Protein AF-A0AA36D4U0-F1 (afdb_monomer_lite)

InterPro domains:
  IPR002466 Adenosine deaminase/editase [PF02137] (201-332)
  IPR002466 Adenosine deaminase/editase [PF02137] (340-480)
  IPR002466 Adenosine deaminase/editase [PS50141] (201-486)
  IPR002466 Adenosine deaminase/editase [SM00552] (150-487)

Structure (mmCIF, N/CA/C/O backbone):
data_AF-A0AA36D4U0-F1
#
_entry.id   AF-A0AA36D4U0-F1
#
loop_
_atom_site.group_PDB
_atom_site.id
_atom_site.type_symbol
_atom_site.label_atom_id
_atom_site.label_alt_id
_atom_site.label_comp_id
_atom_site.label_asym_id
_atom_site.label_entity_id
_atom_site.label_seq_id
_atom_site.pdbx_PDB_ins_code
_atom_site.Cartn_x
_atom_site.Cartn_y
_atom_site.Cartn_z
_atom_site.occupancy
_atom_site.B_iso_or_equiv
_atom_site.auth_seq_id
_atom_site.auth_comp_id
_atom_site.auth_asym_id
_atom_site.auth_atom_id
_atom_site.pdbx_PDB_model_num
ATOM 1 N N . MET A 1 1 ? -40.830 -6.344 -16.802 1.00 31.70 1 MET A N 1
ATOM 2 C CA . MET A 1 1 ? -40.327 -7.633 -16.284 1.00 31.70 1 MET A CA 1
ATOM 3 C C . MET A 1 1 ? -39.253 -8.134 -17.231 1.00 31.70 1 MET A C 1
ATOM 5 O O . MET A 1 1 ? -39.573 -8.394 -18.380 1.00 31.70 1 MET A O 1
ATOM 9 N N . ALA A 1 2 ? -38.011 -8.232 -16.769 1.00 23.22 2 ALA A N 1
ATOM 10 C CA . ALA A 1 2 ? -36.947 -9.018 -17.391 1.00 23.22 2 ALA A CA 1
ATOM 11 C C . ALA A 1 2 ? -35.940 -9.288 -16.268 1.00 23.22 2 ALA A C 1
ATOM 13 O O . ALA A 1 2 ? -35.373 -8.348 -15.715 1.00 23.22 2 ALA A O 1
ATOM 14 N N . VAL A 1 3 ? -35.826 -10.542 -15.836 1.00 22.52 3 VAL A N 1
ATOM 15 C CA . VAL A 1 3 ? -34.983 -10.913 -14.694 1.00 22.52 3 VAL A CA 1
ATOM 16 C C . VAL A 1 3 ? -33.563 -11.108 -15.206 1.00 22.52 3 VAL A C 1
ATOM 18 O O . VAL A 1 3 ? -33.288 -12.088 -15.893 1.00 22.52 3 VAL A O 1
ATOM 21 N N . ALA A 1 4 ? -32.664 -10.178 -14.884 1.00 24.09 4 ALA A N 1
ATOM 22 C CA . ALA A 1 4 ? -31.238 -10.380 -15.101 1.00 24.09 4 ALA A CA 1
ATOM 23 C C . ALA A 1 4 ? -30.739 -11.441 -14.108 1.00 24.09 4 ALA A C 1
ATOM 25 O O . ALA A 1 4 ? -30.766 -11.233 -12.894 1.00 24.09 4 ALA A O 1
ATOM 26 N N . SER A 1 5 ? -30.327 -12.599 -14.619 1.00 23.75 5 SER A N 1
ATOM 27 C CA . SER A 1 5 ? -29.776 -13.684 -13.810 1.00 23.75 5 SER A CA 1
ATOM 28 C C . SER A 1 5 ? -28.404 -13.295 -13.254 1.00 23.75 5 SER A C 1
ATOM 30 O O . SER A 1 5 ? -27.471 -13.066 -14.024 1.00 23.75 5 SER A O 1
ATOM 32 N N . ASN A 1 6 ? -28.265 -13.279 -11.926 1.00 24.72 6 ASN A N 1
ATOM 33 C CA . ASN A 1 6 ? -26.973 -13.137 -11.256 1.00 24.72 6 ASN A CA 1
ATOM 34 C C . ASN A 1 6 ? -26.057 -14.323 -11.601 1.00 24.72 6 ASN A C 1
ATOM 36 O O . ASN A 1 6 ? -26.133 -15.377 -10.969 1.00 24.72 6 ASN A O 1
ATOM 40 N N . ALA A 1 7 ? -25.150 -14.131 -12.556 1.00 22.45 7 ALA A N 1
ATOM 41 C CA . ALA A 1 7 ? -23.973 -14.976 -12.697 1.00 22.45 7 ALA A CA 1
ATOM 42 C C . ALA A 1 7 ? -22.962 -14.575 -11.613 1.00 22.45 7 ALA A C 1
ATOM 44 O O . ALA A 1 7 ? -22.123 -13.696 -11.812 1.00 22.45 7 ALA A O 1
ATOM 45 N N . ALA A 1 8 ? -23.070 -15.190 -10.435 1.00 22.14 8 ALA A N 1
ATOM 46 C CA . ALA A 1 8 ? -22.035 -15.071 -9.419 1.00 22.14 8 ALA A CA 1
ATOM 47 C C . ALA A 1 8 ? -20.742 -15.700 -9.962 1.00 22.14 8 ALA A C 1
ATOM 49 O O . ALA A 1 8 ? -20.699 -16.908 -10.199 1.00 22.14 8 ALA A O 1
ATOM 50 N N . LEU A 1 9 ? -19.685 -14.900 -10.148 1.00 23.73 9 LEU A N 1
ATOM 51 C CA . LEU A 1 9 ? -18.349 -15.450 -10.367 1.00 23.73 9 LEU A CA 1
ATOM 52 C C . LEU A 1 9 ? -17.918 -16.182 -9.091 1.00 23.73 9 LEU A C 1
ATOM 54 O O . LEU A 1 9 ? -17.414 -15.567 -8.150 1.00 23.73 9 LEU A O 1
ATOM 58 N N . GLN A 1 10 ? -18.082 -17.504 -9.077 1.00 21.03 10 GLN A N 1
ATOM 59 C CA . GLN A 1 10 ? -17.305 -18.357 -8.191 1.00 21.03 10 GLN A CA 1
ATOM 60 C C . GLN A 1 10 ? -15.841 -18.256 -8.620 1.00 21.03 10 GLN A C 1
ATOM 62 O O . GLN A 1 10 ? -15.392 -18.916 -9.557 1.00 21.03 10 GLN A O 1
ATOM 67 N N . ILE A 1 11 ? -15.091 -17.401 -7.926 1.00 27.33 11 ILE A N 1
ATOM 68 C CA . ILE A 1 11 ? -13.635 -17.500 -7.896 1.00 27.33 11 ILE A CA 1
ATOM 69 C C . ILE A 1 11 ? -13.337 -18.886 -7.326 1.00 27.33 11 ILE A C 1
ATOM 71 O O . ILE A 1 11 ? -13.737 -19.174 -6.201 1.00 27.33 11 ILE A O 1
ATOM 75 N N . ALA A 1 12 ? -12.678 -19.745 -8.106 1.00 24.36 12 ALA A N 1
ATOM 76 C CA . ALA A 1 12 ? -12.312 -21.078 -7.650 1.00 24.36 12 ALA A CA 1
ATOM 77 C C . ALA A 1 12 ? -11.437 -20.963 -6.394 1.00 24.36 12 ALA A C 1
ATOM 79 O O . ALA A 1 12 ? -10.297 -20.492 -6.452 1.00 24.36 12 ALA A O 1
ATOM 80 N N . GLU A 1 13 ? -11.987 -21.365 -5.250 1.00 29.62 13 GLU A N 1
ATOM 81 C CA . GLU A 1 13 ? -11.242 -21.442 -4.005 1.00 29.62 13 GLU A CA 1
ATOM 82 C C . GLU A 1 13 ? -10.199 -22.553 -4.141 1.00 29.62 13 GLU A C 1
ATOM 84 O O . GLU A 1 13 ? -10.538 -23.732 -4.242 1.00 29.62 13 GLU A O 1
ATOM 89 N N . CYS A 1 14 ? -8.914 -22.196 -4.113 1.00 31.81 14 CYS A N 1
ATOM 90 C CA . CYS A 1 14 ? -7.861 -23.174 -3.861 1.00 31.81 14 CYS A CA 1
ATOM 91 C C . CYS A 1 14 ? -7.996 -23.654 -2.411 1.00 31.81 14 CYS A C 1
ATOM 93 O O . CYS A 1 14 ? -7.366 -23.103 -1.506 1.00 31.81 14 CYS A O 1
ATOM 95 N N . SER A 1 15 ? -8.843 -24.659 -2.186 1.00 30.14 15 SER A N 1
ATOM 96 C CA . SER A 1 15 ? -9.052 -25.267 -0.875 1.00 30.14 15 SER A CA 1
ATOM 97 C C . SER A 1 15 ? -7.759 -25.938 -0.410 1.00 30.14 15 SER A C 1
ATOM 99 O O . SER A 1 15 ? -7.344 -26.977 -0.934 1.00 30.14 15 SER A O 1
ATOM 101 N N . VAL A 1 16 ? -7.110 -25.324 0.574 1.00 34.19 16 VAL A N 1
ATOM 102 C CA . VAL A 1 16 ? -5.905 -25.847 1.214 1.00 34.19 16 VAL A CA 1
ATOM 103 C C . VAL A 1 16 ? -6.323 -26.852 2.284 1.00 34.19 16 VAL A C 1
ATOM 105 O O . VAL A 1 16 ? -7.099 -26.518 3.175 1.00 34.19 16 VAL A O 1
ATOM 108 N N . SER A 1 17 ? -5.802 -28.078 2.220 1.00 31.81 17 SER A N 1
ATOM 109 C CA . SER A 1 17 ? -6.078 -29.116 3.219 1.00 31.81 17 SER A CA 1
ATOM 110 C C . SER A 1 17 ? -4.784 -29.681 3.809 1.00 31.81 17 SER A C 1
ATOM 112 O O . SER A 1 17 ? -3.708 -29.576 3.217 1.00 31.81 17 SER A O 1
ATOM 114 N N . TYR A 1 18 ? -4.876 -30.242 5.015 1.00 35.00 18 TYR A N 1
ATOM 115 C CA . TYR A 1 18 ? -3.740 -30.808 5.740 1.00 35.00 18 TYR A CA 1
ATOM 116 C C . TYR A 1 18 ? -4.003 -32.274 6.055 1.00 35.00 18 TYR A C 1
ATOM 118 O O . TYR A 1 18 ? -5.048 -32.623 6.602 1.00 35.00 18 TYR A O 1
ATOM 126 N N . THR A 1 19 ? -3.012 -33.115 5.780 1.00 34.41 19 THR A N 1
ATOM 127 C CA . THR A 1 19 ? -3.002 -34.509 6.245 1.00 34.41 19 THR A CA 1
ATOM 128 C C . THR A 1 19 ? -2.823 -34.581 7.768 1.00 34.41 19 THR A C 1
ATOM 130 O O . THR A 1 19 ? -2.343 -33.631 8.397 1.00 34.41 19 THR A O 1
ATOM 133 N N . SER A 1 20 ? -3.136 -35.733 8.374 1.00 29.86 20 SER A N 1
ATOM 134 C CA . SER A 1 20 ? -2.953 -35.997 9.816 1.00 29.86 20 SER A CA 1
ATOM 135 C C . SER A 1 20 ? -1.528 -35.742 10.326 1.00 29.86 20 SER A C 1
ATOM 137 O O . SER A 1 20 ? -1.334 -35.474 11.507 1.00 29.86 20 SER A O 1
ATOM 139 N N . ASN A 1 21 ? -0.539 -35.792 9.430 1.00 29.05 21 ASN A N 1
ATOM 140 C CA . ASN A 1 21 ? 0.880 -35.613 9.737 1.00 29.05 21 ASN A CA 1
ATOM 141 C C . ASN A 1 21 ? 1.360 -34.165 9.496 1.00 29.05 21 ASN A C 1
ATOM 143 O O . ASN A 1 21 ? 2.553 -33.883 9.574 1.00 29.05 21 ASN A O 1
ATOM 147 N N . GLY A 1 22 ? 0.445 -33.237 9.190 1.00 29.12 22 GLY A N 1
ATOM 148 C CA . GLY A 1 22 ? 0.743 -31.814 9.018 1.00 29.12 22 GLY A CA 1
ATOM 149 C C . GLY A 1 22 ? 1.325 -31.418 7.657 1.00 29.12 22 GLY A C 1
ATOM 150 O O . GLY A 1 22 ? 1.672 -30.251 7.484 1.00 29.12 22 GLY A O 1
ATOM 151 N N . ALA A 1 23 ? 1.410 -32.339 6.690 1.00 27.28 23 ALA A N 1
ATOM 152 C CA . ALA A 1 23 ? 1.801 -32.010 5.321 1.00 27.28 23 ALA A CA 1
ATOM 153 C C . ALA A 1 23 ? 0.637 -31.347 4.563 1.00 27.28 23 ALA A C 1
ATOM 155 O O . ALA A 1 23 ? -0.505 -31.816 4.647 1.00 27.28 23 ALA A O 1
ATOM 156 N N . LEU A 1 24 ? 0.954 -30.271 3.836 1.00 33.53 24 LEU A N 1
ATOM 157 C CA . LEU A 1 24 ? 0.029 -29.507 3.001 1.00 33.53 24 LEU A CA 1
ATOM 158 C C . LEU A 1 24 ? -0.334 -30.298 1.743 1.00 33.53 24 LEU A C 1
ATOM 160 O O . LEU A 1 24 ? 0.563 -30.765 1.041 1.00 33.53 24 LEU A O 1
ATOM 164 N N . GLN A 1 25 ? -1.619 -30.377 1.414 1.00 28.50 25 GLN A N 1
ATOM 165 C CA . GLN A 1 25 ? -2.080 -30.926 0.145 1.00 28.50 25 GLN A CA 1
ATOM 166 C C . GLN A 1 25 ? -3.064 -29.943 -0.500 1.00 28.50 25 GLN A C 1
ATOM 168 O O . GLN A 1 25 ? -4.138 -29.655 0.039 1.00 28.50 25 GLN A O 1
ATOM 173 N N . ILE A 1 26 ? -2.657 -29.391 -1.645 1.00 35.00 26 ILE A N 1
ATOM 174 C CA . ILE A 1 26 ? -3.499 -28.551 -2.501 1.00 35.00 26 ILE A CA 1
ATOM 175 C C . ILE A 1 26 ? -4.164 -29.486 -3.511 1.00 35.00 26 ILE A C 1
ATOM 177 O O . ILE A 1 26 ? -3.475 -30.247 -4.191 1.00 35.00 26 ILE A O 1
ATOM 181 N N . ALA A 1 27 ? -5.493 -29.452 -3.594 1.00 30.14 27 ALA A N 1
ATOM 182 C CA . ALA A 1 27 ? -6.207 -30.187 -4.631 1.00 30.14 27 ALA A CA 1
ATOM 183 C C . ALA A 1 27 ? -5.876 -29.577 -6.008 1.00 30.14 27 ALA A C 1
ATOM 185 O O . ALA A 1 27 ? -5.900 -28.348 -6.136 1.00 30.14 27 ALA A O 1
ATOM 186 N N . PRO A 1 28 ? -5.565 -30.383 -7.041 1.00 28.59 28 PRO A N 1
ATOM 187 C CA . PRO A 1 28 ? -5.353 -29.852 -8.379 1.00 28.59 28 PRO A CA 1
ATOM 188 C C . PRO A 1 28 ? -6.635 -29.163 -8.850 1.00 28.59 28 PRO A C 1
ATOM 190 O O . PRO A 1 28 ? -7.713 -29.757 -8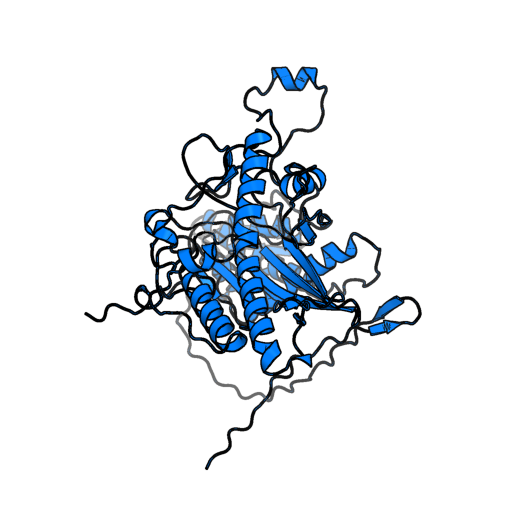.829 1.00 28.59 28 PRO A O 1
ATOM 193 N N . CYS A 1 29 ? -6.519 -27.905 -9.275 1.00 29.91 29 CYS A N 1
ATOM 194 C CA . CYS A 1 29 ? -7.638 -27.191 -9.872 1.00 29.91 29 CYS A CA 1
ATOM 195 C C . CYS A 1 29 ? -8.060 -27.948 -11.137 1.00 29.91 29 CYS A C 1
ATOM 197 O O . CYS A 1 29 ? -7.257 -28.093 -12.063 1.00 29.91 29 CYS A O 1
ATOM 199 N N . HIS A 1 30 ? -9.290 -28.470 -11.165 1.00 29.23 30 HIS A N 1
ATOM 200 C CA . HIS A 1 30 ? -9.805 -29.156 -12.344 1.00 29.23 30 HIS A CA 1
ATOM 201 C C . HIS A 1 30 ? -9.760 -28.196 -13.533 1.00 29.23 30 HIS A C 1
ATOM 203 O O . HIS A 1 30 ? -10.431 -27.165 -13.530 1.00 29.23 30 HIS A O 1
ATOM 209 N N . GLN A 1 31 ? -8.973 -28.547 -14.553 1.00 28.75 31 GLN A N 1
ATOM 210 C CA . GLN A 1 31 ? -8.965 -27.827 -15.819 1.00 28.75 31 GLN A CA 1
ATOM 211 C C . GLN A 1 31 ? -10.375 -27.876 -16.410 1.00 28.75 31 GLN A C 1
ATOM 213 O O . GLN A 1 31 ? -10.812 -28.915 -16.906 1.00 28.75 31 GLN A O 1
ATOM 218 N N . SER A 1 32 ? -11.086 -26.750 -16.375 1.00 25.02 32 SER A N 1
ATOM 219 C CA . SER A 1 32 ? -12.295 -26.568 -17.163 1.00 25.02 32 SER A CA 1
ATOM 220 C C . SER A 1 32 ? -11.898 -26.599 -18.636 1.00 25.02 32 SER A C 1
ATOM 222 O O . SER A 1 32 ? -11.341 -25.644 -19.178 1.00 25.02 32 SER A O 1
ATOM 224 N N . THR A 1 33 ? -12.140 -27.737 -19.284 1.00 25.14 33 THR A N 1
ATOM 225 C CA . THR A 1 33 ? -11.852 -27.925 -20.705 1.00 25.14 33 THR A CA 1
ATOM 226 C C . THR A 1 33 ? -12.836 -27.091 -21.522 1.00 25.14 33 THR A C 1
ATOM 228 O O . THR A 1 33 ? -13.908 -27.559 -21.904 1.00 25.14 33 THR A O 1
ATOM 231 N N . LEU A 1 34 ? -12.489 -25.828 -21.773 1.00 23.81 34 LEU A N 1
ATOM 232 C CA . LEU A 1 34 ? -13.184 -25.003 -22.753 1.00 23.81 34 LEU A CA 1
ATOM 233 C C . LEU A 1 34 ? -12.900 -25.575 -24.143 1.00 23.81 34 LEU A C 1
ATOM 235 O O . LEU A 1 34 ? -11.852 -25.326 -24.736 1.00 23.81 34 LEU A O 1
ATOM 239 N N . VAL A 1 35 ? -13.850 -26.360 -24.650 1.00 24.34 35 VAL A N 1
ATOM 240 C CA . VAL A 1 35 ? -13.893 -26.746 -26.059 1.00 24.34 35 VAL A CA 1
ATOM 241 C C . VAL A 1 35 ? -14.189 -25.481 -26.858 1.00 24.34 35 VAL A C 1
ATOM 243 O O . VAL A 1 35 ? -15.325 -25.010 -26.891 1.00 24.34 35 VAL A O 1
ATOM 246 N N . ALA A 1 36 ? -13.155 -24.909 -27.469 1.00 24.94 36 ALA A N 1
ATOM 247 C CA . ALA A 1 36 ? -13.315 -23.804 -28.398 1.00 24.94 36 ALA A CA 1
ATOM 248 C C . ALA A 1 36 ? -14.029 -24.311 -29.659 1.00 24.94 36 ALA A C 1
ATOM 250 O O . ALA A 1 36 ? -13.497 -25.139 -30.396 1.00 24.94 36 ALA A O 1
ATOM 251 N N . THR A 1 37 ? -15.241 -23.820 -29.906 1.00 25.27 37 THR A N 1
ATOM 252 C CA . THR A 1 37 ? -15.876 -23.926 -31.220 1.00 25.27 37 THR A CA 1
ATOM 253 C C . THR A 1 37 ? -15.319 -22.821 -32.106 1.00 25.27 37 THR A C 1
ATOM 255 O O . THR A 1 37 ? -15.592 -21.646 -31.853 1.00 25.27 37 THR A O 1
ATOM 258 N N . ASP A 1 38 ? -14.550 -23.186 -33.131 1.00 25.12 38 ASP A N 1
ATOM 259 C CA . ASP A 1 38 ? -14.036 -22.230 -34.112 1.00 25.12 38 ASP A CA 1
ATOM 260 C C . ASP A 1 38 ? -15.181 -21.514 -34.841 1.00 25.12 38 ASP A C 1
ATOM 262 O O . ASP A 1 38 ? -15.942 -22.115 -35.602 1.00 25.12 38 ASP A O 1
ATOM 266 N N . SER A 1 39 ? -15.250 -20.196 -34.671 1.00 25.23 39 SER A N 1
ATOM 267 C CA . SER A 1 39 ? -15.908 -19.295 -35.614 1.00 25.23 39 SER A CA 1
ATOM 268 C C . SER A 1 39 ? -14.989 -18.102 -35.850 1.00 25.23 39 SER A C 1
ATOM 270 O O . SER A 1 39 ? -14.915 -17.193 -35.022 1.00 25.23 39 SER A O 1
ATOM 272 N N . MET A 1 40 ? -14.254 -18.126 -36.963 1.00 27.66 40 MET A N 1
ATOM 273 C CA . MET A 1 40 ? -13.378 -17.023 -37.348 1.00 27.66 40 MET A CA 1
ATOM 274 C C . MET A 1 40 ? -14.190 -15.752 -37.617 1.00 27.66 40 MET A C 1
ATOM 276 O O . MET A 1 40 ? -15.061 -15.737 -38.485 1.00 27.66 40 MET A O 1
ATOM 280 N N . ALA A 1 41 ? -13.842 -14.678 -36.915 1.00 27.19 41 ALA A N 1
ATOM 281 C CA . ALA A 1 41 ? -14.145 -13.309 -37.304 1.00 27.19 41 ALA A CA 1
ATOM 282 C C . ALA A 1 41 ? -12.805 -12.582 -37.485 1.00 27.19 41 ALA A C 1
ATOM 284 O O . ALA A 1 41 ? -11.970 -12.597 -36.582 1.00 27.19 41 ALA A O 1
ATOM 285 N N . GLU A 1 42 ? -12.569 -12.010 -38.666 1.00 27.97 42 GLU A N 1
ATOM 286 C CA . GLU A 1 42 ? -11.320 -11.304 -38.972 1.00 27.97 42 GLU A CA 1
ATOM 287 C C . GLU A 1 42 ? -11.253 -9.953 -38.240 1.00 27.97 42 GLU A C 1
ATOM 289 O O . GLU A 1 42 ? -12.162 -9.129 -38.353 1.00 27.97 42 GLU A O 1
ATOM 294 N N . GLU A 1 43 ? -10.148 -9.693 -37.536 1.00 28.22 43 GLU A N 1
ATOM 295 C CA . GLU A 1 43 ? -9.801 -8.345 -37.071 1.00 28.22 43 GLU A CA 1
ATOM 296 C C . GLU A 1 43 ? -9.193 -7.502 -38.214 1.00 28.22 43 GLU A C 1
ATOM 298 O O . GLU A 1 43 ? -8.544 -8.040 -39.119 1.00 28.22 43 GLU A O 1
ATOM 303 N N . PRO A 1 44 ? -9.386 -6.168 -38.208 1.00 28.72 44 PRO A N 1
ATOM 304 C CA . PRO A 1 44 ? -8.989 -5.311 -39.319 1.00 28.72 44 PRO A CA 1
ATOM 305 C C . PRO A 1 44 ? -7.467 -5.134 -39.412 1.00 28.72 44 PRO A C 1
ATOM 307 O O . PRO A 1 44 ? -6.784 -4.840 -38.431 1.00 28.72 44 PRO A O 1
ATOM 310 N N . LYS A 1 45 ? -6.934 -5.237 -40.634 1.00 30.97 45 LYS A N 1
ATOM 311 C CA . LYS A 1 45 ? -5.511 -5.015 -40.924 1.00 30.97 45 LYS A CA 1
ATOM 312 C C . LYS A 1 45 ? -5.141 -3.541 -40.745 1.00 30.97 45 LYS A C 1
ATOM 314 O O . LYS A 1 45 ? -5.620 -2.690 -41.489 1.00 30.97 45 LYS A O 1
ATOM 319 N N . ALA A 1 46 ? -4.233 -3.264 -39.813 1.00 35.19 46 ALA A N 1
ATOM 320 C CA . ALA A 1 46 ? -3.462 -2.026 -39.790 1.00 35.19 46 ALA A CA 1
ATOM 321 C C . ALA A 1 46 ? -2.191 -2.193 -40.641 1.00 35.19 46 ALA A C 1
ATOM 323 O O . ALA A 1 46 ? -1.491 -3.204 -40.513 1.00 35.19 46 ALA A O 1
ATOM 324 N N . ASP A 1 47 ? -1.886 -1.203 -41.486 1.00 36.19 47 ASP A N 1
ATOM 325 C CA . ASP A 1 47 ? -0.710 -1.209 -42.365 1.00 36.19 47 ASP A CA 1
ATOM 326 C C . ASP A 1 47 ? 0.589 -1.288 -41.551 1.00 36.19 47 ASP A C 1
ATOM 328 O O . ASP A 1 47 ? 1.065 -0.311 -40.970 1.00 36.19 47 ASP A O 1
ATOM 332 N N . THR A 1 48 ? 1.167 -2.485 -41.499 1.00 39.69 48 THR A N 1
ATOM 333 C CA . THR A 1 48 ? 2.389 -2.787 -40.750 1.00 39.69 48 THR A CA 1
ATOM 334 C C . THR A 1 48 ? 3.584 -2.784 -41.695 1.00 39.69 48 THR A C 1
ATOM 336 O O . THR A 1 48 ? 3.586 -3.460 -42.724 1.00 39.69 48 THR A O 1
ATOM 339 N N . LEU A 1 49 ? 4.632 -2.031 -41.345 1.00 43.41 49 LEU A N 1
ATOM 340 C CA . LEU A 1 49 ? 5.871 -2.010 -42.125 1.00 43.41 49 LEU A CA 1
ATOM 341 C C . LEU A 1 49 ? 6.495 -3.423 -42.173 1.00 43.41 49 LEU A C 1
ATOM 343 O O . LEU A 1 49 ? 6.470 -4.116 -41.152 1.00 43.41 49 LEU A O 1
ATOM 347 N N . PRO A 1 50 ? 7.127 -3.849 -43.290 1.00 43.00 50 PRO A N 1
ATOM 348 C CA . PRO A 1 50 ? 7.569 -5.240 -43.486 1.00 43.00 50 PRO A CA 1
ATOM 349 C C . PRO A 1 50 ? 8.502 -5.817 -42.408 1.00 43.00 50 PRO A C 1
ATOM 351 O O . PRO A 1 50 ? 8.601 -7.033 -42.264 1.00 43.00 50 PRO A O 1
ATOM 354 N N . GLY A 1 51 ? 9.194 -4.964 -41.646 1.00 50.75 51 GLY A N 1
ATOM 355 C CA . GLY A 1 51 ? 10.042 -5.386 -40.531 1.00 50.75 51 GLY A CA 1
ATOM 356 C C . GLY A 1 51 ? 9.285 -5.727 -39.242 1.00 50.75 51 GLY A C 1
ATOM 357 O O . GLY A 1 51 ? 9.801 -6.497 -38.436 1.00 50.75 51 GLY A O 1
ATOM 358 N N . GLU A 1 52 ? 8.078 -5.194 -39.016 1.00 48.28 52 GLU A N 1
ATOM 359 C CA . GLU A 1 52 ? 7.441 -5.273 -37.692 1.00 48.28 52 GLU A CA 1
ATOM 360 C C . GLU A 1 52 ? 6.880 -6.659 -37.360 1.00 48.28 52 GLU A C 1
ATOM 362 O O . GLU 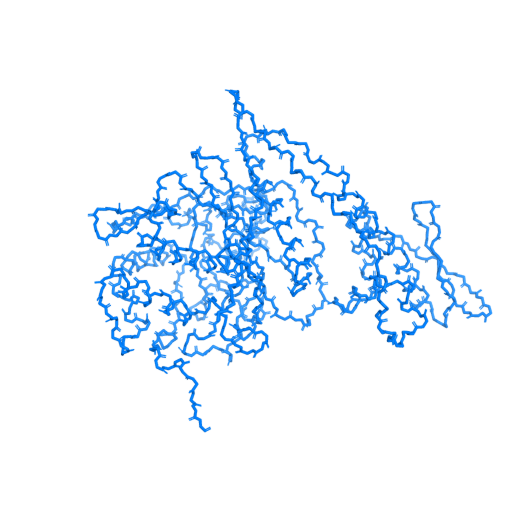A 1 52 ? 6.966 -7.111 -36.217 1.00 48.28 52 GLU A O 1
ATOM 367 N N . ALA A 1 53 ? 6.407 -7.385 -38.373 1.00 57.62 53 ALA A N 1
ATOM 368 C CA . ALA A 1 53 ? 5.899 -8.748 -38.224 1.00 57.62 53 ALA A CA 1
ATOM 369 C C . ALA A 1 53 ? 6.983 -9.778 -37.835 1.00 57.62 53 ALA A C 1
ATOM 371 O O . ALA A 1 53 ? 6.655 -10.867 -37.365 1.00 57.62 53 ALA A O 1
ATOM 372 N N . ARG A 1 54 ? 8.276 -9.461 -38.018 1.00 62.94 54 ARG A N 1
ATOM 373 C CA . ARG A 1 54 ? 9.393 -10.403 -37.809 1.00 62.94 54 ARG A CA 1
ATOM 374 C C . ARG A 1 54 ? 9.777 -10.584 -36.336 1.00 62.94 54 ARG A C 1
ATOM 376 O O . ARG A 1 54 ? 10.327 -11.621 -35.974 1.00 62.94 54 ARG A O 1
ATOM 383 N N . PHE A 1 55 ? 9.518 -9.581 -35.500 1.00 70.94 55 PHE A N 1
ATOM 384 C CA . PHE A 1 55 ? 9.906 -9.557 -34.083 1.00 70.94 55 PHE A CA 1
ATOM 385 C C . PHE A 1 55 ? 8.934 -8.693 -33.249 1.00 70.94 55 PHE A C 1
ATOM 387 O O . PHE A 1 55 ? 9.337 -7.702 -32.628 1.00 70.94 55 PHE A O 1
ATOM 394 N N . PRO A 1 56 ? 7.627 -9.031 -33.248 1.00 58.81 56 PRO A N 1
ATOM 395 C CA . PRO A 1 56 ? 6.587 -8.182 -32.673 1.00 58.81 56 PRO A CA 1
ATOM 396 C C . PRO A 1 56 ? 6.760 -7.970 -31.164 1.00 58.81 56 PRO A C 1
ATOM 398 O O . PRO A 1 56 ? 6.455 -6.887 -30.671 1.00 58.81 56 PRO A O 1
ATOM 401 N N . ARG A 1 57 ? 7.301 -8.951 -30.422 1.00 62.88 57 ARG A N 1
ATOM 402 C CA . ARG A 1 57 ? 7.510 -8.814 -28.971 1.00 62.88 57 ARG A CA 1
ATOM 403 C C . ARG A 1 57 ? 8.751 -7.996 -28.666 1.00 62.88 57 ARG A C 1
ATOM 405 O O . ARG A 1 57 ? 8.708 -7.176 -27.756 1.00 62.88 57 ARG A O 1
ATOM 412 N N . CYS A 1 58 ? 9.836 -8.165 -29.420 1.00 68.62 58 CYS A N 1
ATOM 413 C CA . CYS A 1 58 ? 11.002 -7.298 -29.254 1.00 68.62 58 CYS A CA 1
ATOM 414 C C . CYS A 1 58 ? 10.706 -5.845 -29.641 1.00 68.62 58 CYS A C 1
ATOM 416 O O . CYS A 1 58 ? 11.153 -4.955 -28.929 1.00 68.62 58 CYS A O 1
ATOM 418 N N . LEU A 1 59 ? 9.909 -5.580 -30.681 1.00 66.69 59 LEU A N 1
ATOM 419 C CA . LEU A 1 59 ? 9.467 -4.211 -30.984 1.00 66.69 59 LEU A CA 1
ATOM 420 C C . LEU A 1 59 ? 8.512 -3.646 -29.939 1.00 66.69 59 LEU A C 1
ATOM 422 O O . LEU A 1 59 ? 8.637 -2.474 -29.595 1.00 66.69 59 LEU A O 1
ATOM 426 N N . GLN A 1 60 ? 7.586 -4.456 -29.420 1.00 59.88 60 GLN A N 1
ATOM 427 C CA . GLN A 1 60 ? 6.751 -4.047 -28.297 1.00 59.88 60 GLN A CA 1
ATOM 428 C C . GLN A 1 60 ? 7.623 -3.680 -27.088 1.00 59.88 60 GLN A C 1
ATOM 430 O O . GLN A 1 60 ? 7.483 -2.586 -26.565 1.00 59.88 60 GLN A O 1
ATOM 435 N N . LEU A 1 61 ? 8.617 -4.499 -26.732 1.00 53.47 61 LEU A N 1
ATOM 436 C CA . LEU A 1 61 ? 9.589 -4.163 -25.685 1.00 53.47 61 LEU A 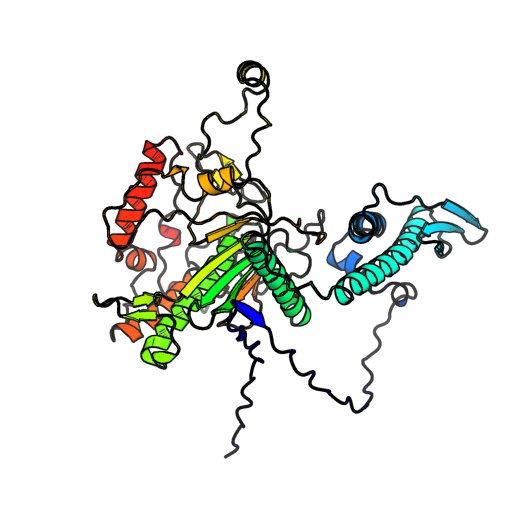CA 1
ATOM 437 C C . LEU A 1 61 ? 10.389 -2.885 -26.007 1.00 53.47 61 LEU A C 1
ATOM 439 O O . LEU A 1 61 ? 10.540 -2.032 -25.142 1.00 53.47 61 LEU A O 1
ATOM 443 N N . GLU A 1 62 ? 10.873 -2.685 -27.235 1.00 65.56 62 GLU A N 1
ATOM 444 C CA . GLU A 1 62 ? 11.579 -1.443 -27.598 1.00 65.56 62 GLU A CA 1
ATOM 445 C C . GLU A 1 62 ? 10.683 -0.197 -27.477 1.00 65.56 62 GLU A C 1
ATOM 447 O O . GLU A 1 62 ? 11.155 0.846 -27.018 1.00 65.56 62 GLU A O 1
ATOM 452 N N . ARG A 1 63 ? 9.393 -0.309 -27.826 1.00 57.59 63 ARG A N 1
ATOM 453 C CA . ARG A 1 63 ? 8.382 0.752 -27.669 1.00 57.59 63 ARG A CA 1
ATOM 454 C C . ARG A 1 63 ? 8.057 1.008 -26.193 1.00 57.59 63 ARG A C 1
ATOM 456 O O . ARG A 1 63 ? 8.180 2.142 -25.736 1.00 57.59 63 ARG A O 1
ATOM 463 N N . ASP A 1 64 ? 7.707 -0.039 -25.451 1.00 46.50 64 ASP A N 1
ATOM 464 C CA . ASP A 1 64 ? 7.264 0.018 -24.053 1.00 46.50 64 ASP A CA 1
ATOM 465 C C . ASP A 1 64 ? 8.387 0.497 -23.119 1.00 46.50 64 ASP A C 1
ATOM 467 O O . ASP A 1 64 ? 8.150 1.238 -22.162 1.00 46.50 64 ASP A O 1
ATOM 471 N N . THR A 1 65 ? 9.634 0.100 -23.395 1.00 46.28 65 THR A N 1
ATOM 472 C CA . THR A 1 65 ? 10.780 0.373 -22.515 1.00 46.28 65 THR A CA 1
ATOM 473 C C . THR A 1 65 ? 11.688 1.488 -23.027 1.00 46.28 65 THR A C 1
ATOM 475 O O . THR A 1 65 ? 12.647 1.834 -22.336 1.00 46.28 65 THR A O 1
ATOM 478 N N . GLY A 1 66 ? 11.476 1.985 -24.251 1.00 57.06 66 GLY A N 1
ATOM 479 C CA . GLY A 1 66 ? 12.324 2.974 -24.932 1.00 57.06 66 GLY A CA 1
ATOM 480 C C . GLY A 1 66 ? 13.791 2.554 -25.131 1.00 57.06 66 GLY A C 1
ATOM 481 O O . GLY A 1 66 ? 14.651 3.403 -25.382 1.00 57.06 66 GLY A O 1
ATOM 482 N N . LYS A 1 67 ? 14.115 1.265 -24.969 1.00 53.22 67 LYS A N 1
ATOM 483 C CA . LYS A 1 67 ? 15.483 0.740 -25.108 1.00 53.22 67 LYS A CA 1
ATOM 484 C C . LYS A 1 67 ? 15.731 0.339 -26.555 1.00 53.22 67 LYS A C 1
ATOM 486 O O . LYS A 1 67 ? 14.808 -0.022 -27.266 1.00 53.22 67 LYS A O 1
ATOM 491 N N . ASN A 1 68 ? 16.993 0.344 -26.980 1.00 80.50 68 ASN A N 1
ATOM 492 C CA . ASN A 1 68 ? 17.372 -0.296 -28.241 1.00 80.50 68 ASN A CA 1
ATOM 493 C C . ASN A 1 68 ? 17.634 -1.799 -28.038 1.00 80.50 68 ASN A C 1
ATOM 495 O O . ASN A 1 68 ? 18.019 -2.223 -26.942 1.00 80.50 68 ASN A O 1
ATOM 499 N N . ALA A 1 69 ? 17.523 -2.570 -29.125 1.00 80.44 69 ALA A N 1
ATOM 500 C CA . ALA A 1 69 ? 17.809 -4.007 -29.187 1.00 80.44 69 ALA A CA 1
ATOM 501 C C . ALA A 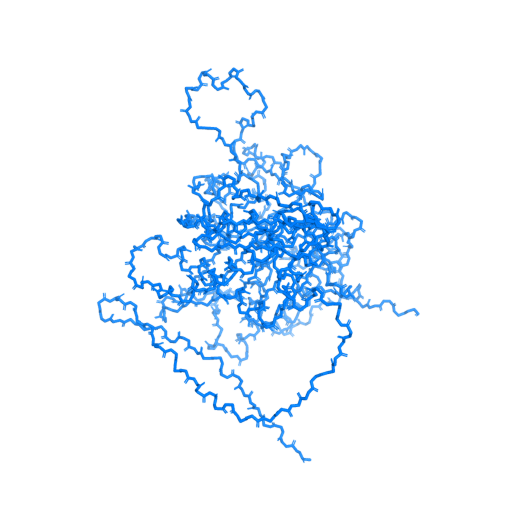1 69 ? 19.114 -4.436 -28.486 1.00 80.44 69 ALA A C 1
ATOM 503 O O . ALA A 1 69 ? 19.184 -5.522 -27.917 1.00 80.44 69 ALA A O 1
ATOM 504 N N . GLY A 1 70 ? 20.150 -3.588 -28.502 1.00 81.81 70 GLY A N 1
ATOM 505 C CA . GLY A 1 70 ? 21.436 -3.868 -27.865 1.00 81.81 70 GLY A CA 1
ATOM 506 C C . GLY A 1 70 ? 21.367 -3.988 -26.343 1.00 81.81 70 GLY A C 1
ATOM 507 O O . GLY A 1 70 ? 21.991 -4.882 -25.774 1.00 81.81 70 GLY A O 1
ATOM 508 N N . VAL A 1 71 ? 20.594 -3.116 -25.690 1.00 74.69 71 VAL A N 1
ATOM 509 C CA . VAL A 1 71 ? 20.404 -3.148 -24.230 1.00 74.69 71 VAL A CA 1
ATOM 510 C C . VAL A 1 71 ? 19.482 -4.306 -23.843 1.00 74.69 71 VAL A C 1
ATOM 512 O O . VAL A 1 71 ? 19.785 -5.039 -22.906 1.00 74.69 71 VAL A O 1
ATOM 515 N N . ILE A 1 72 ? 18.404 -4.516 -24.607 1.00 73.75 72 ILE A N 1
ATOM 516 C CA . ILE A 1 72 ? 17.439 -5.601 -24.372 1.00 73.75 72 ILE A CA 1
ATOM 517 C C . ILE A 1 72 ? 18.121 -6.971 -24.473 1.00 73.75 72 ILE A C 1
ATOM 519 O O . ILE A 1 72 ? 17.982 -7.789 -23.566 1.00 73.75 72 ILE A O 1
ATOM 523 N N . ALA A 1 73 ? 18.913 -7.211 -25.522 1.00 83.94 73 ALA A N 1
ATOM 524 C CA . ALA A 1 73 ? 19.619 -8.479 -25.685 1.00 83.94 73 ALA A CA 1
ATOM 525 C C . ALA A 1 73 ? 20.634 -8.732 -24.559 1.00 83.94 73 ALA A C 1
ATOM 527 O O . ALA A 1 73 ? 20.709 -9.849 -24.054 1.00 83.94 73 ALA A O 1
ATOM 528 N N . ALA A 1 74 ? 21.381 -7.709 -24.124 1.00 76.06 74 ALA A N 1
ATOM 529 C CA . ALA A 1 74 ? 22.320 -7.834 -23.007 1.00 76.06 74 ALA A CA 1
ATOM 530 C C . ALA A 1 74 ? 21.613 -8.220 -21.693 1.00 76.06 74 ALA A C 1
ATOM 532 O O . ALA A 1 74 ? 22.074 -9.108 -20.975 1.00 76.06 74 ALA A O 1
ATOM 533 N N . GLU A 1 75 ? 20.464 -7.602 -21.406 1.00 67.44 75 GLU A N 1
ATOM 534 C CA . GLU A 1 75 ? 19.650 -7.917 -20.226 1.00 67.44 75 GLU A CA 1
ATOM 535 C C . GLU A 1 75 ? 19.030 -9.320 -20.302 1.00 67.44 75 GLU A C 1
ATOM 537 O O . GLU A 1 75 ? 18.997 -10.032 -19.297 1.00 67.44 75 GLU A O 1
ATOM 542 N N . LEU A 1 76 ? 18.590 -9.757 -21.487 1.00 72.94 76 LEU A N 1
ATOM 543 C CA . LEU A 1 76 ? 18.071 -11.110 -21.696 1.00 72.94 76 LEU A CA 1
ATOM 544 C C . LEU A 1 76 ? 19.163 -12.182 -21.579 1.00 72.94 76 LEU A C 1
ATOM 546 O O . LEU A 1 76 ? 18.907 -13.219 -20.971 1.00 72.94 76 LEU A O 1
ATOM 550 N N . PHE A 1 77 ? 20.379 -11.939 -22.079 1.00 81.50 77 PHE A N 1
ATOM 551 C CA . PHE A 1 77 ? 21.512 -12.859 -21.905 1.00 81.50 77 PHE A CA 1
ATOM 552 C C . PHE A 1 77 ? 21.887 -13.044 -20.431 1.00 81.50 77 PHE A C 1
ATOM 554 O O . PHE A 1 77 ? 22.059 -14.178 -19.973 1.00 81.50 77 PHE A O 1
ATOM 561 N N . GLN A 1 78 ? 21.930 -11.953 -19.663 1.00 70.94 78 GLN A N 1
ATOM 562 C CA . GLN A 1 78 ? 22.172 -12.030 -18.225 1.00 70.94 78 GLN A CA 1
ATOM 563 C C . GLN A 1 78 ? 21.009 -12.720 -17.486 1.00 70.94 78 GLN A C 1
ATOM 565 O O . GLN A 1 78 ? 21.254 -13.542 -16.607 1.00 70.94 78 GLN A O 1
ATOM 570 N N . ARG A 1 79 ? 19.746 -12.443 -17.847 1.00 56.38 79 ARG A N 1
ATOM 571 C CA . ARG A 1 79 ? 18.557 -13.031 -17.194 1.00 56.38 79 ARG A CA 1
ATOM 572 C C . ARG A 1 79 ? 18.380 -14.524 -17.477 1.00 56.38 79 ARG A C 1
ATOM 574 O O . ARG A 1 79 ? 18.082 -15.284 -16.562 1.00 56.38 79 ARG A O 1
ATOM 581 N N . VAL A 1 80 ? 18.456 -14.922 -18.745 1.00 70.19 80 VAL A N 1
ATOM 582 C CA . VAL A 1 80 ? 18.053 -16.262 -19.209 1.00 70.19 80 VAL A CA 1
ATOM 583 C C . VAL A 1 80 ? 19.219 -17.248 -19.148 1.00 70.19 80 VAL A C 1
ATOM 585 O O . VAL A 1 80 ? 18.995 -18.442 -18.961 1.00 70.19 80 VAL A O 1
ATOM 588 N N . CYS A 1 81 ? 20.455 -16.758 -19.282 1.00 75.69 81 CYS A N 1
ATOM 589 C CA . CYS A 1 81 ? 21.644 -17.599 -19.442 1.00 75.69 81 CYS A CA 1
ATOM 590 C C . CYS A 1 81 ? 22.756 -17.307 -18.426 1.00 75.69 81 CYS A C 1
ATOM 592 O O . CYS A 1 81 ? 23.738 -18.041 -18.402 1.00 75.69 81 CYS A O 1
ATOM 594 N N . ASN A 1 82 ? 22.623 -16.257 -17.604 1.00 71.31 82 ASN A N 1
ATOM 595 C CA . ASN A 1 82 ? 23.679 -15.759 -16.715 1.00 71.31 82 ASN A CA 1
ATOM 596 C C . ASN A 1 82 ? 24.991 -15.416 -17.460 1.00 71.31 82 ASN A C 1
ATOM 598 O O . ASN A 1 82 ? 26.085 -15.653 -16.953 1.00 71.31 82 ASN A O 1
ATOM 602 N N . ILE A 1 83 ? 24.876 -14.879 -18.684 1.00 74.75 83 ILE A N 1
ATOM 603 C CA . ILE A 1 83 ? 26.019 -14.493 -19.525 1.00 74.75 83 ILE A CA 1
ATOM 604 C C . ILE A 1 83 ? 26.161 -12.966 -19.541 1.00 74.75 83 ILE A C 1
ATOM 606 O O . ILE A 1 83 ? 25.308 -12.262 -20.085 1.00 74.75 83 ILE A O 1
ATOM 610 N N . SER A 1 84 ? 27.282 -12.468 -19.016 1.00 79.50 84 SER A N 1
ATOM 611 C CA . SER A 1 84 ? 27.725 -11.079 -19.162 1.00 79.50 84 SER A CA 1
ATOM 612 C C . SER A 1 84 ? 29.260 -11.014 -19.247 1.00 79.50 84 SER A C 1
ATOM 614 O O . SER A 1 84 ? 29.926 -11.612 -18.401 1.00 79.50 84 SER A O 1
ATOM 616 N N . PRO A 1 85 ? 29.846 -10.301 -20.232 1.00 73.88 85 PRO A N 1
ATOM 617 C CA . PRO A 1 85 ? 29.171 -9.591 -21.322 1.00 73.88 85 PRO A CA 1
ATOM 618 C C . PRO A 1 85 ? 28.502 -10.555 -22.326 1.00 73.88 85 PRO A C 1
ATOM 620 O O . PRO A 1 85 ? 28.931 -11.701 -22.456 1.00 73.88 85 PRO A O 1
ATOM 623 N N . PRO A 1 86 ? 27.456 -10.114 -23.053 1.00 81.75 86 PRO A N 1
ATOM 624 C CA . PRO A 1 86 ? 26.792 -10.942 -24.058 1.00 81.75 86 PRO A CA 1
ATOM 625 C C . PRO A 1 86 ? 27.729 -11.280 -25.237 1.00 81.75 86 PRO A C 1
ATOM 627 O O . PRO A 1 86 ? 28.641 -10.496 -25.530 1.00 81.75 86 PRO A O 1
ATOM 630 N N . PRO A 1 87 ? 27.486 -12.391 -25.964 1.00 88.88 87 PRO A N 1
ATOM 631 C CA . PRO A 1 87 ? 28.246 -12.750 -27.160 1.00 88.88 87 PRO A CA 1
ATOM 632 C C . PRO A 1 87 ? 28.291 -11.611 -28.187 1.00 88.88 87 PRO A C 1
ATOM 634 O O . PRO A 1 87 ? 27.302 -10.907 -28.410 1.00 88.88 87 PRO A O 1
ATOM 637 N N . GLN A 1 88 ? 29.446 -11.417 -28.826 1.00 89.69 88 GLN A N 1
ATOM 638 C CA . GLN A 1 88 ? 29.622 -10.353 -29.814 1.00 89.69 88 GLN A CA 1
ATOM 639 C C . GLN A 1 88 ? 29.133 -10.785 -31.200 1.00 89.69 88 GLN A C 1
ATOM 641 O O . GLN A 1 88 ? 29.348 -11.918 -31.623 1.00 89.69 88 GLN A O 1
ATOM 646 N N . CYS A 1 89 ? 28.516 -9.855 -31.932 1.00 91.31 89 CYS A N 1
ATOM 647 C CA . CYS A 1 89 ? 28.180 -10.068 -33.336 1.00 91.31 89 CYS A CA 1
ATOM 648 C C . CYS A 1 89 ? 29.442 -10.006 -34.210 1.00 91.31 89 CYS A C 1
ATOM 650 O O . CYS A 1 89 ? 30.212 -9.045 -34.116 1.00 91.31 89 CYS A O 1
ATOM 652 N N . THR A 1 90 ? 29.605 -10.969 -35.113 1.00 93.50 90 THR A N 1
ATOM 653 C CA . THR A 1 90 ? 30.498 -10.866 -36.274 1.00 93.50 90 THR A CA 1
ATOM 654 C C . THR A 1 90 ? 29.790 -10.114 -37.407 1.00 93.50 90 THR A C 1
ATOM 656 O O . THR A 1 90 ? 28.564 -9.982 -37.400 1.00 93.50 90 THR A O 1
ATOM 659 N N . TYR A 1 91 ? 30.548 -9.579 -38.371 1.00 92.56 91 TYR A N 1
ATOM 660 C CA . TYR A 1 91 ? 30.000 -8.787 -39.478 1.00 92.56 91 TYR A CA 1
ATOM 661 C C . TYR A 1 91 ? 30.603 -9.209 -40.811 1.00 92.56 91 TYR A C 1
ATOM 663 O O . TYR A 1 91 ? 31.821 -9.154 -40.976 1.00 92.56 91 TYR A O 1
ATOM 671 N N . ASN A 1 92 ? 29.737 -9.504 -41.775 1.00 89.81 92 ASN A N 1
ATOM 672 C CA . ASN A 1 92 ? 30.098 -9.698 -43.173 1.00 89.81 92 ASN A CA 1
ATOM 673 C C . ASN A 1 92 ? 29.634 -8.481 -43.983 1.00 89.81 92 ASN A C 1
ATOM 675 O O . ASN A 1 92 ? 28.581 -7.902 -43.706 1.00 89.81 92 ASN A O 1
ATOM 679 N N . ASN A 1 93 ? 30.427 -8.077 -44.974 1.00 89.56 93 ASN A N 1
ATOM 680 C CA . ASN A 1 93 ? 30.056 -7.029 -45.920 1.00 89.56 93 ASN A CA 1
ATOM 681 C C . ASN A 1 93 ? 29.635 -7.677 -47.242 1.00 89.56 93 ASN A C 1
ATOM 683 O O . ASN A 1 93 ? 30.365 -8.521 -47.760 1.00 89.56 93 ASN A O 1
ATOM 687 N N . THR A 1 94 ? 28.481 -7.290 -47.772 1.00 81.50 94 THR A N 1
ATOM 688 C CA . THR A 1 94 ? 27.925 -7.801 -49.035 1.00 81.50 94 THR A CA 1
ATOM 689 C C . THR A 1 94 ? 27.604 -6.641 -49.974 1.00 81.50 94 THR A C 1
ATOM 691 O O . THR A 1 94 ? 27.629 -5.485 -49.551 1.00 81.50 94 THR A O 1
ATOM 694 N N . THR A 1 95 ? 27.285 -6.927 -51.238 1.00 81.56 95 THR A N 1
ATOM 695 C CA . THR A 1 95 ? 26.816 -5.908 -52.198 1.00 81.56 95 THR A CA 1
ATOM 696 C C . THR A 1 95 ? 25.575 -5.165 -51.710 1.00 81.56 95 THR A C 1
ATOM 698 O O . THR A 1 95 ? 25.409 -3.989 -52.022 1.00 81.56 95 THR A O 1
ATOM 701 N N . ASP A 1 96 ? 24.753 -5.829 -50.897 1.00 78.06 96 ASP A N 1
ATOM 702 C CA . ASP A 1 96 ? 23.443 -5.337 -50.467 1.00 78.06 96 ASP A CA 1
ATOM 703 C C . ASP A 1 96 ? 23.497 -4.678 -49.073 1.00 78.06 96 ASP A C 1
ATOM 705 O O . ASP A 1 96 ? 22.506 -4.127 -48.594 1.00 78.06 96 ASP A O 1
ATOM 709 N N . GLY A 1 97 ? 24.665 -4.709 -48.412 1.00 85.88 97 GLY A N 1
ATOM 710 C CA . GLY A 1 97 ? 24.921 -4.062 -47.124 1.00 85.88 97 GLY A CA 1
ATOM 711 C C . GLY A 1 97 ? 25.695 -4.920 -46.119 1.00 85.88 97 GLY A C 1
ATOM 712 O O . GLY A 1 97 ? 26.224 -5.994 -46.423 1.00 85.88 97 GLY A O 1
ATOM 713 N N . PHE A 1 98 ? 25.750 -4.437 -44.878 1.00 85.00 98 PHE A N 1
ATOM 714 C CA . PHE A 1 98 ? 26.316 -5.161 -43.745 1.00 85.00 98 PHE A CA 1
ATOM 715 C C . PHE A 1 98 ? 25.328 -6.195 -43.212 1.00 85.00 98 PHE A C 1
ATOM 717 O O . PHE A 1 98 ? 24.173 -5.874 -42.935 1.00 85.00 98 PHE A O 1
ATOM 724 N N . ILE A 1 99 ? 25.821 -7.408 -42.982 1.00 90.38 99 ILE A N 1
ATOM 725 C CA . ILE A 1 99 ? 25.099 -8.491 -42.317 1.00 90.38 99 ILE A CA 1
ATOM 726 C C . ILE A 1 99 ? 25.809 -8.779 -40.995 1.00 90.38 99 ILE A C 1
ATOM 728 O O . ILE A 1 99 ? 27.013 -9.042 -40.981 1.00 90.38 99 ILE A O 1
ATOM 732 N N . ALA A 1 100 ? 25.080 -8.731 -39.883 1.00 94.00 100 ALA A N 1
ATOM 733 C CA . ALA A 1 100 ? 25.575 -9.132 -38.572 1.00 94.00 100 ALA A CA 1
ATOM 734 C C . ALA A 1 100 ? 25.160 -10.578 -38.278 1.00 94.00 100 ALA A C 1
ATOM 736 O O . ALA A 1 100 ? 24.060 -10.998 -38.639 1.00 94.00 100 ALA A O 1
ATOM 737 N N . SER A 1 101 ? 26.028 -11.347 -37.625 1.00 94.12 101 SER A N 1
ATOM 738 C CA . SER A 1 101 ? 25.720 -12.706 -37.166 1.00 94.12 101 SER A CA 1
ATOM 739 C C . SER A 1 101 ? 26.168 -12.926 -35.726 1.00 94.12 101 SER A C 1
ATOM 741 O O . SER A 1 101 ? 27.195 -12.401 -35.307 1.00 94.12 101 SER A O 1
ATOM 743 N N . LEU A 1 102 ? 25.406 -13.701 -34.960 1.00 95.62 102 LEU A N 1
ATOM 744 C CA . LEU A 1 102 ? 25.726 -14.079 -33.581 1.00 95.62 102 LEU A CA 1
ATOM 745 C C . LEU A 1 102 ? 25.440 -15.570 -33.397 1.00 95.62 102 LEU A C 1
ATOM 747 O O . LEU A 1 102 ? 24.372 -16.043 -33.779 1.00 95.62 102 LEU A O 1
ATOM 751 N N . VAL A 1 103 ? 26.388 -16.306 -32.815 1.00 92.62 103 VAL A N 1
ATOM 752 C CA . VAL A 1 103 ? 26.234 -17.736 -32.508 1.00 92.62 103 VAL A CA 1
ATOM 753 C C . VAL A 1 103 ? 25.881 -17.909 -31.033 1.00 92.62 103 VAL A C 1
ATOM 755 O O . VAL A 1 103 ? 26.578 -17.385 -30.164 1.00 92.62 103 VAL A O 1
ATOM 758 N N . PHE A 1 104 ? 24.792 -18.621 -30.751 1.00 89.69 104 PHE A N 1
ATOM 759 C CA . PHE A 1 104 ? 24.327 -18.916 -29.396 1.00 89.69 104 PHE A CA 1
ATOM 760 C C . PHE A 1 104 ? 23.491 -20.208 -29.379 1.00 89.69 104 PHE A C 1
ATOM 762 O O . PHE A 1 104 ? 22.639 -20.392 -30.246 1.00 89.69 104 PHE A O 1
ATOM 769 N N . ASN A 1 105 ? 23.728 -21.093 -28.400 1.00 84.31 105 ASN A N 1
ATOM 770 C CA . ASN A 1 105 ? 23.109 -22.427 -28.290 1.00 84.31 105 ASN A CA 1
ATOM 771 C C . ASN A 1 105 ? 23.114 -23.207 -29.622 1.00 84.31 105 ASN A C 1
ATOM 773 O O . ASN A 1 105 ? 22.061 -23.609 -30.118 1.00 84.31 105 ASN A O 1
ATOM 777 N N . ASP A 1 106 ? 24.298 -23.333 -30.232 1.00 86.62 106 ASP A N 1
ATOM 778 C CA . ASP A 1 106 ? 24.553 -24.007 -31.519 1.00 86.62 106 ASP A CA 1
ATOM 779 C C . ASP A 1 106 ? 23.709 -23.508 -32.709 1.00 86.62 106 ASP A C 1
ATOM 781 O O . ASP A 1 106 ? 23.651 -24.133 -33.770 1.00 86.62 106 ASP A O 1
ATOM 785 N N . ARG A 1 107 ? 23.082 -22.334 -32.569 1.00 90.06 107 ARG A N 1
ATOM 786 C CA . ARG A 1 107 ? 22.335 -21.650 -33.625 1.00 90.06 107 ARG A CA 1
ATOM 787 C C . ARG A 1 107 ? 23.027 -20.357 -34.014 1.00 90.06 107 ARG A C 1
ATOM 789 O O . ARG A 1 107 ? 23.507 -19.608 -33.166 1.00 90.06 107 ARG A O 1
ATOM 796 N N . THR A 1 108 ? 23.027 -20.076 -35.313 1.00 91.94 108 THR A N 1
ATOM 797 C CA . THR A 1 108 ? 23.486 -18.795 -35.856 1.00 91.94 108 THR A CA 1
ATOM 798 C C . THR A 1 108 ? 22.277 -17.913 -36.138 1.00 91.94 108 THR A C 1
ATOM 800 O O . THR A 1 108 ? 21.377 -18.298 -36.882 1.00 91.94 108 THR A O 1
ATOM 803 N N . PHE A 1 109 ? 22.260 -16.729 -35.539 1.00 92.19 109 PHE A N 1
ATOM 804 C CA . PHE A 1 109 ? 21.261 -15.693 -35.766 1.00 92.19 109 PHE A CA 1
ATOM 805 C C . PHE A 1 109 ? 21.867 -14.657 -36.706 1.00 92.19 109 PHE A C 1
ATOM 807 O O . PHE A 1 109 ? 22.867 -14.036 -36.355 1.00 92.19 109 PHE A O 1
ATOM 814 N N . THR A 1 110 ? 21.279 -14.478 -37.887 1.00 91.75 110 THR A N 1
ATOM 815 C CA . THR A 1 110 ? 21.821 -13.619 -38.949 1.00 91.75 110 THR A CA 1
ATOM 816 C C . THR A 1 110 ? 20.817 -12.534 -39.320 1.00 91.75 110 THR A C 1
ATOM 818 O O . THR A 1 110 ? 19.631 -12.813 -39.528 1.00 91.75 110 THR A O 1
ATOM 821 N N . SER A 1 111 ? 21.284 -11.286 -39.380 1.00 86.88 111 SER A N 1
ATOM 822 C CA . SER A 1 111 ? 20.449 -10.148 -39.755 1.00 86.88 111 SER A CA 1
ATOM 823 C C . SER A 1 111 ? 20.075 -10.160 -41.237 1.00 86.88 111 SER A C 1
ATOM 825 O O . SER A 1 111 ? 20.719 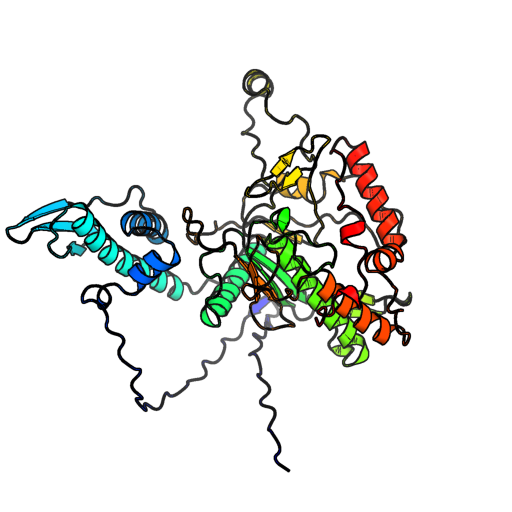-10.815 -42.057 1.00 86.88 111 SER A O 1
ATOM 827 N N . LEU A 1 112 ? 19.081 -9.354 -41.604 1.00 84.50 112 LEU A N 1
ATOM 828 C CA . LEU A 1 112 ? 18.979 -8.854 -42.980 1.00 84.50 112 LEU A CA 1
ATOM 829 C C . LEU A 1 112 ? 20.201 -7.965 -43.318 1.00 84.50 112 LEU A C 1
ATOM 831 O O . LEU A 1 112 ? 20.904 -7.525 -42.399 1.00 84.50 112 LEU A O 1
ATOM 835 N N . PRO A 1 113 ? 20.499 -7.703 -44.603 1.00 78.00 113 PRO A N 1
ATOM 836 C CA . PRO A 1 113 ? 21.503 -6.712 -44.980 1.00 78.00 113 PRO A CA 1
ATOM 837 C C . PRO A 1 113 ? 21.006 -5.288 -44.676 1.00 78.00 113 PRO A C 1
ATOM 839 O O . PRO A 1 113 ? 19.870 -4.939 -44.995 1.00 78.00 113 PRO A O 1
ATOM 842 N N . PHE A 1 114 ? 21.857 -4.455 -44.064 1.00 80.25 114 PHE A N 1
ATOM 843 C CA . PHE A 1 114 ? 21.563 -3.041 -43.783 1.00 80.25 114 PHE A CA 1
ATOM 844 C C . PHE A 1 114 ? 22.704 -2.109 -44.223 1.00 80.25 114 PHE A C 1
ATOM 846 O O . PHE A 1 114 ? 23.873 -2.488 -44.119 1.00 80.25 114 PHE A O 1
ATOM 853 N N . PRO A 1 115 ? 22.416 -0.845 -44.595 1.00 72.69 115 PRO A N 1
ATOM 854 C CA . PRO A 1 115 ? 23.445 0.137 -44.957 1.00 72.69 115 PRO A CA 1
ATOM 855 C C . PRO A 1 115 ? 24.466 0.445 -43.850 1.00 72.69 115 PRO A C 1
ATOM 857 O O . PRO A 1 115 ? 25.574 0.889 -44.144 1.00 72.69 115 PRO A O 1
ATOM 860 N N . ALA A 1 116 ? 24.130 0.206 -42.576 1.00 81.56 116 ALA A N 1
ATOM 861 C CA . ALA A 1 116 ? 25.018 0.450 -41.444 1.00 81.56 116 ALA A CA 1
ATOM 862 C C . ALA A 1 116 ? 25.136 -0.764 -40.511 1.00 81.56 116 ALA A C 1
ATOM 864 O O . ALA A 1 116 ? 24.149 -1.401 -40.140 1.00 81.56 116 ALA A O 1
ATOM 865 N N . LYS A 1 117 ? 26.363 -1.020 -40.028 1.00 84.00 117 LYS A N 1
ATOM 866 C CA . LYS A 1 117 ? 26.669 -2.088 -39.054 1.00 84.00 117 LYS A CA 1
ATOM 867 C C . LYS A 1 117 ? 25.814 -2.016 -37.782 1.00 84.00 117 LYS A C 1
ATOM 869 O O . LYS A 1 117 ? 25.540 -3.047 -37.178 1.00 84.00 117 LYS A O 1
ATOM 874 N N . ARG A 1 118 ? 25.396 -0.812 -37.367 1.00 86.25 118 ARG A N 1
ATOM 875 C CA . ARG A 1 118 ? 24.525 -0.595 -36.199 1.00 86.25 118 ARG A CA 1
ATOM 876 C C . ARG A 1 118 ? 23.163 -1.266 -36.372 1.00 86.25 118 ARG A C 1
ATOM 878 O O . ARG A 1 118 ? 22.704 -1.931 -35.449 1.00 86.25 118 ARG A O 1
ATOM 885 N N . ASP A 1 119 ? 22.544 -1.101 -37.533 1.00 79.50 119 ASP A N 1
ATOM 886 C CA . ASP A 1 119 ? 21.172 -1.554 -37.766 1.00 79.50 119 ASP A CA 1
ATOM 887 C C . ASP A 1 119 ? 21.143 -3.060 -38.035 1.00 79.50 119 ASP A C 1
ATOM 889 O O . ASP A 1 119 ? 20.333 -3.767 -37.439 1.00 79.50 119 ASP A O 1
ATOM 893 N N . ALA A 1 120 ? 22.145 -3.572 -38.762 1.00 78.94 120 ALA A N 1
ATOM 894 C CA . ALA A 1 120 ? 22.425 -5.006 -38.858 1.00 78.94 120 ALA A CA 1
ATOM 895 C C . ALA A 1 120 ? 22.602 -5.650 -37.471 1.00 78.94 120 ALA A C 1
ATOM 897 O O . ALA A 1 120 ? 21.979 -6.668 -37.164 1.00 78.94 120 ALA A O 1
ATOM 898 N N . ARG A 1 121 ? 23.395 -5.026 -36.584 1.00 92.19 121 ARG A N 1
ATOM 899 C CA . ARG A 1 121 ? 23.560 -5.485 -35.196 1.00 92.19 121 ARG A CA 1
ATOM 900 C C . ARG A 1 121 ? 22.229 -5.499 -34.443 1.00 92.19 121 ARG A C 1
ATOM 902 O O . ARG A 1 121 ? 21.952 -6.467 -33.744 1.00 92.19 121 ARG A O 1
ATOM 909 N N . PHE A 1 122 ? 21.415 -4.450 -34.547 1.00 88.06 122 PHE A N 1
ATOM 910 C CA . PHE A 1 122 ? 20.131 -4.389 -33.842 1.00 88.06 122 PHE A CA 1
ATOM 911 C C . PHE A 1 122 ? 19.132 -5.434 -34.356 1.00 88.06 122 PHE A C 1
ATOM 913 O O . PHE A 1 122 ? 18.502 -6.100 -33.540 1.00 88.06 122 PHE A O 1
ATOM 920 N N . ASP A 1 123 ? 19.041 -5.654 -35.668 1.00 85.00 123 ASP A N 1
ATOM 921 C CA . ASP A 1 123 ? 18.222 -6.721 -36.257 1.00 85.00 123 ASP A CA 1
ATOM 922 C C . ASP A 1 123 ? 18.677 -8.121 -35.797 1.00 85.00 123 ASP A C 1
ATOM 924 O O . ASP A 1 123 ? 17.866 -8.905 -35.302 1.00 85.00 123 ASP A O 1
ATOM 928 N N . CYS A 1 124 ? 19.988 -8.396 -35.823 1.00 89.81 124 CYS A N 1
ATOM 929 C CA . CYS A 1 124 ? 20.566 -9.628 -35.273 1.00 89.81 124 CYS A CA 1
ATOM 930 C C . CYS A 1 124 ? 20.205 -9.829 -33.789 1.00 89.81 124 CYS A C 1
ATOM 932 O O . CYS A 1 124 ? 19.833 -10.929 -33.380 1.00 89.81 124 CYS A O 1
ATOM 934 N N . LEU A 1 125 ? 20.293 -8.776 -32.971 1.00 92.19 125 LEU A N 1
ATOM 935 C CA . LEU A 1 125 ? 20.022 -8.857 -31.534 1.00 92.19 125 LEU A CA 1
ATOM 936 C C . LEU A 1 125 ? 18.526 -8.994 -31.202 1.00 92.19 125 LEU A C 1
ATOM 938 O O . LEU A 1 125 ? 18.204 -9.608 -30.183 1.00 92.19 125 LEU A O 1
ATOM 942 N N . ARG A 1 126 ? 17.609 -8.529 -32.064 1.00 86.31 126 ARG A N 1
ATOM 943 C CA . ARG A 1 126 ? 16.164 -8.822 -31.947 1.00 86.31 126 ARG A CA 1
ATOM 944 C C . ARG A 1 126 ? 15.866 -10.306 -32.152 1.00 86.31 126 ARG A C 1
ATOM 946 O O . ARG A 1 126 ? 15.136 -10.886 -31.356 1.00 86.31 126 ARG A O 1
ATOM 953 N N . LEU A 1 127 ? 16.479 -10.940 -33.156 1.00 86.19 127 LEU A N 1
ATOM 954 C CA . LEU A 1 127 ? 16.302 -12.377 -33.425 1.00 86.19 127 LEU A CA 1
ATOM 955 C C . LEU A 1 127 ? 16.730 -13.244 -32.234 1.00 86.19 127 LEU A C 1
ATOM 957 O O . LEU A 1 127 ? 16.023 -14.172 -31.844 1.00 86.19 127 LEU A O 1
ATOM 961 N N . VAL A 1 128 ? 17.875 -12.908 -31.638 1.00 90.31 128 VAL A N 1
ATOM 962 C CA . VAL A 1 128 ? 18.390 -13.565 -30.429 1.00 90.31 128 VAL A CA 1
ATOM 963 C C . VAL A 1 128 ? 17.461 -13.316 -29.236 1.00 90.31 128 VAL A C 1
ATOM 965 O O . VAL A 1 128 ? 17.145 -14.242 -28.492 1.00 90.31 128 VAL A O 1
ATOM 968 N N . SER A 1 129 ? 16.975 -12.082 -29.079 1.00 85.50 129 SER A N 1
ATOM 969 C CA . SER A 1 129 ? 16.058 -11.697 -27.999 1.00 85.50 129 SER A CA 1
ATOM 970 C C . SER A 1 129 ? 14.727 -12.457 -28.058 1.00 85.50 129 SER A C 1
ATOM 972 O O . SER A 1 129 ? 14.276 -12.945 -27.023 1.00 85.50 129 SER A O 1
ATOM 974 N N . GLU A 1 130 ? 14.129 -12.644 -29.241 1.00 81.50 130 GLU A N 1
ATOM 975 C CA . GLU A 1 130 ? 12.919 -13.471 -29.403 1.00 81.50 130 GLU A CA 1
ATOM 976 C C . GLU A 1 130 ? 13.151 -14.928 -28.961 1.00 81.50 130 GLU A C 1
ATOM 978 O O . GLU A 1 130 ? 12.273 -15.532 -28.342 1.00 81.50 130 GLU A O 1
ATOM 983 N N . GLU A 1 131 ? 14.324 -15.515 -29.226 1.00 84.88 131 GLU A N 1
ATOM 984 C CA . GLU A 1 131 ? 14.621 -16.883 -28.776 1.00 84.88 131 GLU A CA 1
ATOM 985 C C . GLU A 1 131 ? 14.853 -16.955 -27.259 1.00 84.88 131 GLU A C 1
ATOM 987 O O . GLU A 1 131 ? 14.306 -17.840 -26.598 1.00 84.88 131 GLU A O 1
ATOM 992 N N . LEU A 1 132 ? 15.569 -15.987 -26.675 1.00 82.19 132 LEU A N 1
ATOM 993 C CA . LEU A 1 132 ? 15.743 -15.883 -25.220 1.00 82.19 132 LEU A CA 1
ATOM 994 C C . LEU A 1 132 ? 14.393 -15.720 -24.494 1.00 82.19 132 LEU A C 1
ATOM 996 O O . LEU A 1 132 ? 14.170 -16.342 -23.453 1.00 82.19 132 LEU A O 1
ATOM 1000 N N . LEU A 1 133 ? 13.449 -14.965 -25.068 1.00 74.50 133 LEU A N 1
ATOM 1001 C CA . LEU A 1 133 ? 12.083 -14.831 -24.546 1.00 74.50 133 LEU A CA 1
ATOM 1002 C C . LEU A 1 133 ? 11.287 -16.148 -24.612 1.00 74.50 133 LEU A C 1
ATOM 1004 O O . LEU A 1 133 ? 10.506 -16.429 -23.699 1.00 74.50 133 LEU A O 1
ATOM 1008 N N . LYS A 1 134 ? 11.488 -16.984 -25.642 1.00 76.81 134 LYS A N 1
ATOM 1009 C CA . LYS A 1 134 ? 10.893 -18.337 -25.704 1.00 76.81 134 LYS A CA 1
ATOM 1010 C C . LYS A 1 134 ? 11.495 -19.266 -24.649 1.00 76.81 134 LYS A C 1
ATOM 1012 O O . LYS A 1 134 ? 10.747 -20.006 -24.012 1.00 76.81 134 LYS A O 1
ATOM 1017 N N . ILE A 1 135 ? 12.814 -19.213 -24.446 1.00 75.12 135 ILE A N 1
ATOM 1018 C CA . ILE A 1 135 ? 13.511 -20.011 -23.425 1.00 75.12 135 ILE A CA 1
ATOM 1019 C C . ILE A 1 135 ? 13.026 -19.620 -22.019 1.00 75.12 135 ILE A C 1
ATOM 1021 O O . ILE A 1 135 ? 12.681 -20.508 -21.243 1.00 75.12 135 ILE A O 1
ATOM 1025 N N . SER A 1 136 ? 12.888 -18.319 -21.712 1.00 67.00 136 SER A N 1
ATOM 1026 C CA . SER A 1 136 ? 12.337 -17.856 -20.421 1.00 67.00 136 SER A CA 1
ATOM 1027 C C . SER A 1 136 ? 10.968 -18.479 -20.131 1.00 67.00 136 SER A C 1
ATOM 1029 O O . SER A 1 136 ? 10.769 -19.020 -19.050 1.00 67.00 136 SER A O 1
ATOM 1031 N N . ARG A 1 137 ? 10.056 -18.488 -21.116 1.00 61.59 137 ARG A N 1
ATOM 1032 C CA . ARG A 1 137 ? 8.705 -19.057 -20.955 1.00 61.59 137 ARG A CA 1
ATOM 1033 C C . ARG A 1 137 ? 8.699 -20.575 -20.762 1.00 61.59 137 ARG A C 1
ATOM 1035 O O . ARG A 1 137 ? 7.878 -21.084 -20.009 1.00 61.59 137 ARG A O 1
ATOM 1042 N N . LYS A 1 138 ? 9.605 -21.315 -21.414 1.00 62.31 138 LYS A N 1
ATOM 1043 C CA . LYS A 1 138 ? 9.746 -22.763 -21.172 1.00 62.31 138 LYS A CA 1
ATOM 1044 C C . LYS A 1 138 ? 10.231 -23.042 -19.747 1.00 62.31 138 LYS A C 1
ATOM 1046 O O . LYS A 1 138 ? 9.611 -23.830 -19.044 1.00 62.31 138 LYS A O 1
ATOM 1051 N N . ASN A 1 139 ? 11.243 -22.301 -19.294 1.00 55.25 139 ASN A N 1
ATOM 1052 C CA . ASN A 1 139 ? 11.782 -22.392 -17.933 1.00 55.25 139 ASN A CA 1
ATOM 1053 C C . ASN A 1 139 ? 10.783 -21.945 -16.842 1.00 55.25 139 ASN A C 1
ATOM 1055 O O . ASN A 1 139 ? 10.984 -22.252 -15.666 1.00 55.25 139 ASN A O 1
ATOM 1059 N N . GLU A 1 140 ? 9.751 -21.182 -17.210 1.00 50.66 140 GLU A N 1
ATOM 1060 C CA . GLU A 1 140 ? 8.631 -20.792 -16.344 1.00 50.66 140 GLU A CA 1
ATOM 1061 C C . GLU A 1 140 ? 7.558 -21.901 -16.274 1.00 50.66 140 GLU A C 1
ATOM 1063 O O . GLU A 1 140 ? 7.030 -22.147 -15.194 1.00 50.66 140 GLU A O 1
ATOM 1068 N N . ASN A 1 141 ? 7.304 -22.628 -17.373 1.00 44.28 141 ASN A N 1
ATOM 1069 C CA . ASN A 1 141 ? 6.310 -23.712 -17.438 1.00 44.28 141 ASN A CA 1
ATOM 1070 C C . ASN A 1 141 ? 6.810 -25.082 -16.934 1.00 44.28 141 ASN A C 1
ATOM 1072 O O . ASN A 1 141 ? 6.002 -25.866 -16.452 1.00 44.28 141 ASN A O 1
ATOM 1076 N N . GLU A 1 142 ? 8.106 -25.397 -17.037 1.00 44.53 142 GLU A N 1
ATOM 1077 C CA . GLU A 1 142 ? 8.673 -26.676 -16.547 1.00 44.53 142 GLU A CA 1
ATOM 1078 C C . GLU A 1 142 ? 8.973 -26.675 -15.035 1.00 44.53 142 GLU A C 1
ATOM 1080 O O . GLU A 1 142 ? 9.435 -27.673 -14.481 1.00 44.53 142 GLU A O 1
ATOM 1085 N N . LYS A 1 143 ? 8.701 -25.565 -14.336 1.00 41.75 143 LYS A N 1
ATOM 1086 C CA . LYS A 1 143 ? 8.801 -25.490 -12.875 1.00 41.75 143 LYS A CA 1
ATOM 1087 C C . LYS A 1 143 ? 7.480 -25.851 -12.206 1.00 41.75 143 LYS A C 1
ATOM 1089 O O . LYS A 1 143 ? 6.828 -24.997 -11.607 1.00 41.75 143 LYS A O 1
ATOM 1094 N N . ASP A 1 144 ? 7.184 -27.146 -12.175 1.00 41.16 144 ASP A N 1
ATOM 1095 C CA . ASP A 1 144 ? 6.485 -27.708 -11.019 1.00 41.16 144 ASP A CA 1
ATOM 1096 C C . ASP A 1 144 ? 7.373 -27.463 -9.788 1.00 41.16 144 ASP A C 1
ATOM 1098 O O . ASP A 1 144 ? 8.363 -28.163 -9.562 1.00 41.16 144 ASP A O 1
ATOM 1102 N N . LEU A 1 145 ? 7.086 -26.404 -9.017 1.00 38.62 145 LEU A N 1
ATOM 1103 C CA . LEU A 1 145 ? 7.837 -26.121 -7.793 1.00 38.62 145 LEU A CA 1
ATOM 1104 C C . LEU A 1 145 ? 7.644 -27.298 -6.821 1.00 38.62 145 LEU A C 1
ATOM 1106 O O . LEU A 1 145 ? 6.507 -27.553 -6.416 1.00 38.62 145 LEU A O 1
ATOM 1110 N N . PRO A 1 146 ? 8.715 -27.989 -6.383 1.00 31.88 146 PRO A N 1
ATOM 1111 C CA . PRO A 1 146 ? 8.576 -29.093 -5.445 1.00 31.88 146 PRO A CA 1
ATOM 1112 C C . PRO A 1 146 ? 8.052 -28.571 -4.101 1.00 31.88 146 PRO A C 1
ATOM 1114 O O . PRO A 1 146 ? 8.771 -27.918 -3.344 1.00 31.88 146 PRO A O 1
ATOM 1117 N N . MET A 1 147 ? 6.788 -28.876 -3.795 1.00 38.81 147 MET A N 1
ATOM 1118 C CA . MET A 1 147 ? 6.093 -28.486 -2.561 1.00 38.81 147 MET A CA 1
ATOM 1119 C C . MET A 1 147 ? 6.555 -29.303 -1.337 1.00 38.81 147 MET A C 1
ATOM 1121 O O . MET A 1 147 ? 5.757 -29.958 -0.666 1.00 38.81 147 MET A O 1
ATOM 1125 N N . ILE A 1 148 ? 7.854 -29.279 -1.031 1.00 33.91 148 ILE A N 1
ATOM 1126 C CA . ILE A 1 148 ? 8.423 -29.922 0.160 1.00 33.91 148 ILE A CA 1
ATOM 1127 C C . ILE A 1 148 ? 8.879 -28.834 1.136 1.00 33.91 148 ILE A C 1
ATOM 1129 O O . ILE A 1 148 ? 9.805 -28.069 0.878 1.00 33.91 148 ILE A O 1
ATOM 1133 N N . PHE A 1 149 ? 8.185 -28.748 2.270 1.00 40.31 149 PHE A N 1
ATOM 1134 C CA . PHE A 1 149 ? 8.263 -27.617 3.193 1.00 40.31 149 PHE A CA 1
ATOM 1135 C C . PHE A 1 149 ? 9.380 -27.776 4.235 1.00 40.31 149 PHE A C 1
ATOM 1137 O O . PHE A 1 149 ? 9.328 -28.675 5.073 1.00 40.31 149 PHE A O 1
ATOM 1144 N N . GLN A 1 150 ? 10.338 -26.841 4.257 1.00 36.16 150 GLN A N 1
ATOM 1145 C CA . GLN A 1 150 ? 11.262 -26.631 5.381 1.00 36.16 150 GLN A CA 1
ATOM 1146 C C . GLN A 1 150 ? 11.026 -25.261 6.043 1.00 36.16 150 GLN A C 1
ATOM 1148 O O . GLN A 1 150 ? 10.609 -24.295 5.407 1.00 36.16 150 GLN A O 1
ATOM 1153 N N . ARG A 1 151 ? 11.180 -25.206 7.369 1.00 46.09 151 ARG A N 1
ATOM 1154 C CA . ARG A 1 151 ? 10.186 -24.560 8.252 1.00 46.09 151 ARG A CA 1
ATOM 1155 C C . ARG A 1 151 ? 10.258 -23.033 8.439 1.00 46.09 151 ARG A C 1
ATOM 1157 O O . ARG A 1 151 ? 9.426 -22.518 9.179 1.00 46.09 151 ARG A O 1
ATOM 1164 N N . ALA A 1 152 ? 11.209 -22.328 7.822 1.00 46.69 152 ALA A N 1
ATOM 1165 C CA . ALA A 1 152 ? 11.377 -20.876 7.987 1.00 46.69 152 ALA A CA 1
ATOM 1166 C C . ALA A 1 152 ? 11.414 -20.125 6.645 1.00 46.69 152 ALA A C 1
ATOM 1168 O O . ALA A 1 152 ? 10.579 -19.254 6.405 1.00 46.69 152 ALA A O 1
ATOM 1169 N N . ASP A 1 153 ? 12.325 -20.499 5.746 1.00 51.12 153 ASP A N 1
ATOM 1170 C CA . ASP A 1 153 ? 12.541 -19.782 4.481 1.00 51.12 153 ASP A CA 1
ATOM 1171 C C . ASP A 1 153 ? 11.396 -19.962 3.474 1.00 51.12 153 ASP A C 1
ATOM 1173 O O . ASP A 1 153 ? 11.074 -19.048 2.712 1.00 51.12 153 ASP A O 1
ATOM 1177 N N . THR A 1 154 ? 10.724 -21.120 3.500 1.00 66.12 154 THR A N 1
ATOM 1178 C CA . THR A 1 154 ? 9.631 -21.418 2.558 1.00 66.12 154 THR A CA 1
ATOM 1179 C C . THR A 1 154 ? 8.441 -20.476 2.697 1.00 66.12 154 THR A C 1
ATOM 1181 O O . THR A 1 154 ? 7.757 -20.242 1.709 1.00 66.12 154 THR A O 1
ATOM 1184 N N . PHE A 1 155 ? 8.197 -19.889 3.873 1.00 75.69 155 PHE A N 1
ATOM 1185 C CA . PHE A 1 155 ? 7.088 -18.949 4.054 1.00 75.69 155 PHE A CA 1
ATOM 1186 C C . PHE A 1 155 ? 7.354 -17.604 3.357 1.00 75.69 155 PHE A C 1
ATOM 1188 O O . PHE A 1 155 ? 6.468 -17.071 2.688 1.00 75.69 155 PHE A O 1
ATOM 1195 N N . SER A 1 156 ? 8.590 -17.094 3.430 1.00 74.44 156 SER A N 1
ATOM 1196 C CA . SER A 1 156 ? 9.019 -15.914 2.666 1.00 74.44 156 SER A CA 1
ATOM 1197 C C . SER A 1 156 ? 8.959 -16.164 1.163 1.00 74.44 156 SER A C 1
ATOM 1199 O O . SER A 1 156 ? 8.415 -15.350 0.417 1.00 74.44 156 SER A O 1
ATOM 1201 N N . GLU A 1 157 ? 9.475 -17.313 0.720 1.00 74.69 157 GLU A N 1
ATOM 1202 C CA . GLU A 1 157 ? 9.467 -17.707 -0.691 1.00 74.69 157 GLU A CA 1
ATOM 1203 C C . GLU A 1 157 ? 8.047 -17.933 -1.230 1.00 74.69 157 GLU A C 1
ATOM 1205 O O . GLU A 1 157 ? 7.763 -17.553 -2.365 1.00 74.69 157 GLU A O 1
ATOM 1210 N N . LEU A 1 158 ? 7.129 -18.465 -0.414 1.00 77.56 158 LEU A N 1
ATOM 1211 C CA . LEU A 1 158 ? 5.710 -18.611 -0.749 1.00 77.56 158 LEU A CA 1
ATOM 1212 C C . LEU A 1 158 ? 5.055 -17.242 -0.963 1.00 77.56 158 LEU A C 1
ATOM 1214 O O . LEU A 1 158 ? 4.440 -17.007 -2.002 1.00 77.56 158 LEU A O 1
ATOM 1218 N N . LEU A 1 159 ? 5.222 -16.315 -0.015 1.00 83.44 159 LEU A N 1
ATOM 1219 C CA . LEU A 1 159 ? 4.689 -14.955 -0.125 1.00 83.44 159 LEU A CA 1
ATOM 1220 C C . LEU A 1 159 ? 5.268 -14.229 -1.348 1.00 83.44 159 LEU A C 1
ATOM 1222 O O . LEU A 1 159 ? 4.514 -13.623 -2.113 1.00 83.44 159 LEU A O 1
ATOM 1226 N N . ARG A 1 160 ? 6.575 -14.368 -1.604 1.00 81.81 160 ARG A N 1
ATOM 1227 C CA . ARG A 1 160 ? 7.239 -13.864 -2.816 1.00 81.81 160 ARG A CA 1
ATOM 1228 C C . ARG A 1 160 ? 6.613 -14.457 -4.086 1.00 81.81 160 ARG A C 1
ATOM 1230 O O . ARG A 1 160 ? 6.228 -13.708 -4.982 1.00 81.81 160 ARG A O 1
ATOM 1237 N N . ALA A 1 161 ? 6.486 -15.782 -4.170 1.00 78.06 161 ALA A N 1
ATOM 1238 C CA . ALA A 1 161 ? 5.946 -16.479 -5.338 1.00 78.06 161 ALA A CA 1
ATOM 1239 C C . ALA A 1 161 ? 4.484 -16.093 -5.620 1.00 78.06 161 ALA A C 1
ATOM 1241 O O . ALA A 1 161 ? 4.166 -15.707 -6.745 1.00 78.06 161 ALA A O 1
ATOM 1242 N N . HIS A 1 162 ? 3.619 -16.099 -4.600 1.00 82.62 162 HIS A N 1
ATOM 1243 C CA . HIS A 1 162 ? 2.220 -15.680 -4.735 1.00 82.62 162 HIS A CA 1
ATOM 1244 C C . HIS A 1 162 ? 2.080 -14.210 -5.144 1.00 82.62 162 HIS A C 1
ATOM 1246 O O . HIS A 1 162 ? 1.195 -13.890 -5.935 1.00 82.62 162 HIS A O 1
ATOM 1252 N N . THR A 1 163 ? 2.955 -13.323 -4.657 1.00 88.00 163 THR A N 1
ATOM 1253 C CA . THR A 1 163 ? 2.959 -11.907 -5.066 1.00 88.00 163 THR A CA 1
ATOM 1254 C C . THR A 1 163 ? 3.183 -11.772 -6.567 1.00 88.00 163 THR A C 1
ATOM 1256 O O . THR A 1 163 ? 2.466 -11.031 -7.235 1.00 88.00 163 THR A O 1
ATOM 1259 N N . TYR A 1 164 ? 4.151 -12.511 -7.115 1.00 83.88 164 TYR A N 1
ATOM 1260 C CA . TYR A 1 164 ? 4.467 -12.448 -8.540 1.00 83.88 164 TYR A CA 1
ATOM 1261 C C . TYR A 1 164 ? 3.454 -13.172 -9.421 1.00 83.88 164 TYR A C 1
ATOM 1263 O O . TYR A 1 164 ? 3.077 -12.619 -10.448 1.00 83.88 164 TYR A O 1
ATOM 1271 N N . ALA A 1 165 ? 2.944 -14.329 -8.997 1.00 79.81 165 ALA A N 1
ATOM 1272 C CA . ALA A 1 165 ? 1.869 -15.020 -9.706 1.00 79.81 165 ALA A CA 1
ATOM 1273 C C . ALA A 1 165 ? 0.589 -14.164 -9.777 1.00 79.81 165 ALA A C 1
ATOM 1275 O O . ALA A 1 165 ? -0.050 -14.080 -10.826 1.00 79.81 165 ALA A O 1
ATOM 1276 N N . MET A 1 166 ? 0.240 -13.470 -8.685 1.00 84.69 166 MET A N 1
ATOM 1277 C CA . MET A 1 166 ? -0.867 -12.513 -8.685 1.00 84.69 166 MET A CA 1
ATOM 1278 C C . MET A 1 166 ? -0.578 -11.308 -9.585 1.00 84.69 166 MET A C 1
ATOM 1280 O O . MET A 1 166 ? -1.457 -10.907 -10.341 1.00 84.69 166 MET A O 1
ATOM 1284 N N . LEU A 1 167 ? 0.634 -10.746 -9.541 1.00 84.31 167 LEU A N 1
ATOM 1285 C CA . LEU A 1 167 ? 1.011 -9.623 -10.401 1.00 84.31 167 LEU A CA 1
ATOM 1286 C C . LEU A 1 167 ? 0.931 -9.987 -11.893 1.00 84.31 167 LEU A C 1
ATOM 1288 O O . LEU A 1 167 ? 0.391 -9.206 -12.670 1.00 84.31 167 LEU A O 1
ATOM 1292 N N . ASP A 1 168 ? 1.400 -11.175 -12.287 1.00 79.31 168 ASP A N 1
ATOM 1293 C CA . ASP A 1 168 ? 1.312 -11.645 -13.676 1.00 79.31 168 ASP A CA 1
ATOM 1294 C C . ASP A 1 168 ? -0.126 -11.843 -14.128 1.00 79.31 168 ASP A C 1
ATOM 1296 O O . ASP A 1 168 ? -0.481 -11.394 -15.216 1.00 79.31 168 ASP A O 1
ATOM 1300 N N . LYS A 1 169 ? -0.967 -12.461 -13.290 1.00 79.06 169 LYS A N 1
ATOM 1301 C CA . LYS A 1 169 ? -2.399 -12.590 -13.576 1.00 79.06 169 LYS A CA 1
ATOM 1302 C C . LYS A 1 169 ? -3.041 -11.214 -13.784 1.00 79.06 169 LYS A C 1
ATOM 1304 O O . LYS A 1 169 ? -3.709 -10.995 -14.789 1.00 79.06 169 LYS A O 1
ATOM 1309 N N . LEU A 1 170 ? -2.797 -10.277 -12.869 1.00 82.56 170 LEU A N 1
ATOM 1310 C CA . LEU A 1 170 ? -3.361 -8.929 -12.947 1.00 82.56 170 LEU A CA 1
ATOM 1311 C C . LEU A 1 170 ? -2.867 -8.162 -14.186 1.00 82.56 170 LEU A C 1
ATOM 1313 O O . LEU A 1 170 ? -3.651 -7.440 -14.792 1.00 82.56 170 LEU A O 1
ATOM 1317 N N . TYR A 1 171 ? -1.610 -8.346 -14.604 1.00 81.44 171 TYR A N 1
ATOM 1318 C CA . TYR A 1 171 ? -1.080 -7.749 -15.836 1.00 81.44 171 TYR A CA 1
ATOM 1319 C C . TYR A 1 171 ? -1.562 -8.433 -17.127 1.00 81.44 171 TYR A C 1
ATOM 1321 O O . TYR A 1 171 ? -1.605 -7.778 -18.167 1.00 81.44 171 TYR A O 1
ATOM 1329 N N . GLN A 1 172 ? -1.949 -9.712 -17.082 1.00 74.56 172 GLN A N 1
ATOM 1330 C CA . GLN A 1 172 ? -2.642 -10.383 -18.192 1.00 74.56 172 GLN A CA 1
ATOM 1331 C C . GLN A 1 172 ? -4.080 -9.866 -18.348 1.00 74.56 172 GLN A C 1
ATOM 1333 O O . GLN A 1 172 ? -4.542 -9.679 -19.469 1.00 74.56 172 GLN A O 1
ATOM 1338 N N . GLU A 1 173 ? -4.768 -9.598 -17.234 1.00 77.62 173 GLU A N 1
ATOM 1339 C CA . GLU A 1 173 ? -6.111 -8.996 -17.215 1.00 77.62 173 GLU A CA 1
ATOM 1340 C C . GLU A 1 173 ? -6.089 -7.498 -17.576 1.00 77.62 173 GLU A C 1
ATOM 1342 O O . GLU A 1 173 ? -7.033 -6.986 -18.177 1.00 77.62 173 GLU A O 1
ATOM 1347 N N . SER A 1 174 ? -5.024 -6.777 -17.210 1.00 76.44 174 SER A N 1
ATOM 1348 C CA . SER A 1 174 ? -4.850 -5.352 -17.497 1.00 76.44 174 SER A CA 1
ATOM 1349 C C . SER A 1 174 ? -3.362 -4.965 -17.522 1.00 76.44 174 SER A C 1
ATOM 1351 O O . SER A 1 174 ? -2.749 -4.831 -16.461 1.00 76.44 174 SER A O 1
ATOM 1353 N N . PRO A 1 175 ? -2.754 -4.709 -18.699 1.00 73.12 175 PRO A N 1
ATOM 1354 C CA . PRO A 1 175 ? -1.312 -4.452 -18.822 1.00 73.12 175 PRO A CA 1
ATOM 1355 C C . PRO A 1 175 ? -0.870 -3.072 -18.297 1.00 73.12 175 PRO A C 1
ATOM 1357 O O . PRO A 1 175 ? 0.286 -2.680 -18.465 1.00 73.12 175 PRO A O 1
ATOM 1360 N N . ILE A 1 176 ? -1.768 -2.310 -17.665 1.00 73.31 176 ILE A N 1
ATOM 1361 C CA . ILE A 1 176 ? -1.500 -0.964 -17.155 1.00 73.31 176 ILE A CA 1
ATOM 1362 C C . ILE A 1 176 ? -0.358 -1.018 -16.129 1.00 73.31 176 ILE A C 1
ATOM 1364 O O . ILE A 1 176 ? -0.473 -1.663 -15.091 1.00 73.31 176 ILE A O 1
ATOM 1368 N N . GLY A 1 177 ? 0.734 -0.297 -16.400 1.00 66.75 177 GLY A N 1
ATOM 1369 C CA . GLY A 1 177 ? 1.910 -0.225 -15.524 1.00 66.75 177 GLY A CA 1
ATOM 1370 C C . GLY A 1 177 ? 2.839 -1.446 -15.569 1.00 66.75 177 GLY A C 1
ATOM 1371 O O . GLY A 1 177 ? 3.862 -1.428 -14.880 1.00 66.75 177 GLY A O 1
ATOM 1372 N N . SER A 1 178 ? 2.533 -2.455 -16.392 1.00 71.19 178 SER A N 1
ATOM 1373 C CA . SER A 1 178 ? 3.371 -3.643 -16.593 1.00 71.19 178 SER A CA 1
ATOM 1374 C C . SER A 1 178 ? 4.801 -3.270 -16.996 1.00 71.19 178 SER A C 1
ATOM 1376 O O . SER A 1 178 ? 5.017 -2.409 -17.848 1.00 71.19 178 SER A O 1
ATOM 1378 N N . GLY A 1 179 ? 5.796 -3.877 -16.344 1.00 62.91 179 GLY A N 1
ATOM 1379 C CA . GLY A 1 179 ? 7.221 -3.641 -16.596 1.00 62.91 179 GLY A CA 1
ATOM 1380 C C . GLY A 1 179 ? 7.804 -2.385 -15.935 1.00 62.91 179 GLY A C 1
ATOM 1381 O O . GLY A 1 179 ? 9.027 -2.214 -15.915 1.00 62.91 179 GLY A O 1
ATOM 1382 N N . THR A 1 180 ? 6.980 -1.513 -15.344 1.00 64.56 180 THR A N 1
ATOM 1383 C CA . THR A 1 180 ? 7.464 -0.315 -14.631 1.00 64.56 180 THR A CA 1
ATOM 1384 C C . THR A 1 180 ? 7.860 -0.597 -13.173 1.00 64.56 180 THR A C 1
ATOM 1386 O O . THR A 1 180 ? 8.491 0.244 -12.519 1.00 64.56 180 THR A O 1
ATOM 1389 N N . GLU A 1 181 ? 7.524 -1.778 -12.642 1.00 69.38 181 GLU A N 1
ATOM 1390 C CA . GLU A 1 181 ? 7.635 -2.098 -11.219 1.00 69.38 181 GLU A CA 1
ATOM 1391 C C . GLU A 1 181 ? 9.074 -2.287 -10.699 1.00 69.38 181 GLU A C 1
ATOM 1393 O O . GLU A 1 181 ? 9.651 -3.372 -10.697 1.00 69.38 181 GLU A O 1
ATOM 1398 N N . LYS A 1 182 ? 9.655 -1.215 -10.145 1.00 73.31 182 LYS A N 1
ATOM 1399 C CA . LYS A 1 182 ? 10.936 -1.287 -9.408 1.00 73.31 182 LYS A CA 1
ATOM 1400 C C . LYS A 1 182 ? 10.816 -1.942 -8.037 1.00 73.31 182 LYS A C 1
ATOM 1402 O O . LYS A 1 182 ? 11.697 -2.691 -7.624 1.00 73.31 182 LYS A O 1
ATOM 1407 N N . VAL A 1 183 ? 9.740 -1.626 -7.331 1.00 82.81 183 VAL A N 1
ATOM 1408 C CA . VAL A 1 183 ? 9.426 -2.160 -6.006 1.00 82.81 183 VAL A CA 1
ATOM 1409 C C . VAL A 1 183 ? 8.010 -2.706 -6.070 1.00 82.81 183 VAL A C 1
ATOM 1411 O O . VAL A 1 183 ? 7.138 -2.065 -6.661 1.00 82.81 183 VAL A O 1
ATOM 1414 N N . VAL A 1 184 ? 7.806 -3.878 -5.480 1.00 89.19 184 VAL A N 1
ATOM 1415 C CA . VAL A 1 184 ? 6.523 -4.574 -5.367 1.00 89.19 184 VAL A CA 1
ATOM 1416 C C . VAL A 1 184 ? 6.324 -4.921 -3.901 1.00 89.19 184 VAL A C 1
ATOM 1418 O O . VAL A 1 184 ? 7.251 -5.407 -3.249 1.00 89.19 184 VAL A O 1
ATOM 1421 N N . ALA A 1 185 ? 5.125 -4.664 -3.389 1.00 93.06 185 ALA A N 1
ATOM 1422 C CA . ALA A 1 185 ? 4.754 -4.984 -2.025 1.00 93.06 185 ALA A CA 1
ATOM 1423 C C . ALA A 1 185 ? 3.322 -5.508 -1.954 1.00 93.06 185 ALA A C 1
ATOM 1425 O O . ALA A 1 185 ? 2.456 -5.113 -2.736 1.00 93.06 185 ALA A O 1
ATOM 1426 N N . SER A 1 186 ? 3.064 -6.369 -0.983 1.00 95.75 186 SER A N 1
ATOM 1427 C CA . SER A 1 186 ? 1.781 -7.053 -0.847 1.00 95.75 186 SER A CA 1
ATOM 1428 C C . SER A 1 186 ? 1.515 -7.456 0.592 1.00 95.75 186 SER A C 1
ATOM 1430 O O . SER A 1 186 ? 2.431 -7.832 1.320 1.00 95.75 186 SER A O 1
ATOM 1432 N N . ILE A 1 187 ? 0.251 -7.408 0.991 1.00 96.81 187 ILE A N 1
ATOM 1433 C CA . ILE A 1 187 ? -0.207 -7.763 2.331 1.00 96.81 187 ILE A CA 1
ATOM 1434 C C . ILE A 1 187 ? -1.104 -8.980 2.204 1.00 96.81 187 ILE A C 1
ATOM 1436 O O . ILE A 1 187 ? -2.139 -8.931 1.535 1.00 96.81 187 ILE A O 1
ATOM 1440 N N . PHE A 1 188 ? -0.704 -10.053 2.869 1.00 93.75 188 PHE A N 1
ATOM 1441 C CA . PHE A 1 188 ? -1.456 -11.291 2.953 1.00 93.75 188 PHE A CA 1
ATOM 1442 C C . PHE A 1 188 ? -2.124 -11.416 4.315 1.00 93.75 188 PHE A C 1
ATOM 1444 O O . PHE A 1 188 ? -1.575 -10.981 5.328 1.00 93.75 188 PHE A O 1
ATOM 1451 N N . MET A 1 189 ? -3.293 -12.042 4.325 1.00 92.75 189 MET A N 1
ATOM 1452 C CA . MET A 1 189 ? -3.967 -12.538 5.516 1.00 92.75 189 MET A CA 1
ATOM 1453 C C . MET A 1 189 ? -3.771 -14.049 5.583 1.00 92.75 189 MET A C 1
ATOM 1455 O O . MET A 1 189 ? -3.935 -14.729 4.572 1.00 92.75 189 MET A O 1
ATOM 1459 N N . LEU A 1 190 ? -3.430 -14.554 6.763 1.00 87.56 190 LEU A N 1
ATOM 1460 C CA . LEU A 1 190 ? -3.367 -15.979 7.078 1.00 87.56 190 LEU A CA 1
ATOM 1461 C C . LEU A 1 190 ? -4.442 -16.284 8.119 1.00 87.56 190 LEU A C 1
ATOM 1463 O O . LEU A 1 190 ? -4.399 -15.708 9.211 1.00 87.56 190 LEU A O 1
ATOM 1467 N N . ASP A 1 191 ? -5.363 -17.181 7.780 1.00 87.88 191 ASP A N 1
ATOM 1468 C CA . ASP A 1 191 ? -6.273 -17.816 8.732 1.00 87.88 191 ASP A CA 1
ATOM 1469 C C . ASP A 1 191 ? -5.554 -19.010 9.371 1.00 87.88 191 ASP A C 1
ATOM 1471 O O . ASP A 1 191 ? -5.134 -19.930 8.673 1.00 87.88 191 ASP A O 1
ATOM 1475 N N . HIS A 1 192 ? -5.393 -19.019 10.691 1.00 83.94 192 HIS A N 1
ATOM 1476 C CA . HIS A 1 192 ? -4.736 -20.107 11.424 1.00 83.94 192 HIS A CA 1
ATOM 1477 C C . HIS A 1 192 ? -5.647 -21.320 11.679 1.00 83.94 192 HIS A C 1
ATOM 1479 O O . HIS A 1 192 ? -5.135 -22.403 11.968 1.00 83.94 192 HIS A O 1
ATOM 1485 N N . GLN A 1 193 ? -6.972 -21.168 11.576 1.00 86.94 193 GLN A N 1
ATOM 1486 C CA . GLN A 1 193 ? -7.944 -22.261 11.708 1.00 86.94 193 GLN A CA 1
ATOM 1487 C C . GLN A 1 193 ? -8.118 -22.994 10.378 1.00 86.94 193 GLN A C 1
ATOM 1489 O O . GLN A 1 193 ? -7.902 -24.206 10.313 1.00 86.94 193 GLN A O 1
ATOM 1494 N N . LEU A 1 194 ? -8.445 -22.255 9.314 1.00 83.56 194 LEU A N 1
ATOM 1495 C CA . LEU A 1 194 ? -8.571 -22.803 7.958 1.00 83.56 194 LEU A CA 1
ATOM 1496 C C . LEU A 1 194 ? -7.209 -23.074 7.308 1.00 83.56 194 LEU A C 1
ATOM 1498 O O . LEU A 1 194 ? -7.134 -23.799 6.318 1.00 83.56 194 LEU A O 1
ATOM 1502 N N . LYS A 1 195 ? -6.131 -22.502 7.864 1.00 79.31 195 LYS A N 1
ATOM 1503 C CA . LYS A 1 195 ? -4.752 -22.605 7.359 1.00 79.31 195 LYS A CA 1
ATOM 1504 C C . LYS A 1 195 ? -4.637 -22.187 5.887 1.00 79.31 195 LYS A C 1
ATOM 1506 O O . LYS A 1 195 ? -3.827 -22.726 5.133 1.00 79.31 195 LYS A O 1
ATOM 1511 N N . ASN A 1 196 ? -5.465 -21.223 5.488 1.00 82.62 196 ASN A N 1
ATOM 1512 C CA . ASN A 1 196 ? -5.489 -20.643 4.154 1.00 82.62 196 ASN A CA 1
ATOM 1513 C C . ASN A 1 196 ? -4.809 -19.265 4.162 1.00 82.62 196 ASN A C 1
ATOM 1515 O O . ASN A 1 196 ? -4.687 -18.609 5.198 1.00 82.62 196 ASN A O 1
ATOM 1519 N N . MET A 1 197 ? -4.326 -18.835 2.998 1.00 85.12 197 MET A N 1
ATOM 1520 C CA . MET A 1 197 ? -3.632 -17.560 2.853 1.00 85.12 197 MET A CA 1
ATOM 1521 C C . MET A 1 197 ? -4.180 -16.802 1.649 1.00 85.12 197 MET A C 1
ATOM 1523 O O . MET A 1 197 ? -4.214 -17.330 0.538 1.00 85.12 197 MET A O 1
ATOM 1527 N N . GLN A 1 198 ? -4.579 -15.551 1.862 1.00 89.94 198 GLN A N 1
ATOM 1528 C CA . GLN A 1 198 ? -5.186 -14.700 0.842 1.00 89.94 198 GLN A CA 1
ATOM 1529 C C . GLN A 1 198 ? -4.377 -13.413 0.681 1.00 89.94 198 GLN A C 1
ATOM 1531 O O . GLN A 1 198 ? -4.059 -12.748 1.667 1.00 89.94 198 GLN A O 1
ATOM 1536 N N . CYS A 1 199 ? -4.059 -13.024 -0.556 1.00 94.19 199 CYS A N 1
ATOM 1537 C CA . CYS A 1 199 ? -3.533 -11.685 -0.810 1.00 94.19 199 CYS A CA 1
ATOM 1538 C C . CYS A 1 199 ? -4.676 -10.670 -0.690 1.00 94.19 199 CYS A C 1
ATOM 1540 O O . CYS A 1 199 ? -5.675 -10.765 -1.400 1.00 94.19 199 CYS A O 1
ATOM 1542 N N . ILE A 1 200 ? -4.531 -9.708 0.217 1.00 97.00 200 ILE A N 1
ATOM 1543 C CA . ILE A 1 200 ? -5.549 -8.692 0.510 1.00 97.00 200 ILE A CA 1
ATOM 1544 C C . ILE A 1 200 ? -5.297 -7.409 -0.279 1.00 97.00 200 ILE A C 1
ATOM 1546 O O . ILE A 1 200 ? -6.231 -6.705 -0.659 1.00 97.00 200 ILE A O 1
ATOM 1550 N N . SER A 1 201 ? -4.026 -7.078 -0.490 1.00 98.19 201 SER A N 1
ATOM 1551 C CA . SER A 1 201 ? -3.590 -5.831 -1.109 1.00 98.19 201 SER A CA 1
ATOM 1552 C C . SER A 1 201 ? -2.243 -6.043 -1.779 1.00 98.19 201 SER A C 1
ATOM 1554 O O . SER A 1 201 ? -1.355 -6.641 -1.174 1.00 98.19 201 SER A O 1
ATOM 1556 N N . LEU A 1 202 ? -2.076 -5.528 -2.991 1.00 97.06 202 LEU A N 1
ATOM 1557 C CA . LEU A 1 202 ? -0.837 -5.576 -3.762 1.00 97.06 202 LEU A CA 1
ATOM 1558 C C . LEU A 1 202 ? -0.598 -4.201 -4.382 1.00 97.06 202 LEU A C 1
ATOM 1560 O O . LEU A 1 202 ? -1.535 -3.544 -4.829 1.00 97.06 202 LEU A O 1
ATOM 1564 N N . ALA A 1 203 ? 0.646 -3.739 -4.420 1.00 96.56 203 ALA A N 1
ATOM 1565 C CA . ALA A 1 203 ? 0.995 -2.509 -5.113 1.00 96.56 203 ALA A CA 1
ATOM 1566 C C . ALA A 1 203 ? 2.436 -2.514 -5.623 1.00 96.56 203 ALA A C 1
ATOM 1568 O O . ALA A 1 203 ? 3.283 -3.286 -5.169 1.00 96.56 203 ALA A O 1
ATOM 1569 N N . THR A 1 204 ? 2.714 -1.598 -6.543 1.00 92.44 204 THR A N 1
ATOM 1570 C CA . THR A 1 204 ? 4.051 -1.332 -7.073 1.00 92.44 204 THR A CA 1
ATOM 1571 C C . THR A 1 204 ? 4.420 0.137 -6.880 1.00 92.44 204 THR A C 1
ATOM 1573 O O . THR A 1 204 ? 3.564 0.974 -6.592 1.00 92.44 204 THR A O 1
ATOM 1576 N N . GLY A 1 205 ? 5.704 0.462 -7.031 1.00 88.00 205 GLY A N 1
ATOM 1577 C CA . GLY A 1 205 ? 6.169 1.844 -7.161 1.00 88.00 205 GLY A CA 1
ATOM 1578 C C . GLY A 1 205 ? 7.213 2.291 -6.146 1.00 88.00 205 GLY A C 1
ATOM 1579 O O . GLY A 1 205 ? 7.405 1.690 -5.093 1.00 88.00 205 GLY A O 1
ATOM 1580 N N . ASN A 1 206 ? 7.926 3.364 -6.490 1.00 81.81 206 ASN A N 1
ATOM 1581 C CA . ASN A 1 206 ? 9.110 3.831 -5.760 1.00 81.81 206 ASN A CA 1
ATOM 1582 C C . ASN A 1 206 ? 9.318 5.359 -5.843 1.00 81.81 206 ASN A C 1
ATOM 1584 O O . ASN A 1 206 ? 10.455 5.835 -5.858 1.00 81.81 206 ASN A O 1
ATOM 1588 N N . LYS A 1 207 ? 8.225 6.120 -5.987 1.00 83.69 207 LYS A N 1
ATOM 1589 C CA . LYS A 1 207 ? 8.234 7.577 -6.188 1.00 83.69 207 LYS A CA 1
ATOM 1590 C C . LYS A 1 207 ? 7.188 8.268 -5.309 1.00 83.69 207 LYS A C 1
ATOM 1592 O O . LYS A 1 207 ? 6.192 7.665 -4.908 1.00 83.69 207 LYS A O 1
ATOM 1597 N N . CYS A 1 208 ? 7.394 9.560 -5.079 1.00 84.19 208 CYS A N 1
ATOM 1598 C CA . CYS A 1 208 ? 6.444 10.458 -4.426 1.00 84.19 208 CYS A CA 1
ATOM 1599 C C . CYS A 1 208 ? 5.925 11.529 -5.396 1.00 84.19 208 CYS A C 1
ATOM 1601 O O . CYS A 1 208 ? 6.490 11.739 -6.474 1.00 84.19 208 CYS A O 1
ATOM 1603 N N . ILE A 1 209 ? 4.870 12.216 -4.961 1.00 85.06 209 ILE A N 1
ATOM 1604 C CA . ILE A 1 209 ? 4.299 13.399 -5.605 1.00 85.06 209 ILE A CA 1
ATOM 1605 C C . ILE A 1 209 ? 5.335 14.519 -5.738 1.00 85.06 209 ILE A C 1
ATOM 1607 O O . ILE A 1 209 ? 6.183 14.697 -4.861 1.00 85.06 209 ILE A O 1
ATOM 1611 N N . THR A 1 210 ? 5.248 15.294 -6.818 1.00 80.25 210 THR A N 1
ATOM 1612 C CA . THR A 1 210 ? 6.040 16.522 -6.965 1.00 80.25 210 THR A CA 1
ATOM 1613 C C . THR A 1 210 ? 5.378 17.670 -6.209 1.00 80.25 210 THR A C 1
ATOM 1615 O O . THR A 1 210 ? 4.146 17.750 -6.171 1.00 80.25 210 THR A O 1
ATOM 1618 N N . ARG A 1 211 ? 6.169 18.585 -5.637 1.00 75.69 211 ARG A N 1
ATOM 1619 C CA . ARG A 1 211 ? 5.715 19.653 -4.727 1.00 75.69 211 ARG A CA 1
ATOM 1620 C C . ARG A 1 211 ? 4.543 20.459 -5.289 1.00 75.69 211 ARG A C 1
ATOM 1622 O O . ARG A 1 211 ? 3.573 20.693 -4.575 1.00 75.69 211 ARG A O 1
ATOM 1629 N N . ASN A 1 212 ? 4.602 20.804 -6.574 1.00 78.00 212 ASN A N 1
ATOM 1630 C CA . ASN A 1 212 ? 3.595 21.624 -7.258 1.00 78.00 212 ASN A CA 1
ATOM 1631 C C . ASN A 1 212 ? 2.215 20.949 -7.393 1.00 78.00 212 ASN A C 1
ATOM 1633 O O . ASN A 1 212 ? 1.242 21.632 -7.687 1.00 78.00 212 ASN A O 1
ATOM 1637 N N . ASN A 1 213 ? 2.111 19.635 -7.161 1.00 81.00 213 ASN A N 1
ATOM 1638 C CA . ASN A 1 213 ? 0.851 18.884 -7.222 1.00 81.00 213 ASN A CA 1
ATOM 1639 C C . ASN A 1 213 ? 0.266 18.566 -5.830 1.00 81.00 213 ASN A C 1
ATOM 1641 O O . ASN A 1 213 ? -0.759 17.887 -5.725 1.00 81.00 213 ASN A O 1
ATOM 1645 N N . ILE A 1 214 ? 0.892 19.037 -4.744 1.00 79.88 214 ILE A N 1
ATOM 1646 C CA . ILE A 1 214 ? 0.387 18.843 -3.378 1.00 79.88 214 ILE A CA 1
ATOM 1647 C C . ILE A 1 214 ? -0.783 19.805 -3.126 1.00 79.88 214 ILE A C 1
ATOM 1649 O O . ILE A 1 214 ? -0.590 20.946 -2.720 1.00 79.88 214 ILE A O 1
ATOM 1653 N N . GLY A 1 215 ? -2.007 19.326 -3.352 1.00 79.56 215 GLY A N 1
ATOM 1654 C CA . GLY A 1 215 ? -3.238 20.056 -3.031 1.00 79.56 215 GLY A CA 1
ATOM 1655 C C . GLY A 1 215 ? -3.712 19.869 -1.583 1.00 79.56 215 GLY A C 1
ATOM 1656 O O . GLY A 1 215 ? -3.480 18.830 -0.961 1.00 79.56 215 GLY A O 1
ATOM 1657 N N . PHE A 1 216 ? -4.450 20.857 -1.068 1.00 83.06 216 PHE A N 1
ATOM 1658 C CA . PHE A 1 216 ? -4.974 20.864 0.306 1.00 83.06 216 PHE A CA 1
ATOM 1659 C C . PHE A 1 216 ? -6.259 20.037 0.494 1.00 83.06 216 PHE A C 1
ATOM 1661 O O . PHE A 1 216 ? -6.484 19.498 1.572 1.00 83.06 216 PHE A O 1
ATOM 1668 N N . ALA A 1 217 ? -7.039 19.811 -0.571 1.00 85.88 217 ALA A N 1
ATOM 1669 C CA . ALA A 1 217 ? -8.296 19.046 -0.550 1.00 85.88 217 ALA A CA 1
ATOM 1670 C C . ALA A 1 217 ? -8.139 17.517 -0.352 1.00 85.88 217 ALA A C 1
ATOM 1672 O O . ALA A 1 217 ? -9.080 16.755 -0.552 1.00 85.88 217 ALA A O 1
ATOM 1673 N N . GLY A 1 218 ? -6.938 17.008 -0.050 1.00 88.31 218 GLY A N 1
ATOM 1674 C CA . GLY A 1 218 ? -6.724 15.570 0.171 1.00 88.31 218 GLY A CA 1
ATOM 1675 C C . GLY A 1 218 ? -7.027 14.666 -1.037 1.00 88.31 218 GLY A C 1
ATOM 1676 O O . GLY A 1 218 ? -7.233 13.466 -0.869 1.00 88.31 218 GLY A O 1
ATOM 1677 N N . GLN A 1 219 ? -7.071 15.216 -2.250 1.00 91.88 219 GLN A N 1
ATOM 1678 C CA . GLN A 1 219 ? -7.411 14.511 -3.496 1.00 91.88 219 GLN A CA 1
ATOM 1679 C C . GLN A 1 219 ? -6.224 13.792 -4.170 1.00 91.88 219 GLN A C 1
ATOM 1681 O O . GLN A 1 219 ? -6.408 13.129 -5.186 1.00 91.88 219 GLN A O 1
ATOM 1686 N N . ALA A 1 220 ? -5.013 13.904 -3.614 1.00 91.62 220 ALA A N 1
ATOM 1687 C CA . ALA A 1 220 ? -3.796 13.321 -4.178 1.00 91.62 220 ALA A CA 1
ATOM 1688 C C . ALA A 1 220 ? -3.083 12.367 -3.202 1.00 91.62 220 ALA A C 1
ATOM 1690 O O . ALA A 1 220 ? -2.997 12.603 -1.988 1.00 91.62 220 ALA A O 1
ATOM 1691 N N . VAL A 1 221 ? -2.529 11.284 -3.744 1.00 93.38 221 VAL A N 1
ATOM 1692 C CA . VAL A 1 221 ? -1.677 10.326 -3.039 1.00 93.38 221 VAL A CA 1
ATOM 1693 C C . VAL A 1 221 ? -0.230 10.816 -3.068 1.00 93.38 221 VAL A C 1
ATOM 1695 O O . VAL A 1 221 ? 0.464 10.737 -4.071 1.00 93.38 221 VAL A O 1
ATOM 1698 N N . VAL A 1 222 ? 0.225 11.336 -1.929 1.00 90.81 222 VAL A N 1
ATOM 1699 C CA . VAL A 1 222 ? 1.555 11.958 -1.784 1.00 90.81 222 VAL A CA 1
ATOM 1700 C C . VAL A 1 222 ? 2.709 10.971 -1.959 1.00 90.81 222 VAL A C 1
ATOM 1702 O O . VAL A 1 222 ? 3.769 11.335 -2.454 1.00 90.81 222 VAL A O 1
ATOM 1705 N N . ASP A 1 223 ? 2.522 9.737 -1.504 1.00 91.25 223 ASP A N 1
ATOM 1706 C CA . ASP A 1 223 ? 3.566 8.722 -1.430 1.00 91.25 223 ASP A CA 1
ATOM 1707 C C . ASP A 1 223 ? 3.057 7.468 -2.132 1.00 91.25 223 ASP A C 1
ATOM 1709 O O . ASP A 1 223 ? 2.095 6.844 -1.670 1.00 91.25 223 ASP A O 1
ATOM 1713 N N . CYS A 1 224 ? 3.670 7.176 -3.279 1.00 91.75 224 CYS A N 1
ATOM 1714 C CA . CYS A 1 224 ? 3.303 6.097 -4.188 1.00 91.75 224 CYS A CA 1
ATOM 1715 C C . CYS A 1 224 ? 4.344 4.964 -4.166 1.00 91.75 224 CYS A C 1
ATOM 1717 O O . CYS A 1 224 ? 4.495 4.233 -5.146 1.00 91.75 224 CYS A O 1
ATOM 1719 N N . HIS A 1 225 ? 5.079 4.823 -3.059 1.00 90.75 225 HIS A N 1
ATOM 1720 C CA . HIS A 1 225 ? 5.870 3.626 -2.794 1.00 90.75 225 HIS A CA 1
ATOM 1721 C C . HIS A 1 225 ? 4.968 2.406 -2.583 1.00 90.75 225 HIS A C 1
ATOM 1723 O O . HIS A 1 225 ? 3.927 2.512 -1.926 1.00 90.75 225 HIS A O 1
ATOM 1729 N N . ALA A 1 226 ? 5.395 1.253 -3.095 1.00 92.50 226 ALA A N 1
ATOM 1730 C CA . ALA A 1 226 ? 4.637 0.009 -3.080 1.00 92.50 226 ALA A CA 1
ATOM 1731 C C . ALA A 1 226 ? 4.118 -0.344 -1.679 1.00 92.50 226 ALA A C 1
ATOM 1733 O O . ALA A 1 226 ? 2.922 -0.555 -1.497 1.00 92.50 226 ALA A O 1
ATOM 1734 N N . GLU A 1 227 ? 4.977 -0.323 -0.659 1.00 92.75 227 GLU A N 1
ATOM 1735 C CA . GLU A 1 227 ? 4.619 -0.663 0.721 1.00 92.75 227 GLU A CA 1
ATOM 1736 C C . GLU A 1 227 ? 3.588 0.306 1.325 1.00 92.75 227 GLU A C 1
ATOM 1738 O O . GLU A 1 227 ? 2.713 -0.087 2.101 1.00 92.75 227 GLU A O 1
ATOM 1743 N N . ILE A 1 228 ? 3.622 1.574 0.907 1.00 94.75 228 ILE A N 1
ATOM 1744 C CA . ILE A 1 228 ? 2.703 2.620 1.366 1.00 94.75 228 ILE A CA 1
ATOM 1745 C C . ILE A 1 228 ? 1.346 2.513 0.659 1.00 94.75 228 ILE A C 1
ATOM 1747 O O . ILE A 1 228 ? 0.304 2.701 1.299 1.00 94.75 228 ILE A O 1
ATOM 1751 N N . LEU A 1 229 ? 1.339 2.180 -0.634 1.00 97.06 229 LEU A N 1
ATOM 1752 C CA . LEU A 1 229 ? 0.124 1.916 -1.406 1.00 97.06 229 LEU A CA 1
ATOM 1753 C C . LEU A 1 229 ? -0.544 0.606 -0.974 1.00 97.06 229 LEU A C 1
ATOM 1755 O O . LEU A 1 229 ? -1.751 0.607 -0.731 1.00 97.06 229 LEU A O 1
ATOM 1759 N N . ALA A 1 230 ? 0.227 -0.463 -0.758 1.00 97.44 230 ALA A N 1
ATOM 1760 C CA . ALA A 1 230 ? -0.270 -1.726 -0.222 1.00 97.44 230 ALA A CA 1
ATOM 1761 C C . ALA A 1 230 ? -0.964 -1.497 1.132 1.00 97.44 230 ALA A C 1
ATOM 1763 O O . ALA A 1 230 ? -2.110 -1.917 1.315 1.00 97.44 230 ALA A O 1
ATOM 1764 N N . ARG A 1 231 ? -0.352 -0.720 2.045 1.00 97.31 231 ARG A N 1
ATOM 1765 C CA . ARG A 1 231 ? -0.979 -0.327 3.325 1.00 97.31 231 ARG A CA 1
ATOM 1766 C C . ARG A 1 231 ? -2.299 0.419 3.145 1.00 97.31 231 ARG A C 1
ATOM 1768 O O . ARG A 1 231 ? -3.220 0.252 3.944 1.00 97.31 231 ARG A O 1
ATOM 1775 N N . ARG A 1 232 ? -2.401 1.278 2.126 1.00 97.81 232 ARG A N 1
ATOM 1776 C CA . ARG A 1 232 ? -3.647 1.986 1.798 1.00 97.81 232 ARG A CA 1
ATOM 1777 C C . ARG A 1 232 ? -4.702 1.002 1.281 1.00 97.81 232 ARG A C 1
ATOM 1779 O O . ARG A 1 232 ? -5.810 1.025 1.807 1.00 97.81 232 ARG A O 1
ATOM 1786 N N . GLY A 1 233 ? -4.368 0.100 0.358 1.00 98.00 233 GLY A N 1
ATOM 1787 C CA . GLY A 1 233 ? -5.289 -0.953 -0.097 1.00 98.00 233 GLY A CA 1
ATOM 1788 C C . GLY A 1 233 ? -5.789 -1.834 1.056 1.00 98.00 233 GLY A C 1
ATOM 1789 O O . GLY A 1 233 ? -6.990 -2.042 1.198 1.00 98.00 233 GLY A O 1
ATOM 1790 N N . PHE A 1 234 ? -4.909 -2.213 1.989 1.00 97.94 234 PHE A N 1
ATOM 1791 C CA . PHE A 1 234 ? -5.299 -2.942 3.202 1.00 97.94 234 PHE A CA 1
ATOM 1792 C C . PHE A 1 234 ? -6.255 -2.144 4.103 1.00 97.94 234 PHE A C 1
ATOM 1794 O O . PHE A 1 234 ? -7.207 -2.698 4.645 1.00 97.94 234 PHE A O 1
ATOM 1801 N N . ARG A 1 235 ? -6.090 -0.818 4.211 1.00 96.75 235 ARG A N 1
ATOM 1802 C CA . ARG A 1 235 ? -7.077 0.026 4.908 1.00 96.75 235 ARG A CA 1
ATOM 1803 C C . ARG A 1 235 ? -8.449 0.024 4.224 1.00 96.75 235 ARG A C 1
ATOM 1805 O O . ARG A 1 235 ? -9.435 0.109 4.944 1.00 96.75 235 ARG A O 1
ATOM 1812 N N . ARG A 1 236 ? -8.540 -0.083 2.888 1.00 96.38 236 ARG A N 1
ATOM 1813 C CA . ARG A 1 236 ? -9.837 -0.245 2.189 1.00 96.38 236 ARG A CA 1
ATOM 1814 C C . ARG A 1 236 ? -10.499 -1.565 2.577 1.00 96.38 236 ARG A C 1
ATOM 1816 O O . ARG A 1 236 ? -11.671 -1.556 2.937 1.00 96.38 236 ARG A O 1
ATOM 1823 N N . PHE A 1 237 ? -9.726 -2.651 2.613 1.00 96.31 237 PHE A N 1
ATOM 1824 C CA . PHE A 1 237 ? -10.189 -3.938 3.132 1.00 96.31 237 PHE A CA 1
ATOM 1825 C C . PHE A 1 237 ? -10.725 -3.830 4.563 1.00 96.31 237 PHE A C 1
ATOM 1827 O O . PHE A 1 237 ? -11.845 -4.258 4.810 1.00 96.31 237 PHE A O 1
ATOM 1834 N N . LEU A 1 238 ? -10.016 -3.168 5.483 1.00 94.75 238 LEU A N 1
ATOM 1835 C CA . LEU A 1 238 ? -10.518 -2.974 6.851 1.00 94.75 238 LEU A CA 1
ATOM 1836 C C . LEU A 1 238 ? -11.836 -2.172 6.921 1.00 94.75 238 LEU A C 1
ATOM 1838 O O . LEU A 1 238 ? -12.679 -2.498 7.751 1.00 94.75 238 LEU A O 1
ATOM 1842 N N . TYR A 1 239 ? -12.057 -1.173 6.054 1.00 93.62 239 TYR A N 1
ATOM 1843 C CA . TYR A 1 239 ? -13.358 -0.484 5.974 1.00 93.62 239 TYR A CA 1
ATOM 1844 C C . TYR A 1 239 ? -14.470 -1.394 5.437 1.00 93.62 239 TYR A C 1
ATOM 1846 O O . TYR A 1 239 ? -15.566 -1.397 5.988 1.00 93.62 239 TYR A O 1
ATOM 1854 N N . ALA A 1 240 ? -14.194 -2.208 4.415 1.00 92.94 240 ALA A N 1
ATOM 1855 C CA . ALA A 1 240 ? -15.166 -3.183 3.918 1.00 92.94 240 ALA A CA 1
ATOM 1856 C C . ALA A 1 240 ? -15.515 -4.234 4.984 1.00 92.94 240 ALA A C 1
ATOM 1858 O O . ALA A 1 240 ? -16.680 -4.575 5.158 1.00 92.94 240 ALA A O 1
ATOM 1859 N N . GLN A 1 241 ? -14.518 -4.687 5.746 1.00 92.50 241 GLN A N 1
ATOM 1860 C CA . GLN A 1 241 ? -14.686 -5.633 6.848 1.00 92.50 241 GLN A CA 1
ATOM 1861 C C . GLN A 1 241 ? -15.472 -5.031 8.022 1.00 92.50 241 GLN A C 1
ATOM 1863 O O . GLN A 1 241 ? -16.275 -5.746 8.616 1.00 92.50 241 GLN A O 1
ATOM 1868 N N . LEU A 1 242 ? -15.309 -3.731 8.314 1.00 89.88 242 LEU A N 1
ATOM 1869 C CA . LEU A 1 242 ? -16.162 -2.984 9.252 1.00 89.88 242 LEU A CA 1
ATOM 1870 C C . LEU A 1 242 ? -17.607 -2.882 8.752 1.00 89.88 242 LEU A C 1
ATOM 1872 O O . LEU A 1 242 ? -18.525 -3.184 9.502 1.00 89.88 242 LEU A O 1
ATOM 1876 N N . ASN A 1 243 ? -17.828 -2.525 7.487 1.00 87.12 243 ASN A N 1
ATOM 1877 C CA . ASN A 1 243 ? -19.180 -2.462 6.923 1.00 87.12 243 ASN A CA 1
ATOM 1878 C C . ASN A 1 243 ? -19.849 -3.850 6.848 1.00 87.12 243 ASN A C 1
ATOM 1880 O O . ASN A 1 243 ? -21.071 -3.960 6.965 1.00 87.12 243 ASN A O 1
ATOM 1884 N N . ALA A 1 244 ? -19.062 -4.919 6.698 1.00 88.00 244 ALA A N 1
ATOM 1885 C CA . ALA A 1 244 ? -19.551 -6.291 6.747 1.00 88.00 244 ALA A CA 1
ATOM 1886 C C . ALA A 1 244 ? -20.048 -6.701 8.145 1.00 88.00 244 ALA A C 1
ATOM 1888 O O . ALA A 1 244 ? -20.967 -7.514 8.215 1.00 88.00 244 ALA A O 1
ATOM 1889 N N . THR A 1 245 ? -19.542 -6.127 9.250 1.00 86.94 245 THR A N 1
ATOM 1890 C CA . THR A 1 245 ? -19.967 -6.539 10.609 1.00 86.94 245 THR A CA 1
ATOM 1891 C C . THR A 1 245 ? -21.437 -6.264 10.917 1.00 86.94 245 THR A C 1
ATOM 1893 O O . THR A 1 245 ? -21.969 -6.843 11.859 1.00 86.94 245 THR A O 1
ATOM 1896 N N . ALA A 1 246 ? -22.089 -5.395 10.142 1.00 78.88 246 ALA A N 1
ATOM 1897 C CA . ALA A 1 246 ? -23.496 -5.039 10.297 1.00 78.88 246 ALA A CA 1
ATOM 1898 C C . ALA A 1 246 ? -24.426 -5.714 9.268 1.00 78.88 246 ALA A C 1
ATOM 1900 O O . ALA A 1 246 ? -25.639 -5.715 9.460 1.00 78.88 246 ALA A O 1
ATOM 1901 N N . ARG A 1 247 ? -23.879 -6.277 8.179 1.00 78.56 247 ARG A N 1
ATOM 1902 C CA . ARG A 1 247 ? -24.656 -6.914 7.092 1.00 78.56 247 ARG A CA 1
ATOM 1903 C C . ARG A 1 247 ? -24.499 -8.432 7.052 1.00 78.56 247 ARG A C 1
ATOM 1905 O O . ARG A 1 247 ? -25.472 -9.135 6.814 1.00 78.56 247 ARG A O 1
ATOM 1912 N N . THR A 1 248 ? -23.277 -8.903 7.272 1.00 83.62 248 THR A N 1
ATOM 1913 C CA . THR A 1 248 ? -22.849 -10.308 7.225 1.00 83.62 248 THR A CA 1
ATOM 1914 C C . THR A 1 248 ? -21.767 -10.534 8.298 1.00 83.62 248 THR A C 1
ATOM 1916 O O . THR A 1 248 ? -20.585 -10.691 7.956 1.00 83.62 248 THR A O 1
ATOM 1919 N N . PRO A 1 249 ? -22.109 -10.437 9.604 1.00 82.88 249 PRO A N 1
ATOM 1920 C CA . PRO A 1 249 ? -21.126 -10.456 10.691 1.00 82.88 249 PRO A CA 1
ATOM 1921 C C . PRO A 1 249 ? -20.249 -11.713 10.708 1.00 82.88 249 PRO A C 1
ATOM 1923 O O . PRO A 1 249 ? -19.062 -11.640 11.033 1.00 82.88 249 PRO A O 1
ATOM 1926 N N . GLU A 1 250 ? -20.819 -12.857 10.329 1.00 84.12 250 GLU A N 1
ATOM 1927 C CA . GLU A 1 250 ? -20.148 -14.153 10.223 1.00 84.12 250 GLU A CA 1
ATOM 1928 C C . GLU A 1 250 ? -18.931 -14.107 9.287 1.00 84.12 250 GLU A C 1
ATOM 1930 O O . GLU A 1 250 ? -17.860 -14.592 9.666 1.00 84.12 250 GLU A O 1
ATOM 1935 N N . ASN A 1 251 ? -19.071 -13.416 8.151 1.00 82.69 251 ASN A N 1
ATOM 1936 C CA . ASN A 1 251 ? -18.058 -13.268 7.102 1.00 82.69 251 ASN A CA 1
ATOM 1937 C C . ASN A 1 251 ? -17.015 -12.172 7.390 1.00 82.69 251 ASN A C 1
ATOM 1939 O O . ASN A 1 251 ? -16.052 -12.031 6.635 1.00 82.69 251 ASN A O 1
ATOM 1943 N N . SER A 1 252 ? -17.189 -11.376 8.452 1.00 89.88 252 SER A N 1
ATOM 1944 C CA . SER A 1 252 ? -16.208 -10.353 8.821 1.00 89.88 252 SER A CA 1
ATOM 1945 C C . SER A 1 252 ? -15.038 -10.949 9.603 1.00 89.88 252 SER A C 1
ATOM 1947 O O . SER A 1 252 ? -15.231 -11.698 10.555 1.00 89.88 252 SER A O 1
ATOM 1949 N N . ILE A 1 253 ? -13.810 -10.533 9.297 1.00 92.81 253 ILE A N 1
ATOM 1950 C CA . ILE A 1 253 ? -12.612 -10.870 10.092 1.00 92.81 253 ILE A CA 1
ATOM 1951 C C . ILE A 1 253 ? -12.578 -10.171 11.461 1.00 92.81 253 ILE A C 1
ATOM 1953 O O . ILE A 1 253 ? -11.628 -10.344 12.231 1.00 92.81 253 ILE A O 1
ATOM 1957 N N . LEU A 1 254 ? -13.563 -9.313 11.735 1.00 91.56 254 LEU A N 1
ATOM 1958 C CA . LEU A 1 254 ? -13.659 -8.512 12.943 1.00 91.56 254 LEU A CA 1
ATOM 1959 C C . LEU A 1 254 ? -14.638 -9.128 13.945 1.00 91.56 254 LEU A C 1
ATOM 1961 O O . LEU A 1 254 ? -15.586 -9.832 13.599 1.00 91.56 254 LEU A O 1
ATOM 1965 N N . GLU A 1 255 ? -14.411 -8.816 15.213 1.00 88.25 255 GLU A N 1
ATOM 1966 C CA . GLU A 1 255 ? -15.291 -9.143 16.329 1.00 88.25 255 GLU A CA 1
ATOM 1967 C C . GLU A 1 255 ? -15.355 -7.964 17.320 1.00 88.25 255 GLU A C 1
ATOM 1969 O O . GLU A 1 255 ? -14.416 -7.154 17.387 1.00 88.25 255 GLU A O 1
ATOM 1974 N N . PRO A 1 256 ? -16.441 -7.826 18.102 1.00 87.19 256 PRO A N 1
ATOM 1975 C CA . PRO A 1 256 ? -16.527 -6.803 19.135 1.00 87.19 256 PRO A CA 1
ATOM 1976 C C . PRO A 1 256 ? -15.426 -6.973 20.190 1.00 87.19 256 PRO A C 1
ATOM 1978 O O . PRO A 1 256 ? -15.174 -8.066 20.695 1.00 87.19 256 PRO A O 1
ATOM 1981 N N . SER A 1 257 ? -14.788 -5.874 20.589 1.00 84.38 257 SER A N 1
ATOM 1982 C CA . SER A 1 257 ? -13.752 -5.865 21.632 1.00 84.38 257 SER A CA 1
ATOM 1983 C C . SER A 1 257 ? -14.309 -5.623 23.046 1.00 84.38 257 SER A C 1
ATOM 1985 O O . SER A 1 257 ? -13.537 -5.325 23.957 1.00 84.38 257 SER A O 1
ATOM 1987 N N . GLY A 1 258 ? -15.635 -5.626 23.220 1.00 72.12 258 GLY A N 1
ATOM 1988 C CA . GLY A 1 258 ? -16.328 -5.312 24.480 1.00 72.12 258 GLY A CA 1
ATOM 1989 C C . GLY A 1 258 ? -16.384 -3.824 24.872 1.00 72.12 258 GLY A C 1
ATOM 1990 O O . GLY A 1 258 ? -17.150 -3.465 25.755 1.00 72.12 258 GLY A O 1
ATOM 1991 N N . LEU A 1 259 ? -15.627 -2.940 24.206 1.00 68.81 259 LEU A N 1
ATOM 1992 C CA . LEU A 1 259 ? -15.508 -1.508 24.547 1.00 68.81 259 LEU A CA 1
ATOM 1993 C C . LEU A 1 259 ? -16.125 -0.575 23.486 1.00 68.81 259 LEU A C 1
ATOM 1995 O O . LEU A 1 259 ? -15.575 0.490 23.207 1.00 68.81 259 LEU A O 1
ATOM 1999 N N . GLY A 1 260 ? -17.202 -1.004 22.815 1.00 74.31 260 GLY A N 1
ATOM 2000 C CA . GLY A 1 260 ? -17.779 -0.268 21.675 1.00 74.31 260 GLY A CA 1
ATOM 2001 C C . GLY A 1 260 ? -16.823 -0.134 20.477 1.00 74.31 260 GLY A C 1
ATOM 2002 O O . GLY A 1 260 ? -16.949 0.780 19.669 1.00 74.31 260 GLY A O 1
ATOM 2003 N N . LYS A 1 261 ? -15.824 -1.020 20.389 1.00 82.75 261 LYS A N 1
ATOM 2004 C CA . LYS A 1 261 ? -14.782 -1.050 19.355 1.00 82.75 261 LYS A CA 1
ATOM 2005 C C . LYS A 1 261 ? -14.721 -2.435 18.719 1.00 82.75 261 LYS A C 1
ATOM 2007 O O . LYS A 1 261 ? -15.181 -3.415 19.303 1.00 82.75 261 LYS A O 1
ATOM 2012 N N . TRP A 1 262 ? -14.097 -2.505 17.551 1.00 85.94 262 TRP A N 1
ATOM 2013 C CA . TRP A 1 262 ? -13.836 -3.741 16.819 1.00 85.94 262 TRP A CA 1
ATOM 2014 C C . TRP A 1 262 ? -12.363 -4.130 16.934 1.00 85.94 262 TRP A C 1
ATOM 2016 O O . TRP A 1 262 ? -11.485 -3.262 16.953 1.00 85.94 262 TRP A O 1
ATOM 2026 N N . LYS A 1 263 ? -12.094 -5.433 16.990 1.00 87.62 263 LYS A N 1
ATOM 2027 C CA . LYS A 1 263 ? -10.756 -6.029 16.884 1.00 87.62 263 LYS A CA 1
ATOM 2028 C C . LYS A 1 263 ? -10.772 -7.119 15.815 1.00 87.62 263 LYS A C 1
ATOM 2030 O O . LYS A 1 263 ? -11.834 -7.632 15.484 1.00 87.62 263 LYS A O 1
ATOM 2035 N N . VAL A 1 264 ? -9.608 -7.467 15.278 1.00 91.88 264 VAL A N 1
ATOM 2036 C CA . VAL A 1 264 ? -9.464 -8.643 14.407 1.00 91.88 264 VAL A CA 1
ATOM 2037 C C . VAL A 1 264 ? -9.611 -9.909 15.260 1.00 91.88 264 VAL A C 1
ATOM 2039 O O . VAL A 1 264 ? -9.110 -9.939 16.388 1.00 91.88 264 VAL A O 1
ATOM 2042 N N . ARG A 1 265 ? -10.297 -10.937 14.742 1.00 89.50 265 ARG A N 1
ATOM 2043 C CA . ARG A 1 265 ? -10.400 -12.251 15.400 1.00 89.50 265 ARG A CA 1
ATOM 2044 C C . ARG A 1 265 ? -9.004 -12.868 15.546 1.00 89.50 265 ARG A C 1
ATOM 2046 O O . ARG A 1 265 ? -8.200 -12.822 14.619 1.00 89.50 265 ARG A O 1
ATOM 2053 N N . SER A 1 266 ? -8.716 -13.482 16.692 1.00 90.19 266 SER A N 1
ATOM 2054 C CA . SER A 1 266 ? -7.357 -13.922 17.070 1.00 90.19 266 SER A CA 1
ATOM 2055 C C . SER A 1 266 ? -6.722 -15.002 16.180 1.00 90.19 266 SER A C 1
ATOM 2057 O O . SER A 1 266 ? -5.526 -15.252 16.304 1.00 90.19 266 SER A O 1
ATOM 2059 N N . HIS A 1 267 ? -7.492 -15.643 15.296 1.00 87.25 267 HIS A N 1
ATOM 2060 C CA . HIS A 1 267 ? -6.990 -16.612 14.319 1.00 87.25 267 HIS A CA 1
ATOM 2061 C C . HIS A 1 267 ? -6.547 -15.988 12.989 1.00 87.25 267 HIS A C 1
ATOM 2063 O O . HIS A 1 267 ? -6.034 -16.722 12.152 1.00 87.25 267 HIS A O 1
ATOM 2069 N N . PHE A 1 268 ? -6.682 -14.676 12.777 1.00 89.25 268 PHE A N 1
ATOM 2070 C CA . PHE A 1 268 ? -6.095 -14.009 11.612 1.00 89.25 268 PHE A CA 1
ATOM 2071 C C . PHE A 1 268 ? -4.775 -13.319 11.963 1.00 89.25 268 PHE A C 1
ATOM 2073 O O . PHE A 1 268 ? -4.636 -12.710 13.022 1.00 89.25 268 PHE A O 1
ATOM 2080 N N . SER A 1 269 ? -3.817 -13.373 11.039 1.00 87.38 269 SER A N 1
ATOM 2081 C CA . SER A 1 269 ? -2.566 -12.600 11.096 1.00 87.38 269 SER A CA 1
ATOM 2082 C C . SER A 1 269 ? -2.229 -12.005 9.734 1.00 87.38 269 SER A C 1
ATOM 2084 O O . SER A 1 269 ? -2.612 -12.572 8.704 1.00 87.38 269 SER A O 1
ATOM 2086 N N . PHE A 1 270 ? -1.499 -10.890 9.719 1.00 93.44 270 PHE A N 1
ATOM 2087 C CA . PHE A 1 270 ? -1.132 -10.182 8.494 1.00 93.44 270 PHE A CA 1
ATOM 2088 C C . PHE A 1 270 ? 0.373 -10.186 8.233 1.00 93.44 270 PHE A C 1
ATOM 2090 O O . PHE A 1 270 ? 1.203 -10.003 9.124 1.00 93.44 270 PHE A O 1
ATOM 2097 N N . HIS A 1 271 ? 0.731 -10.354 6.963 1.00 89.81 271 HIS A N 1
ATOM 2098 C CA . HIS A 1 271 ? 2.112 -10.534 6.523 1.00 89.81 271 HIS A CA 1
ATOM 2099 C C . HIS A 1 271 ? 2.389 -9.584 5.365 1.00 89.81 271 HIS A C 1
ATOM 2101 O O . HIS A 1 271 ? 1.761 -9.699 4.312 1.00 89.81 271 HIS A O 1
ATOM 2107 N N . LEU A 1 272 ? 3.301 -8.629 5.555 1.00 92.88 272 LEU A N 1
ATOM 2108 C CA . LEU A 1 272 ? 3.778 -7.771 4.475 1.00 92.88 272 LEU A CA 1
ATOM 2109 C C . LEU A 1 272 ? 4.999 -8.414 3.819 1.00 92.88 272 LEU A C 1
ATOM 2111 O O . LEU A 1 272 ? 5.983 -8.705 4.493 1.00 92.88 272 LEU A O 1
ATOM 2115 N N . PHE A 1 273 ? 4.962 -8.533 2.500 1.00 89.56 273 PHE A N 1
ATOM 2116 C CA . PHE A 1 273 ? 6.127 -8.782 1.660 1.00 89.56 273 PHE A CA 1
ATOM 2117 C C . PHE A 1 273 ? 6.523 -7.491 0.926 1.00 89.56 273 PHE A C 1
ATOM 2119 O O . PHE A 1 273 ? 5.651 -6.783 0.417 1.00 89.56 273 PHE A O 1
ATOM 2126 N N . ILE A 1 274 ? 7.825 -7.198 0.857 1.00 86.00 274 ILE A N 1
ATOM 2127 C CA . ILE A 1 274 ? 8.432 -6.229 -0.068 1.00 86.00 274 ILE A CA 1
ATOM 2128 C C . ILE A 1 274 ? 9.612 -6.914 -0.769 1.00 86.00 274 ILE A C 1
ATOM 2130 O O . ILE A 1 274 ? 10.464 -7.530 -0.126 1.00 86.00 274 ILE A O 1
ATOM 2134 N N . ASN A 1 275 ? 9.730 -6.751 -2.086 1.00 77.81 275 ASN A N 1
ATOM 2135 C CA . ASN A 1 275 ? 10.808 -7.360 -2.875 1.00 77.81 275 ASN A CA 1
ATOM 2136 C C . ASN A 1 275 ? 12.226 -6.790 -2.642 1.00 77.81 275 ASN A C 1
ATOM 2138 O O . ASN A 1 275 ? 13.173 -7.246 -3.272 1.00 77.81 275 ASN A O 1
ATOM 2142 N N . THR A 1 276 ? 12.380 -5.785 -1.782 1.00 74.31 276 THR A N 1
ATOM 2143 C CA . THR A 1 276 ? 13.651 -5.135 -1.421 1.00 74.31 276 THR A CA 1
ATOM 2144 C C . THR A 1 276 ? 13.501 -4.472 -0.050 1.00 74.31 276 THR A C 1
ATOM 2146 O O . THR A 1 276 ? 12.381 -4.308 0.443 1.00 74.31 276 THR A O 1
ATOM 2149 N N . ALA A 1 277 ? 14.607 -4.095 0.593 1.00 70.56 277 ALA A N 1
ATOM 2150 C CA . ALA A 1 277 ? 14.551 -3.423 1.886 1.00 70.56 277 ALA A CA 1
ATOM 2151 C C . ALA A 1 277 ? 13.869 -2.042 1.771 1.00 70.56 277 ALA A C 1
ATOM 2153 O O . ALA A 1 277 ? 14.139 -1.294 0.821 1.00 70.56 277 ALA A O 1
ATOM 2154 N N . PRO A 1 278 ? 13.006 -1.659 2.735 1.00 74.44 278 PRO A N 1
ATOM 2155 C CA . PRO A 1 278 ? 12.304 -0.381 2.698 1.00 74.44 278 PRO A CA 1
ATOM 2156 C C . PRO A 1 278 ? 13.296 0.787 2.720 1.00 74.44 278 PRO A C 1
ATOM 2158 O O . PRO A 1 278 ? 14.298 0.777 3.441 1.00 74.44 278 PRO A O 1
ATOM 2161 N N . CYS A 1 279 ? 13.013 1.824 1.930 1.00 70.94 279 CYS A N 1
ATOM 2162 C CA . CYS A 1 279 ? 13.911 2.965 1.794 1.00 70.94 279 CYS A CA 1
ATOM 2163 C C . CYS A 1 279 ? 14.096 3.715 3.128 1.00 70.94 279 CYS A C 1
ATOM 2165 O O . CYS A 1 279 ? 13.129 4.016 3.830 1.00 70.94 279 CYS A O 1
ATOM 2167 N N . GLY A 1 280 ? 15.340 4.063 3.456 1.00 73.75 280 GLY A N 1
ATOM 2168 C CA . GLY A 1 280 ? 15.704 4.645 4.749 1.00 73.75 280 GLY A CA 1
ATOM 2169 C C . GLY A 1 280 ? 16.795 3.818 5.423 1.00 73.75 280 GLY A C 1
ATOM 2170 O O . GLY A 1 280 ? 17.627 3.230 4.737 1.00 73.75 280 GLY A O 1
ATOM 2171 N N . ASP A 1 281 ? 16.771 3.759 6.756 1.00 70.38 281 ASP A N 1
ATOM 2172 C CA . ASP A 1 281 ? 17.746 3.019 7.578 1.00 70.38 281 ASP A CA 1
ATOM 2173 C C . ASP A 1 281 ? 17.864 1.527 7.202 1.00 70.38 281 ASP A C 1
ATOM 2175 O O . ASP A 1 281 ? 18.956 0.967 7.236 1.00 70.38 281 ASP A O 1
ATOM 2179 N N . GLY A 1 282 ? 16.768 0.904 6.748 1.00 57.22 282 GLY A N 1
ATOM 2180 C CA . GLY A 1 282 ? 16.749 -0.505 6.337 1.00 57.22 282 GLY A CA 1
ATOM 2181 C C . GLY A 1 282 ? 17.596 -0.824 5.098 1.00 57.22 282 GLY A C 1
ATOM 2182 O O . GLY A 1 282 ? 17.922 -1.987 4.886 1.00 57.22 282 GLY A O 1
ATOM 2183 N N . ARG A 1 283 ? 17.980 0.188 4.304 1.00 62.91 283 ARG A N 1
ATOM 2184 C CA . ARG A 1 283 ? 18.717 0.038 3.032 1.00 62.91 283 ARG A CA 1
ATOM 2185 C C . ARG A 1 283 ? 20.108 0.687 3.046 1.00 62.91 283 ARG A C 1
ATOM 2187 O O . ARG A 1 283 ? 20.714 0.862 1.992 1.00 62.91 283 ARG A O 1
ATOM 2194 N N . LEU A 1 284 ? 20.603 1.105 4.214 1.00 56.53 284 LEU A N 1
ATOM 2195 C CA . LEU A 1 284 ? 21.943 1.685 4.334 1.00 56.53 284 LEU A CA 1
ATOM 2196 C C . LEU A 1 284 ? 23.016 0.593 4.337 1.00 56.53 284 LEU A C 1
ATOM 2198 O O . LEU A 1 284 ? 22.934 -0.376 5.093 1.00 56.53 284 LEU A O 1
ATOM 2202 N N . TYR A 1 285 ? 24.046 0.788 3.516 1.00 48.53 285 TYR A N 1
ATOM 2203 C CA . TYR A 1 285 ? 25.253 -0.026 3.529 1.00 48.53 285 TYR A CA 1
ATOM 2204 C C . TYR A 1 285 ? 26.215 0.506 4.592 1.00 48.53 285 TYR A C 1
ATOM 2206 O O . TYR A 1 285 ? 26.816 1.561 4.417 1.00 48.53 285 TYR A O 1
ATOM 2214 N N . SER A 1 286 ? 26.383 -0.245 5.678 1.00 40.50 286 SER A N 1
ATOM 2215 C CA . SER A 1 286 ? 27.673 -0.281 6.372 1.00 40.50 286 SER A CA 1
ATOM 2216 C C . SER A 1 286 ? 28.582 -1.214 5.574 1.00 40.50 286 SER A C 1
ATOM 2218 O O . SER A 1 286 ? 28.119 -2.287 5.166 1.00 40.50 286 SER A O 1
ATOM 2220 N N . LEU A 1 287 ? 29.831 -0.804 5.346 1.00 33.78 287 LEU A N 1
ATOM 2221 C CA . LEU A 1 287 ? 30.884 -1.702 4.866 1.00 33.78 287 LEU A CA 1
ATOM 2222 C C . LEU A 1 287 ? 31.107 -2.825 5.895 1.00 33.78 287 LEU A C 1
ATOM 2224 O O . LEU A 1 287 ? 30.692 -2.705 7.051 1.00 33.78 287 LEU A O 1
ATOM 2228 N N . GLU A 1 288 ? 31.685 -3.939 5.452 1.00 33.91 288 GLU A N 1
ATOM 2229 C CA . GLU A 1 288 ? 31.952 -5.092 6.318 1.00 33.91 288 GLU A CA 1
ATOM 2230 C C . GLU A 1 288 ? 32.961 -4.749 7.429 1.00 33.91 288 GLU A C 1
ATOM 2232 O O . GLU A 1 288 ? 33.770 -3.834 7.249 1.00 33.91 288 GLU A O 1
ATOM 2237 N N . PRO A 1 289 ? 32.921 -5.446 8.582 1.00 33.31 289 PRO A N 1
ATOM 2238 C CA . PRO A 1 289 ? 33.818 -5.175 9.699 1.00 33.31 289 PRO A CA 1
ATOM 2239 C C . PRO A 1 289 ? 35.252 -5.646 9.402 1.00 33.31 289 PRO A C 1
ATOM 2241 O O . PRO A 1 289 ? 35.673 -6.723 9.824 1.00 33.31 289 PRO A O 1
ATOM 2244 N N . GLY A 1 290 ? 36.011 -4.799 8.705 1.00 38.41 290 GLY A N 1
ATOM 2245 C CA . GLY A 1 290 ? 37.432 -4.614 9.008 1.00 38.41 290 GLY A CA 1
ATOM 2246 C C . GLY A 1 290 ? 37.592 -3.946 10.380 1.00 38.41 290 GLY A C 1
ATOM 2247 O O . GLY A 1 290 ? 36.621 -3.416 10.925 1.00 38.41 290 GLY A O 1
ATOM 2248 N N . SER A 1 291 ? 38.794 -4.004 10.955 1.00 38.59 291 SER A N 1
ATOM 2249 C CA . SER A 1 291 ? 39.102 -3.483 12.295 1.00 38.59 291 SER A CA 1
ATOM 2250 C C . SER A 1 291 ? 38.579 -2.057 12.511 1.00 38.59 291 SER A C 1
ATOM 2252 O O . SER A 1 291 ? 38.729 -1.183 11.657 1.00 38.59 291 SER A O 1
ATOM 2254 N N . GLU A 1 292 ? 37.983 -1.818 13.685 1.00 42.44 292 GLU A N 1
ATOM 2255 C CA . GLU A 1 292 ? 37.313 -0.550 14.018 1.00 42.44 292 GLU A CA 1
ATOM 2256 C C . GLU A 1 292 ? 38.258 0.668 13.895 1.00 42.44 292 GLU A C 1
ATOM 2258 O O . GLU A 1 292 ? 37.815 1.752 13.522 1.00 42.44 292 GLU A O 1
ATOM 2263 N N . GLU A 1 293 ? 39.566 0.459 14.088 1.00 41.47 293 GLU A N 1
ATOM 2264 C CA . GLU A 1 293 ? 40.629 1.464 13.934 1.00 41.47 293 GLU A CA 1
ATOM 2265 C C . GLU A 1 293 ? 40.932 1.848 12.465 1.00 41.47 293 GLU A C 1
ATOM 2267 O O . GLU A 1 293 ? 41.289 2.994 12.194 1.00 41.47 293 GLU A O 1
ATOM 2272 N N . GLU A 1 294 ? 40.766 0.946 11.485 1.00 37.81 294 GLU A N 1
ATOM 2273 C CA . GLU A 1 294 ? 41.020 1.266 10.064 1.00 37.81 294 GLU A CA 1
ATOM 2274 C C . GLU A 1 294 ? 39.837 2.007 9.417 1.00 37.81 294 GLU A C 1
ATOM 2276 O O . GLU A 1 294 ? 40.022 2.895 8.576 1.00 37.81 294 GLU A O 1
ATOM 2281 N N . ALA A 1 295 ? 38.611 1.688 9.846 1.00 41.12 295 ALA A N 1
ATOM 2282 C CA . ALA A 1 295 ? 37.395 2.350 9.376 1.00 41.12 295 ALA A CA 1
ATOM 2283 C C . ALA A 1 295 ? 37.335 3.837 9.778 1.00 41.12 295 ALA A C 1
ATOM 2285 O O . ALA A 1 295 ? 36.774 4.660 9.045 1.00 41.12 295 ALA A O 1
ATOM 2286 N N . GLU A 1 296 ? 37.931 4.197 10.920 1.00 41.00 296 GLU A N 1
ATOM 2287 C CA . GLU A 1 296 ? 37.903 5.558 11.464 1.00 41.00 296 GLU A CA 1
ATOM 2288 C C . GLU A 1 296 ? 38.728 6.557 10.626 1.00 41.00 296 GLU A C 1
ATOM 2290 O O . GLU A 1 296 ? 38.364 7.732 10.525 1.00 41.00 296 GLU A O 1
ATOM 2295 N N . ALA A 1 297 ? 39.775 6.083 9.939 1.00 41.28 297 ALA A N 1
ATOM 2296 C CA . ALA A 1 297 ? 40.649 6.911 9.105 1.00 41.28 297 ALA A CA 1
ATOM 2297 C C . ALA A 1 297 ? 40.120 7.164 7.677 1.00 41.28 297 ALA A C 1
ATOM 2299 O O . ALA A 1 297 ? 40.467 8.179 7.069 1.00 41.28 297 ALA A O 1
ATOM 2300 N N . GLN A 1 298 ? 39.304 6.264 7.111 1.00 39.25 298 GLN A N 1
ATOM 2301 C CA . GLN A 1 298 ? 39.009 6.268 5.665 1.00 39.25 298 GLN A CA 1
ATOM 2302 C C . GLN A 1 298 ? 37.673 6.915 5.249 1.00 39.25 298 GLN A C 1
ATOM 2304 O O . GLN A 1 298 ? 37.489 7.193 4.061 1.00 39.25 298 GLN A O 1
ATOM 2309 N N . ALA A 1 299 ? 36.726 7.164 6.164 1.00 44.31 299 ALA A N 1
ATOM 2310 C CA . ALA A 1 299 ? 35.374 7.589 5.765 1.00 44.31 299 ALA A CA 1
ATOM 2311 C C . ALA A 1 299 ? 34.658 8.566 6.734 1.00 44.31 299 ALA A C 1
ATOM 2313 O O . ALA A 1 299 ? 33.619 8.225 7.309 1.00 44.31 299 ALA A O 1
ATOM 2314 N N . PRO A 1 300 ? 35.116 9.831 6.859 1.00 39.66 300 PRO A N 1
ATOM 2315 C CA . PRO A 1 300 ? 34.504 10.842 7.738 1.00 39.66 300 PRO A CA 1
ATOM 2316 C C . PRO A 1 300 ? 33.054 11.242 7.378 1.00 39.66 300 PRO A C 1
ATOM 2318 O O . PRO A 1 300 ? 32.403 11.945 8.146 1.00 39.66 300 PRO A O 1
ATOM 2321 N N . TRP A 1 301 ? 32.532 10.789 6.234 1.00 42.72 301 TRP A N 1
ATOM 2322 C CA . TRP A 1 301 ? 31.158 10.999 5.747 1.00 42.72 301 TRP A CA 1
ATOM 2323 C C . TRP A 1 301 ? 30.155 9.900 6.149 1.00 42.72 301 TRP A C 1
ATOM 2325 O O . TRP A 1 301 ? 28.973 10.010 5.816 1.00 42.72 301 TRP A O 1
ATOM 2335 N N . ILE A 1 302 ? 30.582 8.840 6.847 1.00 45.00 302 ILE A N 1
ATOM 2336 C CA . ILE A 1 302 ? 29.663 7.809 7.356 1.00 45.00 302 ILE A CA 1
ATOM 2337 C C . ILE A 1 302 ? 28.896 8.347 8.576 1.00 45.00 302 ILE A C 1
ATOM 2339 O O . ILE A 1 302 ? 29.479 8.862 9.528 1.00 45.00 302 ILE A O 1
ATOM 2343 N N . ASP A 1 303 ? 27.565 8.220 8.546 1.00 47.91 303 ASP A N 1
ATOM 2344 C CA . ASP A 1 303 ? 26.674 8.661 9.626 1.00 47.91 303 ASP A CA 1
ATOM 2345 C C . ASP A 1 303 ? 26.898 7.822 10.891 1.00 47.91 303 ASP A C 1
ATOM 2347 O O . ASP A 1 303 ? 26.588 6.631 10.931 1.00 47.91 303 ASP A O 1
ATOM 2351 N N . ARG A 1 304 ? 27.435 8.463 11.934 1.00 50.66 304 ARG A N 1
ATOM 2352 C CA . ARG A 1 304 ? 27.884 7.812 13.177 1.00 50.66 304 ARG A CA 1
ATOM 2353 C C . ARG A 1 304 ? 26.742 7.372 14.109 1.00 50.66 304 ARG A C 1
ATOM 2355 O O . ARG A 1 304 ? 27.016 6.836 15.177 1.00 50.66 304 ARG A O 1
ATOM 2362 N N . ASN A 1 305 ? 25.475 7.596 13.741 1.00 57.88 305 ASN A N 1
ATOM 2363 C CA . ASN A 1 305 ? 24.309 7.223 14.550 1.00 57.88 305 ASN A CA 1
ATOM 2364 C C . ASN A 1 305 ? 23.286 6.382 13.742 1.00 57.88 305 ASN A C 1
ATOM 2366 O O . ASN A 1 305 ? 22.377 6.942 13.118 1.00 57.88 305 ASN A O 1
ATOM 2370 N N . PRO A 1 306 ? 23.412 5.040 13.721 1.00 64.94 306 PRO A N 1
ATOM 2371 C CA . PRO A 1 306 ? 22.509 4.165 12.971 1.00 64.94 306 PRO A CA 1
ATOM 2372 C C . PRO A 1 306 ? 21.076 4.189 13.534 1.00 64.94 306 PRO A C 1
ATOM 2374 O O . PRO A 1 306 ? 20.870 4.147 14.744 1.00 64.94 306 PRO A O 1
ATOM 2377 N N . GLY A 1 307 ? 20.062 4.187 12.659 1.00 69.75 307 GLY A N 1
ATOM 2378 C CA . GLY A 1 307 ? 18.643 4.257 13.053 1.00 69.75 307 GLY A CA 1
ATOM 2379 C C . GLY A 1 307 ? 17.946 5.603 12.809 1.00 69.75 307 GLY A C 1
ATOM 2380 O O . GLY A 1 307 ? 16.706 5.649 12.854 1.00 69.75 307 GLY A O 1
ATOM 2381 N N . ARG A 1 308 ? 18.704 6.673 12.509 1.00 76.88 308 ARG A N 1
ATOM 2382 C CA . ARG A 1 308 ? 18.184 8.037 12.283 1.00 76.88 308 ARG A CA 1
ATOM 2383 C C . ARG A 1 308 ? 17.025 8.099 11.281 1.00 76.88 308 ARG A C 1
ATOM 2385 O O . ARG A 1 308 ? 16.919 7.316 10.333 1.00 76.88 308 ARG A O 1
ATOM 2392 N N . LEU A 1 309 ? 16.140 9.071 11.492 1.00 81.25 309 LEU A N 1
ATOM 2393 C CA . LEU A 1 309 ? 15.055 9.411 10.580 1.00 81.25 309 LEU A CA 1
ATOM 2394 C C . LEU A 1 309 ? 15.610 9.981 9.270 1.00 81.25 309 LEU A C 1
ATOM 2396 O O . LEU A 1 309 ? 16.582 10.741 9.246 1.00 81.25 309 LEU A O 1
ATOM 2400 N N . ARG A 1 310 ? 14.971 9.583 8.167 1.00 76.00 310 ARG A N 1
ATOM 2401 C CA . ARG A 1 310 ? 15.384 9.908 6.802 1.00 76.00 310 ARG A CA 1
ATOM 2402 C C . ARG A 1 310 ? 14.181 10.273 5.947 1.00 76.00 310 ARG A C 1
ATOM 2404 O O . ARG A 1 310 ? 13.091 9.737 6.156 1.00 76.00 310 ARG A O 1
ATOM 2411 N N . TYR A 1 311 ? 14.398 11.140 4.965 1.00 74.62 311 TYR A N 1
ATOM 2412 C CA . TYR A 1 311 ? 13.332 11.750 4.171 1.00 74.62 311 TYR A CA 1
ATOM 2413 C C . TYR A 1 311 ? 13.489 11.490 2.684 1.00 74.62 311 TYR A C 1
ATOM 2415 O O . TYR A 1 311 ? 14.595 11.536 2.148 1.00 74.62 311 TYR A O 1
ATOM 2423 N N . LYS A 1 312 ? 12.366 11.198 2.021 1.00 76.75 312 LYS A N 1
ATOM 2424 C CA . LYS A 1 312 ? 12.311 10.975 0.574 1.00 76.75 312 LYS A CA 1
ATOM 2425 C C . LYS A 1 312 ? 12.552 12.304 -0.144 1.00 76.75 312 LYS A C 1
ATOM 2427 O O . LYS A 1 312 ? 11.894 13.296 0.167 1.00 76.75 312 LYS A O 1
ATOM 2432 N N . ILE A 1 313 ? 13.491 12.310 -1.088 1.00 66.38 313 ILE A N 1
ATOM 2433 C CA . ILE A 1 313 ? 13.791 13.482 -1.920 1.00 66.38 313 ILE A CA 1
ATOM 2434 C C . ILE A 1 313 ? 12.804 13.520 -3.090 1.00 66.38 313 ILE A C 1
ATOM 2436 O O . ILE A 1 313 ? 12.535 12.490 -3.710 1.00 66.38 313 ILE A O 1
ATOM 2440 N N . GLU A 1 314 ? 12.302 14.702 -3.438 1.00 63.38 314 GLU A N 1
ATOM 2441 C CA . GLU A 1 314 ? 11.547 14.897 -4.677 1.00 63.38 314 GLU A CA 1
ATOM 2442 C C . GLU A 1 314 ? 12.396 14.510 -5.904 1.00 63.38 314 GLU A C 1
ATOM 2444 O O . GLU A 1 314 ? 13.590 14.792 -5.960 1.00 63.38 314 GLU A O 1
ATOM 2449 N N . ASN A 1 315 ? 11.787 13.825 -6.880 1.00 57.62 315 ASN A N 1
ATOM 2450 C CA . ASN A 1 315 ? 12.437 13.256 -8.075 1.00 57.62 315 ASN A CA 1
ATOM 2451 C C . ASN A 1 315 ? 13.575 12.232 -7.822 1.00 57.62 315 ASN A C 1
ATOM 2453 O O . ASN A 1 315 ? 14.093 11.661 -8.783 1.00 57.62 315 ASN A O 1
ATOM 2457 N N . GLY A 1 316 ? 13.928 11.933 -6.567 1.00 53.47 316 GLY A N 1
ATOM 2458 C CA . GLY A 1 316 ? 14.892 10.895 -6.196 1.00 53.47 316 GLY A CA 1
ATOM 2459 C C . GLY A 1 316 ? 14.254 9.520 -5.952 1.00 53.47 316 GLY A C 1
ATOM 2460 O O . GLY A 1 316 ? 13.051 9.396 -5.749 1.00 53.47 316 GLY A O 1
ATOM 2461 N N . MET A 1 317 ? 15.087 8.472 -5.927 1.00 54.50 317 MET A N 1
ATOM 2462 C CA . MET A 1 317 ? 14.708 7.105 -5.501 1.00 54.50 317 MET A CA 1
ATOM 2463 C C . MET A 1 317 ? 15.281 6.734 -4.115 1.00 54.50 317 MET A C 1
ATOM 2465 O O . MET A 1 317 ? 15.214 5.579 -3.698 1.00 54.50 317 MET A O 1
ATOM 2469 N N . GLY A 1 318 ? 15.905 7.696 -3.429 1.00 53.31 318 GLY A N 1
ATOM 2470 C CA . GLY A 1 318 ? 16.623 7.509 -2.167 1.00 53.31 318 GLY A CA 1
ATOM 2471 C C . GLY A 1 318 ? 16.092 8.394 -1.040 1.00 53.31 318 GLY A C 1
ATOM 2472 O O . GLY A 1 318 ? 15.098 9.106 -1.194 1.00 53.31 318 GLY A O 1
ATOM 2473 N N . THR A 1 319 ? 16.778 8.356 0.104 1.00 47.53 319 THR A N 1
ATOM 2474 C CA . THR A 1 319 ? 16.454 9.198 1.263 1.00 47.53 319 THR A CA 1
ATOM 2475 C C . THR A 1 319 ? 17.675 9.961 1.765 1.00 47.53 319 THR A C 1
ATOM 2477 O O . THR A 1 319 ? 18.776 9.407 1.791 1.00 47.53 319 THR A O 1
ATOM 2480 N N . VAL A 1 320 ? 17.482 11.203 2.206 1.00 48.72 320 VAL A N 1
ATOM 2481 C CA . VAL A 1 320 ? 18.492 12.011 2.918 1.00 48.72 320 VAL A CA 1
ATOM 2482 C C . VAL A 1 320 ? 18.339 11.876 4.426 1.00 48.72 320 VAL A C 1
ATOM 2484 O O . VAL A 1 320 ?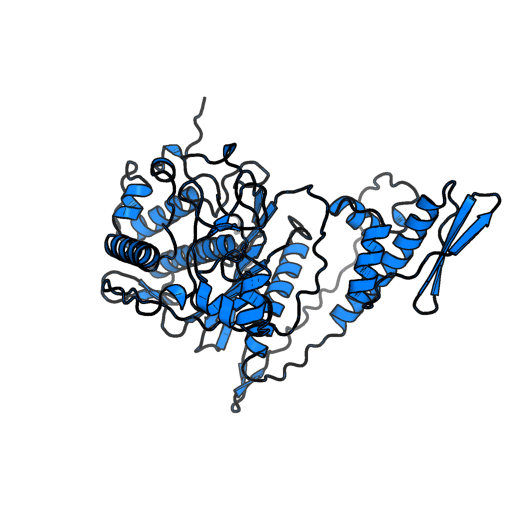 17.271 11.508 4.913 1.00 48.72 320 VAL A O 1
ATOM 2487 N N . LEU A 1 321 ? 19.404 12.182 5.166 1.00 53.16 321 LEU A N 1
ATOM 2488 C CA . LEU A 1 321 ? 19.310 12.411 6.606 1.00 53.16 321 LEU A CA 1
ATOM 2489 C C . LEU A 1 321 ? 18.445 13.638 6.888 1.00 53.16 321 LEU A C 1
ATOM 2491 O O . LEU A 1 321 ? 18.471 14.608 6.133 1.00 53.16 321 LEU A O 1
ATOM 2495 N N . GLY A 1 322 ? 17.707 13.597 7.996 1.00 48.41 322 GLY A N 1
ATOM 2496 C CA . GLY A 1 322 ? 17.087 14.796 8.542 1.00 48.41 322 GLY A CA 1
ATOM 2497 C C . GLY A 1 322 ? 18.144 15.761 9.072 1.00 48.41 322 GLY A C 1
ATOM 2498 O O . GLY A 1 322 ? 18.642 15.564 10.182 1.00 48.41 322 GLY A O 1
ATOM 2499 N N . ASN A 1 323 ? 18.444 16.791 8.282 1.00 39.22 323 ASN A N 1
ATOM 2500 C CA . ASN A 1 323 ? 18.840 18.101 8.798 1.00 39.22 323 ASN A CA 1
ATOM 2501 C C . ASN A 1 323 ? 17.553 18.886 9.138 1.00 39.22 323 ASN A C 1
ATOM 2503 O O . ASN A 1 323 ? 16.460 18.459 8.756 1.00 39.22 323 ASN A O 1
ATOM 2507 N N . ASP A 1 324 ? 17.653 20.005 9.859 1.00 36.97 324 ASP A N 1
ATOM 2508 C CA . ASP A 1 324 ? 16.487 20.682 10.462 1.00 36.97 324 ASP A CA 1
ATOM 2509 C C . ASP A 1 324 ? 15.453 21.276 9.479 1.00 36.97 324 ASP A C 1
ATOM 2511 O O . ASP A 1 324 ? 14.387 21.723 9.909 1.00 36.97 324 ASP A O 1
ATOM 2515 N N . GLU A 1 325 ? 15.696 21.209 8.166 1.00 33.31 325 GLU A N 1
ATOM 2516 C CA . GLU A 1 325 ? 14.784 21.699 7.133 1.00 33.31 325 GLU A CA 1
ATOM 2517 C C . GLU A 1 325 ? 14.401 20.613 6.089 1.00 33.31 325 GLU A C 1
ATOM 2519 O O . GLU A 1 325 ? 15.225 20.148 5.305 1.00 33.31 325 GLU A O 1
ATOM 2524 N N . PHE A 1 326 ? 13.091 20.304 6.046 1.00 28.88 326 PHE A N 1
ATOM 2525 C CA . PHE A 1 326 ? 12.289 19.635 4.988 1.00 28.88 326 PHE A CA 1
ATOM 2526 C C . PHE A 1 326 ? 12.085 18.084 4.919 1.00 28.88 326 PHE A C 1
ATOM 2528 O O . PHE A 1 326 ? 13.001 17.269 4.928 1.00 28.88 326 PHE A O 1
ATOM 2535 N N . CYS A 1 327 ? 10.804 17.729 4.664 1.00 32.28 327 CYS A N 1
ATOM 2536 C CA . CYS A 1 327 ? 10.227 16.474 4.104 1.00 32.28 327 CYS A CA 1
ATOM 2537 C C . CYS A 1 327 ? 9.970 15.228 5.007 1.00 32.28 327 CYS A C 1
ATOM 2539 O O . CYS A 1 327 ? 10.150 15.280 6.207 1.00 32.28 327 CYS A O 1
ATOM 2541 N N . GLN A 1 328 ? 9.300 14.181 4.475 1.00 32.47 328 GLN A N 1
ATOM 2542 C CA . GLN A 1 328 ? 8.272 13.331 5.161 1.00 32.47 328 GLN A CA 1
ATOM 2543 C C . GLN A 1 328 ? 8.291 11.841 4.668 1.00 32.47 328 GLN A C 1
ATOM 2545 O O . GLN A 1 328 ? 8.898 11.607 3.626 1.00 32.47 328 GLN A O 1
ATOM 2550 N N . THR A 1 329 ? 7.638 10.773 5.205 1.00 34.56 329 THR A N 1
ATOM 2551 C CA . THR A 1 329 ? 7.051 10.327 6.523 1.00 34.56 329 THR A CA 1
ATOM 2552 C C . THR A 1 329 ? 6.868 8.766 6.513 1.00 34.56 329 THR A C 1
ATOM 2554 O O . THR A 1 329 ? 7.322 8.138 5.562 1.00 34.56 329 THR A O 1
ATOM 2557 N N . VAL A 1 330 ? 6.235 8.115 7.522 1.00 30.25 330 VAL A N 1
ATOM 2558 C CA . VAL A 1 330 ? 6.211 6.629 7.746 1.00 30.25 330 VAL A CA 1
ATOM 2559 C C . VAL A 1 330 ? 4.834 6.074 8.228 1.00 30.25 330 VAL A C 1
ATOM 2561 O O . VAL A 1 330 ? 3.949 6.881 8.513 1.00 30.25 330 VAL A O 1
ATOM 2564 N N . ASP A 1 331 ? 4.631 4.733 8.288 1.00 33.09 331 ASP A N 1
ATOM 2565 C CA . ASP A 1 331 ? 4.007 3.949 9.410 1.00 33.09 331 ASP A CA 1
ATOM 2566 C C . ASP A 1 331 ? 3.927 2.403 9.122 1.00 33.09 331 ASP A C 1
ATOM 2568 O O . ASP A 1 331 ? 4.210 1.979 8.002 1.00 33.09 331 ASP A O 1
ATOM 2572 N N . SER A 1 332 ? 3.595 1.572 10.136 1.00 30.20 332 SER A N 1
ATOM 2573 C CA . SER A 1 332 ? 4.091 0.187 10.425 1.00 30.20 332 SER A CA 1
ATOM 2574 C C . SER A 1 332 ? 3.209 -1.061 10.086 1.00 30.20 332 SER A C 1
ATOM 2576 O O . SER A 1 332 ? 2.110 -0.922 9.550 1.00 30.20 332 SER A O 1
ATOM 2578 N N . PHE A 1 333 ? 3.720 -2.284 10.396 1.00 31.78 333 PHE A N 1
ATOM 2579 C CA . PHE A 1 333 ? 3.199 -3.636 10.039 1.00 31.78 333 PHE A CA 1
ATOM 2580 C C . PHE A 1 333 ? 3.462 -4.755 11.098 1.00 31.78 333 PHE A C 1
ATOM 2582 O O . PHE A 1 333 ? 4.258 -4.551 12.015 1.00 31.78 333 PHE A O 1
ATOM 2589 N N . GLU A 1 334 ? 2.815 -5.935 10.958 1.00 26.70 334 GLU A N 1
ATOM 2590 C CA . GLU A 1 334 ? 2.862 -7.095 11.897 1.00 26.70 334 GLU A CA 1
ATOM 2591 C C . GLU A 1 334 ? 4.018 -8.094 11.650 1.00 26.70 334 GLU A C 1
ATOM 2593 O O . GLU A 1 334 ? 4.674 -8.514 12.601 1.00 26.70 334 GLU A O 1
ATOM 2598 N N . ARG A 1 335 ? 4.308 -8.437 10.387 1.00 33.03 335 ARG A N 1
ATOM 2599 C CA . ARG A 1 335 ? 5.562 -9.061 9.913 1.00 33.03 335 ARG A CA 1
ATOM 2600 C C . ARG A 1 335 ? 6.010 -8.335 8.650 1.00 33.03 335 ARG A C 1
ATOM 2602 O O . ARG A 1 335 ? 5.151 -7.986 7.839 1.00 33.03 335 ARG A O 1
ATOM 2609 N N . LEU A 1 336 ? 7.314 -8.101 8.489 1.00 39.81 336 LEU A N 1
ATOM 2610 C CA . LEU A 1 336 ? 7.883 -7.449 7.304 1.00 39.81 336 LEU A CA 1
ATOM 2611 C C . LEU A 1 336 ? 8.917 -8.369 6.661 1.00 39.81 336 LEU A C 1
ATOM 2613 O O . LEU A 1 336 ? 10.014 -8.530 7.183 1.00 39.81 336 LEU A O 1
ATOM 2617 N N . LEU A 1 337 ? 8.588 -8.924 5.503 1.00 39.09 337 LEU A N 1
ATOM 2618 C CA . LEU A 1 337 ? 9.503 -9.750 4.730 1.00 39.09 337 LEU A CA 1
ATOM 2619 C C . LEU A 1 337 ? 10.188 -8.902 3.665 1.00 39.09 337 LEU A C 1
ATOM 2621 O O . LEU A 1 337 ? 9.545 -8.084 3.003 1.00 39.09 337 LEU A O 1
ATOM 2625 N N . VAL A 1 338 ? 11.498 -9.090 3.532 1.00 44.41 338 VAL A N 1
ATOM 2626 C CA . VAL A 1 338 ? 12.372 -8.272 2.688 1.00 44.41 338 VAL A CA 1
ATOM 2627 C C . VAL A 1 338 ? 13.160 -9.182 1.755 1.00 44.41 338 VAL A C 1
ATOM 2629 O O . VAL A 1 338 ? 13.814 -10.119 2.200 1.00 44.41 338 VAL A O 1
ATOM 2632 N N . GLY A 1 339 ? 13.135 -8.887 0.455 1.00 34.06 339 GLY A N 1
ATOM 2633 C CA . GLY A 1 339 ? 13.854 -9.651 -0.577 1.00 34.06 339 GLY A CA 1
ATOM 2634 C C . GLY A 1 339 ? 15.392 -9.569 -0.552 1.00 34.06 339 GLY A C 1
ATOM 2635 O O . GLY A 1 339 ? 16.015 -9.868 -1.564 1.00 34.06 339 GLY A O 1
ATOM 2636 N N . GLU A 1 340 ? 16.007 -9.131 0.551 1.00 40.72 340 GLU A N 1
ATOM 2637 C CA . GLU A 1 340 ? 17.453 -8.897 0.688 1.00 40.72 340 GLU A CA 1
ATOM 2638 C C . GLU A 1 340 ? 17.984 -9.404 2.046 1.00 40.72 340 GLU A C 1
ATOM 2640 O O . GLU A 1 340 ? 17.300 -9.348 3.067 1.00 40.72 340 GLU A O 1
ATOM 2645 N N . LEU A 1 341 ? 19.238 -9.868 2.059 1.00 38.72 341 LEU A N 1
ATOM 2646 C CA . LEU A 1 341 ? 19.846 -10.713 3.104 1.00 38.72 341 LEU A CA 1
ATOM 2647 C C . LEU A 1 341 ? 20.185 -10.022 4.451 1.00 38.72 341 LEU A C 1
ATOM 2649 O O . LEU A 1 341 ? 20.763 -10.651 5.333 1.00 38.72 341 LEU A O 1
ATOM 2653 N N . TYR A 1 342 ? 19.842 -8.745 4.654 1.00 51.44 342 TYR A N 1
ATOM 2654 C CA . TYR A 1 342 ? 20.338 -7.932 5.783 1.00 51.44 342 TYR A CA 1
ATOM 2655 C C . TYR A 1 342 ? 19.300 -7.705 6.902 1.00 51.44 342 TYR A C 1
ATOM 2657 O O . TYR A 1 342 ? 18.970 -6.567 7.256 1.00 51.44 342 TYR A O 1
ATOM 2665 N N . THR A 1 343 ? 18.805 -8.795 7.495 1.00 57.78 343 THR A N 1
ATOM 2666 C CA . THR A 1 343 ? 17.733 -8.800 8.518 1.00 57.78 343 THR A CA 1
ATOM 2667 C C . THR A 1 343 ? 17.986 -7.867 9.707 1.00 57.78 343 THR A C 1
ATOM 2669 O O . THR A 1 343 ? 17.079 -7.151 10.126 1.00 57.78 343 THR A O 1
ATOM 2672 N N . SER A 1 344 ? 19.220 -7.783 10.214 1.00 61.81 344 SER A N 1
ATOM 2673 C CA . SER A 1 344 ? 19.572 -6.952 11.380 1.00 61.81 344 SER A CA 1
ATOM 2674 C C . SER A 1 344 ? 19.349 -5.447 11.166 1.00 61.81 344 SER A C 1
ATOM 2676 O O . SER A 1 344 ? 19.000 -4.728 12.108 1.00 61.81 344 SER A O 1
ATOM 2678 N N . ARG A 1 345 ? 19.503 -4.960 9.925 1.00 69.69 345 ARG A N 1
ATOM 2679 C CA . ARG A 1 345 ? 19.249 -3.557 9.543 1.00 69.69 345 ARG A CA 1
ATOM 2680 C C . ARG A 1 345 ? 17.752 -3.284 9.439 1.00 69.69 345 ARG A C 1
ATOM 2682 O O . ARG A 1 345 ? 17.278 -2.258 9.924 1.00 69.69 345 ARG A O 1
ATOM 2689 N N . VAL A 1 346 ? 17.007 -4.227 8.861 1.00 71.62 346 VAL A N 1
ATOM 2690 C CA . VAL A 1 346 ? 15.542 -4.171 8.760 1.00 71.62 346 VAL A CA 1
ATOM 2691 C C . VAL A 1 346 ? 14.918 -4.174 10.158 1.00 71.62 346 VAL A C 1
ATOM 2693 O O . VAL A 1 346 ? 14.155 -3.266 10.478 1.00 71.62 346 VAL A O 1
ATOM 2696 N N . ASP A 1 347 ? 15.324 -5.092 11.037 1.00 74.31 347 ASP A N 1
ATOM 2697 C CA . ASP A 1 347 ? 14.889 -5.144 12.438 1.00 74.31 347 ASP A CA 1
ATOM 2698 C C . ASP A 1 347 ? 15.083 -3.807 13.171 1.00 74.31 347 ASP A C 1
ATOM 2700 O O . ASP A 1 347 ? 14.182 -3.334 13.877 1.00 74.31 347 ASP A O 1
ATOM 2704 N N . ARG A 1 348 ? 16.264 -3.188 13.010 1.00 79.88 348 ARG A N 1
ATOM 2705 C CA . ARG A 1 348 ? 16.584 -1.880 13.598 1.00 79.88 348 ARG A CA 1
ATOM 2706 C C . ARG A 1 348 ? 15.658 -0.796 13.072 1.00 79.88 348 ARG A C 1
ATOM 2708 O O . ARG A 1 348 ? 15.048 -0.092 13.879 1.00 79.88 348 ARG A O 1
ATOM 2715 N N . ALA A 1 349 ? 15.520 -0.698 11.754 1.00 79.00 349 ALA A N 1
ATOM 2716 C CA . ALA A 1 349 ? 14.688 0.301 11.099 1.00 79.00 349 ALA A CA 1
ATOM 2717 C C . ALA A 1 349 ? 13.195 0.147 11.441 1.00 79.00 349 ALA A C 1
ATOM 2719 O O . ALA A 1 349 ? 12.481 1.147 11.566 1.00 79.00 349 ALA A O 1
ATOM 2720 N N . VAL A 1 350 ? 12.712 -1.084 11.608 1.00 81.75 350 VAL A N 1
ATOM 2721 C CA . VAL A 1 350 ? 11.295 -1.362 11.865 1.00 81.75 350 VAL A CA 1
ATOM 2722 C C . VAL A 1 350 ? 10.930 -1.200 13.337 1.00 81.75 350 VAL A C 1
ATOM 2724 O O . VAL A 1 350 ? 9.899 -0.596 13.626 1.00 81.75 350 VAL A O 1
ATOM 2727 N N . SER A 1 351 ? 11.751 -1.707 14.266 1.00 82.56 351 SER A N 1
ATOM 2728 C CA . SER A 1 351 ? 11.385 -1.736 15.692 1.00 82.56 351 SER A CA 1
ATOM 2729 C C . SER A 1 351 ? 12.537 -1.484 16.674 1.00 82.56 351 SER A C 1
ATOM 2731 O O . SER A 1 351 ? 12.343 -0.729 17.629 1.00 82.56 351 SER A O 1
ATOM 2733 N N . LYS A 1 352 ? 13.745 -2.040 16.473 1.00 84.50 352 LYS A N 1
ATOM 2734 C CA . LYS A 1 352 ? 14.792 -2.002 17.523 1.00 84.50 352 LYS A CA 1
ATOM 2735 C C . LYS A 1 352 ? 15.344 -0.592 17.798 1.00 84.50 352 LYS A C 1
ATOM 2737 O O . LYS A 1 352 ? 15.748 -0.326 18.923 1.00 84.50 352 LYS A O 1
ATOM 2742 N N . ARG A 1 353 ? 15.258 0.367 16.863 1.00 83.75 353 ARG A N 1
ATOM 2743 C CA . ARG A 1 353 ? 15.589 1.787 17.150 1.00 83.75 353 ARG A CA 1
ATOM 2744 C C . ARG A 1 353 ? 14.661 2.472 18.166 1.00 83.75 353 ARG A C 1
ATOM 2746 O O . ARG A 1 353 ? 14.985 3.543 18.666 1.00 83.75 353 ARG A O 1
ATOM 2753 N N . LEU A 1 354 ? 13.510 1.865 18.459 1.00 86.75 354 LEU A N 1
ATOM 2754 C CA . LEU A 1 354 ? 12.573 2.281 19.504 1.00 86.75 354 LEU A CA 1
ATOM 2755 C C . LEU A 1 354 ? 12.611 1.356 20.731 1.00 86.75 354 LEU A C 1
ATOM 2757 O O . LEU A 1 354 ? 11.763 1.493 21.609 1.00 86.75 354 LEU A O 1
ATOM 2761 N N . GLN A 1 355 ? 13.581 0.441 20.836 1.00 85.81 355 GLN A N 1
ATOM 2762 C CA . GLN A 1 355 ? 13.676 -0.498 21.956 1.00 85.81 355 GLN A CA 1
ATOM 2763 C C . GLN A 1 355 ? 13.632 0.229 23.317 1.00 85.81 355 GLN A C 1
ATOM 2765 O O . GLN A 1 355 ? 14.176 1.327 23.504 1.00 85.81 355 GLN A O 1
ATOM 2770 N N . GLY A 1 356 ? 12.895 -0.369 24.256 1.00 86.19 356 GLY A N 1
ATOM 2771 C CA . GLY A 1 356 ? 12.560 0.231 25.550 1.00 86.19 356 GLY A CA 1
ATOM 2772 C C . GLY A 1 356 ? 11.393 1.230 25.523 1.00 86.19 356 GLY A C 1
ATOM 2773 O O . GLY A 1 356 ? 10.947 1.647 26.587 1.00 86.19 356 GLY A O 1
ATOM 2774 N N . PHE A 1 357 ? 10.851 1.607 24.357 1.00 89.81 357 PHE A N 1
ATOM 2775 C CA . PHE A 1 357 ? 9.617 2.395 24.294 1.00 89.81 357 PHE A CA 1
ATOM 2776 C C . PHE A 1 357 ? 8.407 1.538 24.678 1.00 89.81 357 PHE A C 1
ATOM 2778 O O . PHE A 1 357 ? 8.017 0.631 23.943 1.00 89.81 357 PHE A O 1
ATOM 2785 N N . GLN A 1 358 ? 7.791 1.856 25.814 1.00 89.06 358 GLN A N 1
ATOM 2786 C CA . GLN A 1 358 ? 6.560 1.226 26.284 1.00 89.06 358 GLN A CA 1
ATOM 2787 C C . GLN A 1 358 ? 5.420 2.256 26.246 1.00 89.06 358 GLN A C 1
ATOM 2789 O O . GLN A 1 358 ? 5.362 3.129 27.115 1.00 89.06 358 GLN A O 1
ATOM 2794 N N . PRO A 1 359 ? 4.525 2.220 25.240 1.00 86.56 359 PRO A N 1
ATOM 2795 C CA . PRO A 1 359 ? 3.374 3.115 25.209 1.00 86.56 359 PRO A CA 1
ATOM 2796 C C . PRO A 1 359 ? 2.396 2.773 26.343 1.00 86.56 359 PRO A C 1
ATOM 2798 O O . PRO A 1 359 ? 1.986 1.627 26.518 1.00 86.56 359 PRO A O 1
ATOM 2801 N N . THR A 1 360 ? 1.995 3.787 27.108 1.00 88.69 360 THR A N 1
ATOM 2802 C CA . THR A 1 360 ? 1.060 3.646 28.239 1.00 88.69 360 THR A CA 1
ATOM 2803 C C . THR A 1 360 ? -0.405 3.577 27.796 1.00 88.69 360 THR A C 1
ATOM 2805 O O . THR A 1 360 ? -1.255 3.046 28.509 1.00 88.69 360 THR A O 1
ATOM 2808 N N . TRP A 1 361 ? -0.715 4.082 26.600 1.00 87.31 361 TRP A N 1
ATOM 2809 C CA . TRP A 1 361 ? -2.061 4.110 26.033 1.00 87.31 361 TRP A CA 1
ATOM 2810 C C . TRP A 1 361 ? -2.440 2.765 25.404 1.00 87.31 361 TRP A C 1
ATOM 2812 O O . TRP A 1 361 ? -2.015 2.441 24.297 1.00 87.31 361 TRP A O 1
ATOM 2822 N N . LYS A 1 362 ? -3.292 1.982 26.072 1.00 82.38 362 LYS A N 1
ATOM 2823 C CA . LYS A 1 362 ? -3.838 0.743 25.495 1.00 82.38 362 LYS A CA 1
ATOM 2824 C C . LYS A 1 362 ? -4.794 1.033 24.319 1.00 82.38 362 LYS A C 1
ATOM 2826 O O . LYS A 1 362 ? -5.499 2.042 24.345 1.00 82.38 362 LYS A O 1
ATOM 2831 N N . PRO A 1 363 ? -4.852 0.163 23.290 1.00 84.00 363 PRO A N 1
ATOM 2832 C CA . PRO A 1 363 ? -4.197 -1.145 23.181 1.00 84.00 363 PRO A CA 1
ATOM 2833 C C . PRO A 1 363 ? -2.798 -1.101 22.536 1.00 84.00 363 PRO A C 1
ATOM 2835 O O . PRO A 1 363 ? -2.318 -2.137 22.097 1.00 84.00 363 PRO A O 1
ATOM 2838 N N . PHE A 1 364 ? -2.153 0.065 22.421 1.00 87.69 364 PHE A N 1
ATOM 2839 C CA . PHE A 1 364 ? -0.883 0.173 21.703 1.00 87.69 364 PHE A CA 1
ATOM 2840 C C . PHE A 1 364 ? 0.272 -0.522 22.439 1.00 87.69 364 PHE A C 1
ATOM 2842 O O . PHE A 1 364 ? 0.337 -0.538 23.670 1.00 87.69 364 PHE A O 1
ATOM 2849 N N . GLU A 1 365 ? 1.200 -1.059 21.651 1.00 87.00 365 GLU A N 1
ATOM 2850 C CA . GLU A 1 365 ? 2.461 -1.669 22.072 1.00 87.00 365 GLU A CA 1
ATOM 2851 C C . GLU A 1 365 ? 3.519 -1.492 20.970 1.00 87.00 365 GLU A C 1
ATOM 2853 O O . GLU A 1 365 ? 3.189 -1.169 19.824 1.00 87.00 365 GLU A O 1
ATOM 2858 N N . LEU A 1 366 ? 4.798 -1.667 21.310 1.00 86.56 366 LEU A N 1
ATOM 2859 C CA . LEU A 1 366 ? 5.874 -1.681 20.321 1.00 86.56 366 LEU A CA 1
ATOM 2860 C C . LEU A 1 366 ? 5.935 -3.070 19.675 1.00 86.56 366 LEU A C 1
ATOM 2862 O O . LEU A 1 366 ? 6.515 -3.991 20.245 1.00 86.56 366 LEU A O 1
ATOM 2866 N N . ASN A 1 367 ? 5.341 -3.222 18.489 1.00 86.00 367 ASN A N 1
ATOM 2867 C CA . ASN A 1 367 ? 5.438 -4.481 17.756 1.00 86.00 367 ASN A CA 1
ATOM 2868 C C . ASN A 1 367 ? 6.890 -4.758 17.323 1.00 86.00 367 ASN A C 1
ATOM 2870 O O . ASN A 1 367 ? 7.551 -3.894 16.737 1.00 86.00 367 ASN A O 1
ATOM 2874 N N . HIS A 1 368 ? 7.337 -5.992 17.542 1.00 82.12 368 HIS A N 1
ATOM 2875 C CA . HIS A 1 368 ? 8.605 -6.528 17.057 1.00 82.12 368 HIS A CA 1
ATOM 2876 C C . HIS A 1 368 ? 8.326 -7.601 15.988 1.00 82.12 368 HIS A C 1
ATOM 2878 O O . HIS A 1 368 ? 8.322 -8.793 16.298 1.00 82.12 368 HIS A O 1
ATOM 2884 N N . PRO A 1 369 ? 8.048 -7.190 14.733 1.00 81.25 369 PRO A N 1
ATOM 2885 C CA . PRO A 1 369 ? 7.764 -8.112 13.641 1.00 81.25 369 PRO A CA 1
ATOM 2886 C C . PRO A 1 369 ? 8.951 -9.036 13.373 1.00 81.25 369 PRO A C 1
ATOM 2888 O O . PRO A 1 369 ? 10.101 -8.601 13.406 1.00 81.25 369 PRO A O 1
ATOM 2891 N N . ALA A 1 370 ? 8.672 -10.286 13.003 1.00 77.19 370 ALA A N 1
ATOM 2892 C CA . ALA A 1 370 ? 9.684 -11.134 12.385 1.00 77.19 370 ALA A CA 1
ATOM 2893 C C . ALA A 1 370 ? 10.068 -10.549 11.014 1.00 77.19 370 ALA A C 1
ATOM 2895 O O . ALA A 1 370 ? 9.200 -10.400 10.145 1.00 77.19 370 ALA A O 1
ATOM 2896 N N . CYS A 1 371 ? 11.353 -10.235 10.831 1.00 75.38 371 CYS A N 1
ATOM 2897 C CA . CYS A 1 371 ? 11.911 -9.798 9.554 1.00 75.38 371 CYS A CA 1
ATOM 2898 C C . CYS A 1 371 ? 12.702 -10.944 8.917 1.00 75.38 371 CYS A C 1
ATOM 2900 O O . CYS A 1 371 ? 13.860 -11.171 9.264 1.00 75.38 371 CYS A O 1
ATOM 2902 N N . LEU A 1 372 ? 12.067 -11.689 8.008 1.00 72.62 372 LEU A N 1
ATOM 2903 C CA . LEU A 1 372 ? 12.699 -12.819 7.319 1.00 72.62 372 LEU A CA 1
ATOM 2904 C C . LEU A 1 372 ? 13.200 -12.385 5.929 1.00 72.62 372 LEU A C 1
ATOM 2906 O O . LEU A 1 372 ? 12.516 -11.597 5.260 1.00 72.62 372 LEU A O 1
ATOM 2910 N N . PRO A 1 373 ? 14.362 -12.891 5.478 1.00 64.88 373 PRO A N 1
ATOM 2911 C CA . PRO A 1 373 ? 14.840 -12.666 4.124 1.00 64.88 373 PRO A CA 1
ATOM 2912 C C . PRO A 1 373 ? 14.060 -13.542 3.130 1.00 64.88 373 PRO A C 1
ATOM 2914 O O . PRO A 1 373 ? 13.398 -14.511 3.513 1.00 64.88 373 PRO A O 1
ATOM 2917 N N . CYS A 1 374 ? 14.182 -13.227 1.842 1.00 64.38 374 CYS A N 1
ATOM 2918 C CA . CYS A 1 374 ? 14.000 -14.211 0.770 1.00 64.38 374 CYS A CA 1
ATOM 2919 C C . CYS A 1 374 ? 15.382 -14.715 0.333 1.00 64.38 374 CYS A C 1
ATOM 2921 O O . CYS A 1 374 ? 16.343 -13.944 0.319 1.00 64.38 374 CYS A O 1
ATOM 2923 N N . GLN A 1 375 ? 15.481 -15.995 -0.016 1.00 52.75 375 GLN A N 1
ATOM 2924 C CA . GLN A 1 375 ? 16.720 -16.610 -0.497 1.00 52.75 375 GLN A CA 1
ATOM 2925 C C . GLN A 1 375 ? 16.930 -16.343 -1.989 1.00 52.75 375 GLN A C 1
ATOM 2927 O O . GLN A 1 375 ? 18.063 -16.170 -2.437 1.00 52.75 375 GLN A O 1
ATOM 2932 N N . LEU A 1 376 ? 15.841 -16.307 -2.764 1.00 50.09 376 LEU A N 1
ATOM 2933 C CA . LEU A 1 376 ? 15.907 -16.081 -4.202 1.00 50.09 376 LEU A CA 1
ATOM 2934 C C . LEU A 1 376 ? 15.827 -14.580 -4.525 1.00 50.09 376 LEU A C 1
ATOM 2936 O O . LEU A 1 376 ? 14.803 -13.951 -4.232 1.00 50.09 376 LEU A O 1
ATOM 2940 N N . PRO A 1 377 ? 16.857 -13.996 -5.174 1.00 45.88 377 PRO A N 1
ATOM 2941 C CA . PRO A 1 377 ? 16.794 -12.617 -5.629 1.00 45.88 377 PRO A CA 1
ATOM 2942 C C . PRO A 1 377 ? 15.691 -12.436 -6.680 1.00 45.88 377 PRO A C 1
ATOM 2944 O O . PRO A 1 377 ? 15.318 -13.346 -7.427 1.00 45.88 377 PRO A O 1
ATOM 2947 N N . TYR A 1 378 ? 15.151 -11.221 -6.738 1.00 44.88 378 TYR A N 1
ATOM 2948 C CA . TYR A 1 378 ? 14.111 -10.851 -7.690 1.00 44.88 378 TYR A CA 1
ATOM 2949 C C . TYR A 1 378 ? 14.664 -10.789 -9.125 1.00 44.88 378 TYR A C 1
ATOM 2951 O O . TYR A 1 378 ? 15.235 -9.786 -9.543 1.00 44.88 378 TYR A O 1
ATOM 2959 N N . ASN A 1 379 ? 14.447 -11.858 -9.897 1.00 39.41 379 ASN A N 1
ATOM 2960 C CA . ASN A 1 379 ? 14.994 -12.020 -11.251 1.00 39.41 379 ASN A CA 1
ATOM 2961 C C . ASN A 1 379 ? 14.138 -11.423 -12.392 1.00 39.41 379 ASN A C 1
ATOM 2963 O O . ASN A 1 379 ? 14.364 -11.757 -13.559 1.00 39.41 379 ASN A O 1
ATOM 2967 N N . ARG A 1 380 ? 13.168 -10.532 -12.120 1.00 41.03 380 ARG A N 1
ATOM 2968 C CA . ARG A 1 380 ? 12.604 -9.719 -13.215 1.00 41.03 380 ARG A CA 1
ATOM 2969 C C . ARG A 1 380 ? 13.557 -8.576 -13.514 1.00 41.03 380 ARG A C 1
ATOM 2971 O O . ARG A 1 380 ? 13.864 -7.766 -12.643 1.00 41.03 380 ARG A O 1
ATOM 2978 N N . VAL A 1 381 ? 13.956 -8.476 -14.778 1.00 35.19 381 VAL A N 1
ATOM 2979 C CA . VAL A 1 381 ? 14.568 -7.260 -15.312 1.00 35.19 381 VAL A CA 1
ATOM 2980 C C . VAL A 1 381 ? 13.523 -6.158 -15.231 1.00 35.19 381 VAL A C 1
ATOM 2982 O O . VAL A 1 381 ? 12.617 -6.086 -16.056 1.00 35.19 381 VAL A O 1
ATOM 2985 N N . VAL A 1 382 ? 13.649 -5.298 -14.226 1.00 37.22 382 VAL A N 1
ATOM 2986 C CA . VAL A 1 382 ? 12.988 -4.000 -14.267 1.00 37.22 382 VAL A CA 1
ATOM 2987 C C . VAL A 1 382 ? 13.732 -3.161 -15.289 1.00 37.22 382 VAL A C 1
ATOM 2989 O O . VAL A 1 382 ? 14.964 -3.121 -15.260 1.00 37.22 382 VAL A O 1
ATOM 2992 N N . PHE A 1 383 ? 13.021 -2.468 -16.174 1.00 33.97 383 PHE A N 1
ATOM 2993 C CA . PHE A 1 383 ? 13.660 -1.690 -17.231 1.00 33.97 383 PHE A CA 1
ATOM 2994 C C . PHE A 1 383 ? 14.384 -0.462 -16.660 1.00 33.97 383 PHE A C 1
ATOM 2996 O O . PHE A 1 383 ? 13.865 0.654 -16.581 1.00 33.97 383 PHE A O 1
ATOM 3003 N N . VAL A 1 384 ? 15.631 -0.668 -16.233 1.00 31.25 384 VAL A N 1
ATOM 3004 C CA . VAL A 1 384 ? 16.517 0.409 -15.801 1.00 31.25 384 VAL A CA 1
ATOM 3005 C C . VAL A 1 384 ? 16.875 1.235 -17.033 1.00 31.25 384 VAL A C 1
ATOM 3007 O O . VAL A 1 384 ? 17.578 0.755 -17.914 1.00 31.25 384 VAL A O 1
ATOM 3010 N N . GLY A 1 385 ? 16.387 2.475 -17.090 1.00 34.47 385 GLY A N 1
ATOM 3011 C CA . GLY A 1 385 ? 16.951 3.481 -17.988 1.00 34.47 385 GLY A CA 1
ATOM 3012 C C . GLY A 1 385 ? 16.103 3.971 -19.160 1.00 34.47 385 GLY A C 1
ATOM 3013 O O . GLY A 1 385 ? 16.708 4.386 -20.135 1.00 34.47 385 GLY A O 1
ATOM 3014 N N . VAL A 1 386 ? 14.769 4.042 -19.056 1.00 33.62 386 VAL A N 1
ATOM 3015 C CA . VAL A 1 386 ? 13.998 5.151 -19.666 1.00 33.62 386 VAL A CA 1
ATOM 3016 C C . VAL A 1 386 ? 12.910 5.599 -18.685 1.00 33.62 386 VAL A C 1
ATOM 3018 O O . VAL A 1 386 ? 12.298 4.783 -18.001 1.00 33.62 386 VAL A O 1
ATOM 3021 N N . SER A 1 387 ? 12.704 6.911 -18.553 1.00 43.81 387 SER A N 1
ATOM 3022 C CA . SER A 1 387 ? 11.632 7.494 -17.738 1.00 43.81 387 SER A CA 1
ATOM 3023 C C . SER A 1 387 ? 10.532 8.035 -18.646 1.00 43.81 387 SER A C 1
ATOM 3025 O O . SER A 1 387 ? 10.523 9.235 -18.917 1.00 43.81 387 SER A O 1
ATOM 3027 N N . THR A 1 388 ? 9.600 7.187 -19.075 1.00 42.09 388 THR A N 1
ATOM 3028 C CA . THR A 1 388 ? 8.458 7.618 -19.902 1.00 42.09 388 THR A CA 1
ATOM 3029 C C . THR A 1 388 ? 7.142 7.687 -19.140 1.00 42.09 388 THR A C 1
ATOM 3031 O O . THR A 1 388 ? 6.485 8.714 -19.258 1.00 42.09 388 THR A O 1
ATOM 3034 N N . GLU A 1 389 ? 6.816 6.749 -18.238 1.00 51.69 389 GLU A N 1
ATOM 3035 C CA . GLU A 1 389 ? 5.686 6.945 -17.313 1.00 51.69 389 GLU A CA 1
ATOM 3036 C C . GLU A 1 389 ? 6.049 6.848 -15.827 1.00 51.69 389 GLU A C 1
ATOM 3038 O O . GLU A 1 389 ? 6.789 5.990 -15.340 1.00 51.69 389 GLU A O 1
ATOM 3043 N N . LYS A 1 390 ? 5.529 7.821 -15.076 1.00 71.75 390 LYS A N 1
ATOM 3044 C CA . LYS A 1 390 ? 5.653 7.924 -13.624 1.00 71.75 390 LYS A CA 1
ATOM 3045 C C . LYS A 1 390 ? 4.415 7.275 -13.015 1.00 71.75 390 LYS A C 1
ATOM 3047 O O . LYS A 1 390 ? 3.597 8.000 -12.476 1.00 71.75 390 LYS A O 1
ATOM 3052 N N . VAL A 1 391 ? 4.235 5.963 -13.135 1.00 85.25 391 VAL A N 1
ATOM 3053 C CA . VAL A 1 391 ? 3.035 5.270 -12.631 1.00 85.25 391 VAL A CA 1
ATOM 3054 C C . VAL A 1 391 ? 3.394 4.272 -11.527 1.00 85.25 391 VAL A C 1
ATOM 3056 O O . VAL A 1 391 ? 4.438 3.629 -11.571 1.00 85.25 391 VAL A O 1
ATOM 3059 N N . SER A 1 392 ? 2.520 4.183 -10.527 1.00 91.62 392 SER A N 1
ATOM 3060 C CA . SER A 1 392 ? 2.464 3.115 -9.527 1.00 91.62 392 SER A CA 1
ATOM 3061 C C . SER A 1 392 ? 1.106 2.434 -9.641 1.00 91.62 392 SER A C 1
ATOM 3063 O O . SER A 1 392 ? 0.094 3.138 -9.710 1.00 91.62 392 SER A O 1
ATOM 3065 N N . VAL A 1 393 ? 1.047 1.102 -9.617 1.00 93.50 393 VAL A N 1
ATOM 3066 C CA . VAL A 1 393 ? -0.242 0.389 -9.606 1.00 93.50 393 VAL A CA 1
ATOM 3067 C C . VAL A 1 393 ? -0.610 -0.099 -8.212 1.00 93.50 393 VAL A C 1
ATOM 3069 O O . VAL A 1 393 ? 0.253 -0.340 -7.368 1.00 93.50 393 VAL A O 1
ATOM 3072 N N . ASN A 1 394 ? -1.908 -0.236 -7.961 1.00 96.81 394 ASN A N 1
ATOM 3073 C CA . ASN A 1 394 ? -2.444 -0.836 -6.749 1.00 96.81 394 ASN A CA 1
ATOM 3074 C C . ASN A 1 394 ? -3.628 -1.752 -7.064 1.00 96.81 394 ASN A C 1
ATOM 3076 O O . ASN A 1 394 ? -4.435 -1.457 -7.941 1.00 96.81 394 ASN A O 1
ATOM 3080 N N . TRP A 1 395 ? -3.767 -2.818 -6.290 1.00 97.31 395 TRP A N 1
ATOM 3081 C CA . TRP A 1 395 ? -4.866 -3.774 -6.291 1.00 97.31 395 TRP A CA 1
ATOM 3082 C C . TRP A 1 395 ? -5.244 -4.093 -4.842 1.00 97.31 395 TRP A C 1
ATOM 3084 O O . TRP A 1 395 ? -4.399 -4.058 -3.946 1.00 97.31 395 TRP A O 1
ATOM 3094 N N . ASN A 1 396 ? -6.513 -4.399 -4.589 1.00 95.50 396 ASN A N 1
ATOM 3095 C CA . ASN A 1 396 ? -6.944 -4.991 -3.326 1.00 95.50 396 ASN A CA 1
ATOM 3096 C C . ASN A 1 396 ? -8.183 -5.861 -3.540 1.00 95.50 396 ASN A C 1
ATOM 3098 O O . ASN A 1 396 ? -8.973 -5.613 -4.452 1.00 95.50 396 ASN A O 1
ATOM 3102 N N . VAL A 1 397 ? -8.350 -6.847 -2.661 1.00 94.81 397 VAL A N 1
ATOM 3103 C CA . VAL A 1 397 ? -9.347 -7.919 -2.784 1.00 94.81 397 VAL A CA 1
ATOM 3104 C C . VAL A 1 397 ? -10.799 -7.429 -2.792 1.00 94.81 397 VAL A C 1
ATOM 3106 O O . VAL A 1 397 ? -11.652 -8.091 -3.366 1.00 94.81 397 VAL A O 1
ATOM 3109 N N . VAL A 1 398 ? -11.085 -6.262 -2.200 1.00 92.94 398 VAL A N 1
ATOM 3110 C CA . VAL A 1 398 ? -12.443 -5.687 -2.166 1.00 92.94 398 VAL A CA 1
ATOM 3111 C C . VAL A 1 398 ? -12.830 -5.085 -3.509 1.00 92.94 398 VAL A C 1
ATOM 3113 O O . VAL A 1 398 ? -13.957 -5.259 -3.957 1.00 92.94 398 VAL A O 1
ATOM 3116 N N . ASP A 1 399 ? -11.908 -4.355 -4.136 1.00 90.88 399 ASP A N 1
ATOM 3117 C CA . ASP A 1 399 ? -12.191 -3.689 -5.406 1.00 90.88 399 ASP A CA 1
ATOM 3118 C C . ASP A 1 399 ? -12.037 -4.646 -6.599 1.00 90.88 399 ASP A C 1
ATOM 3120 O O . ASP A 1 399 ? -12.657 -4.437 -7.634 1.00 90.88 399 ASP A O 1
ATOM 3124 N N . GLY A 1 400 ? -11.188 -5.674 -6.494 1.00 89.38 400 GLY A N 1
ATOM 3125 C CA . GLY A 1 400 ? -11.002 -6.707 -7.521 1.00 89.38 400 GLY A CA 1
ATOM 3126 C C . GLY A 1 400 ? -10.154 -6.301 -8.737 1.00 89.38 400 GLY A C 1
ATOM 3127 O O . GLY A 1 400 ? -9.518 -7.170 -9.324 1.00 89.38 400 GLY A O 1
ATOM 3128 N N . PHE A 1 401 ? -10.056 -5.009 -9.079 1.00 89.12 401 PHE A N 1
ATOM 3129 C CA . PHE A 1 401 ? -9.324 -4.509 -10.260 1.00 89.12 401 PHE A CA 1
ATOM 3130 C C . PHE A 1 401 ? -8.062 -3.681 -9.934 1.00 89.12 401 PHE A C 1
ATOM 3132 O O . PHE A 1 401 ? -7.953 -3.064 -8.865 1.00 89.12 401 PHE A O 1
ATOM 3139 N N . LEU A 1 402 ? -7.114 -3.626 -10.881 1.00 91.94 402 LEU A N 1
ATOM 3140 C CA . LEU A 1 402 ? -5.931 -2.749 -10.844 1.00 91.94 402 LEU A CA 1
ATOM 3141 C C . LEU A 1 402 ? -6.300 -1.268 -11.043 1.00 91.94 402 LEU A C 1
ATOM 3143 O O . LEU A 1 402 ? -7.022 -0.912 -11.970 1.00 91.94 402 LEU A O 1
ATOM 3147 N N . GLU A 1 403 ? -5.730 -0.385 -10.225 1.00 94.50 403 GLU A N 1
ATOM 3148 C CA . GLU A 1 403 ? -5.759 1.069 -10.419 1.00 94.50 403 GLU A CA 1
ATOM 3149 C C . GLU A 1 403 ? -4.327 1.603 -10.571 1.00 94.50 403 GLU A C 1
ATOM 3151 O O . GLU A 1 403 ? -3.468 1.355 -9.723 1.00 94.50 403 GLU A O 1
ATOM 3156 N N . ALA A 1 404 ? -4.085 2.389 -11.621 1.00 92.81 404 ALA A N 1
ATOM 3157 C CA . ALA A 1 404 ? -2.865 3.171 -11.790 1.00 92.81 404 ALA A CA 1
ATOM 3158 C C . ALA A 1 404 ? -2.965 4.554 -11.133 1.00 92.81 404 ALA A C 1
ATOM 3160 O O . ALA A 1 404 ? -4.000 5.220 -11.197 1.00 92.81 404 ALA A O 1
ATOM 3161 N N . ILE A 1 405 ? -1.849 5.009 -10.563 1.00 93.50 405 ILE A N 1
ATOM 3162 C CA . ILE A 1 405 ? -1.659 6.350 -10.008 1.00 93.50 405 ILE A CA 1
ATOM 3163 C C . ILE A 1 405 ? -0.418 6.962 -10.653 1.00 93.50 405 ILE A C 1
ATOM 3165 O O . ILE A 1 405 ? 0.682 6.423 -10.518 1.00 93.50 405 ILE A O 1
ATOM 3169 N N . THR A 1 406 ? -0.564 8.115 -11.299 1.00 91.31 406 THR A N 1
ATOM 3170 C CA . THR A 1 406 ? 0.563 8.883 -11.826 1.00 91.31 406 THR A CA 1
ATOM 3171 C C . THR A 1 406 ? 1.293 9.551 -10.657 1.00 91.31 406 THR A C 1
ATOM 3173 O O . THR A 1 406 ? 0.806 10.493 -10.033 1.00 91.31 406 THR A O 1
ATOM 3176 N N . THR A 1 407 ? 2.471 9.044 -10.304 1.00 87.19 407 THR A N 1
ATOM 3177 C CA . THR A 1 407 ? 3.157 9.315 -9.037 1.00 87.19 407 THR A CA 1
ATOM 3178 C C . THR A 1 407 ? 3.540 10.771 -8.839 1.00 87.19 407 THR A C 1
ATOM 3180 O O . THR A 1 407 ? 3.688 11.162 -7.694 1.00 87.19 407 THR A O 1
ATOM 3183 N N . ASN A 1 408 ? 3.722 11.577 -9.895 1.00 85.19 408 ASN A N 1
ATOM 3184 C CA . ASN A 1 408 ? 4.009 13.010 -9.746 1.00 85.19 408 ASN A CA 1
ATOM 3185 C C . ASN A 1 408 ? 2.762 13.840 -9.418 1.00 85.19 408 ASN A C 1
ATOM 3187 O O . ASN A 1 408 ? 2.914 14.889 -8.798 1.00 85.19 408 ASN A O 1
ATOM 3191 N N . THR A 1 409 ? 1.562 13.403 -9.810 1.00 89.44 409 THR A N 1
ATOM 3192 C CA . THR A 1 409 ? 0.289 14.084 -9.498 1.00 89.44 409 THR A CA 1
ATOM 3193 C C . THR A 1 409 ? -0.432 13.464 -8.300 1.00 89.44 409 THR A C 1
ATOM 3195 O O . THR A 1 409 ? -1.277 14.115 -7.690 1.00 89.44 409 THR A O 1
ATOM 3198 N N . GLY A 1 410 ? -0.122 12.208 -7.960 1.00 91.25 410 GLY A N 1
ATOM 3199 C CA . GLY A 1 410 ? -0.833 11.436 -6.940 1.00 91.25 410 GLY A CA 1
ATOM 3200 C C . GLY A 1 410 ? -2.283 11.105 -7.322 1.00 91.25 410 GLY A C 1
ATOM 3201 O O . GLY A 1 410 ? -3.076 10.761 -6.444 1.00 91.25 410 GLY A O 1
ATOM 3202 N N . ARG A 1 411 ? -2.644 11.245 -8.601 1.00 93.50 411 ARG A N 1
ATOM 3203 C CA . ARG A 1 411 ? -3.990 11.032 -9.161 1.00 93.50 411 ARG A CA 1
ATOM 3204 C C . ARG A 1 411 ? -3.961 9.909 -10.196 1.00 93.50 411 ARG A C 1
ATOM 3206 O O . ARG A 1 411 ? -2.885 9.464 -10.588 1.00 93.50 411 ARG A O 1
ATOM 3213 N N . ARG A 1 412 ? -5.128 9.442 -10.637 1.00 92.69 412 ARG A N 1
ATOM 3214 C CA . ARG A 1 412 ? -5.228 8.492 -11.757 1.00 92.69 412 ARG A CA 1
ATOM 3215 C C . ARG A 1 412 ? -4.745 9.159 -13.065 1.00 92.69 412 ARG A C 1
ATOM 3217 O O . ARG A 1 412 ? -4.789 10.389 -13.146 1.00 92.69 412 ARG A O 1
ATOM 3224 N N . PRO A 1 413 ? -4.310 8.402 -14.095 1.00 89.06 413 PRO A N 1
ATOM 3225 C CA . PRO A 1 413 ? -3.843 8.972 -15.368 1.00 89.06 413 PRO A CA 1
ATOM 3226 C C . PRO A 1 413 ? -4.841 9.905 -16.070 1.00 89.06 413 PRO A C 1
ATOM 3228 O O . PRO A 1 413 ? -4.433 10.872 -16.701 1.00 89.06 413 PRO A O 1
ATOM 3231 N N . ASN A 1 414 ? -6.144 9.675 -15.891 1.00 88.25 414 ASN A N 1
ATOM 3232 C CA . ASN A 1 414 ? -7.233 10.528 -16.380 1.00 88.25 414 ASN A CA 1
ATOM 3233 C C . ASN A 1 414 ? -7.518 11.770 -15.497 1.00 88.25 414 ASN A C 1
ATOM 3235 O O . ASN A 1 414 ? -8.510 12.459 -15.713 1.00 88.25 414 ASN A O 1
ATOM 3239 N N . GLY A 1 415 ? -6.694 12.050 -14.481 1.00 89.56 415 GLY A N 1
ATOM 3240 C CA . GLY A 1 415 ? -6.854 13.178 -13.551 1.00 89.56 415 GLY A CA 1
ATOM 3241 C C . GLY A 1 415 ? -7.786 12.920 -12.357 1.00 89.56 415 GLY A C 1
ATOM 3242 O O . GLY A 1 415 ? -7.804 13.713 -11.407 1.00 89.56 415 GLY A O 1
ATOM 3243 N N . GLU A 1 416 ? -8.519 11.804 -12.349 1.00 93.38 416 GLU A N 1
ATOM 3244 C CA . GLU A 1 416 ? -9.448 11.461 -11.270 1.00 93.38 416 GLU A CA 1
ATOM 3245 C C . GLU A 1 416 ? -8.739 11.192 -9.933 1.00 93.38 416 GLU A C 1
ATOM 3247 O O . GLU A 1 416 ? -7.558 10.834 -9.850 1.00 93.38 416 GLU A O 1
ATOM 3252 N N . VAL A 1 417 ? -9.498 11.343 -8.848 1.00 94.94 417 VAL A N 1
ATOM 3253 C CA . VAL A 1 417 ? -9.049 11.015 -7.493 1.00 94.94 417 VAL A CA 1
ATOM 3254 C C . VAL A 1 417 ? -8.869 9.497 -7.374 1.00 94.94 417 VAL A C 1
ATOM 3256 O O . VAL A 1 417 ? -9.805 8.736 -7.603 1.00 94.94 417 VAL A O 1
ATOM 3259 N N . SER A 1 418 ? -7.668 9.047 -6.999 1.00 96.31 418 SER A N 1
ATOM 3260 C CA . SER A 1 418 ? -7.411 7.628 -6.706 1.00 96.31 418 SER A CA 1
ATOM 3261 C C . SER A 1 418 ? -8.239 7.162 -5.509 1.00 96.31 418 SER A C 1
ATOM 3263 O O . SER A 1 418 ? -8.328 7.868 -4.502 1.00 96.31 418 SER A O 1
ATOM 3265 N N . ARG A 1 419 ? -8.724 5.917 -5.544 1.00 96.06 419 ARG A N 1
ATOM 3266 C CA . ARG A 1 419 ? -9.404 5.240 -4.420 1.00 96.06 419 ARG A CA 1
ATOM 3267 C C . ARG A 1 419 ? -8.560 5.140 -3.140 1.00 96.06 419 ARG A C 1
ATOM 3269 O O . ARG A 1 419 ? -9.092 4.809 -2.076 1.00 96.06 419 ARG A O 1
ATOM 3276 N N . LEU A 1 420 ? -7.253 5.413 -3.242 1.00 97.12 420 LEU A N 1
ATOM 3277 C CA . LEU A 1 420 ? -6.283 5.473 -2.149 1.00 97.12 420 LEU A CA 1
ATOM 3278 C C . LEU A 1 420 ? -6.000 6.908 -1.649 1.00 97.12 420 LEU A C 1
ATOM 3280 O O . LEU A 1 420 ? -5.150 7.090 -0.765 1.00 97.12 420 LEU A O 1
ATOM 3284 N N . ALA A 1 421 ? -6.673 7.937 -2.172 1.00 95.31 421 ALA A N 1
ATOM 3285 C CA . ALA A 1 421 ? -6.511 9.323 -1.735 1.00 95.31 421 ALA A CA 1
ATOM 3286 C C . ALA A 1 421 ? -7.056 9.562 -0.306 1.00 95.31 421 ALA A C 1
ATOM 3288 O O . ALA A 1 421 ? -7.980 8.876 0.140 1.00 95.31 421 ALA A O 1
ATOM 3289 N N . PRO A 1 422 ? -6.501 10.533 0.452 1.00 93.88 422 PRO A N 1
ATOM 3290 C CA . PRO A 1 422 ? -7.033 10.930 1.761 1.00 93.88 422 PRO A CA 1
ATOM 3291 C C . PRO A 1 422 ? -8.542 11.228 1.782 1.00 93.88 422 PRO A C 1
ATOM 3293 O O . PRO A 1 422 ? -9.211 10.813 2.723 1.00 93.88 422 PRO A O 1
ATOM 3296 N N . SER A 1 423 ? -9.061 11.897 0.752 1.00 93.19 423 SER A N 1
ATOM 3297 C CA . SER A 1 423 ? -10.487 12.208 0.565 1.00 93.19 423 SER A CA 1
ATOM 3298 C C . SER A 1 423 ? -11.352 10.952 0.418 1.00 93.19 423 SER A C 1
ATOM 3300 O O . SER A 1 423 ? -12.322 10.794 1.154 1.00 93.19 423 SER A O 1
ATOM 3302 N N . SER A 1 424 ? -10.954 9.999 -0.429 1.00 94.81 424 SER A N 1
ATOM 3303 C CA . SER A 1 424 ? -11.641 8.707 -0.584 1.00 94.81 424 SER A CA 1
ATOM 3304 C C . SER A 1 424 ? -11.676 7.901 0.719 1.00 94.81 424 SER A C 1
ATOM 3306 O O . SER A 1 424 ? -12.689 7.285 1.043 1.00 94.81 424 SER A O 1
ATOM 3308 N N . PHE A 1 425 ? -10.606 7.947 1.522 1.00 95.00 425 PHE A N 1
ATOM 3309 C CA . PHE A 1 425 ? -10.621 7.359 2.868 1.00 95.00 425 PHE A CA 1
ATOM 3310 C C . PHE A 1 425 ? -11.499 8.117 3.862 1.00 95.00 425 PHE A C 1
ATOM 3312 O O . PHE A 1 425 ? -11.991 7.500 4.803 1.00 95.00 425 PHE A O 1
ATOM 3319 N N . PHE A 1 426 ? -11.677 9.428 3.696 1.00 94.50 426 PHE A N 1
ATOM 3320 C CA . PHE A 1 426 ? -12.571 10.194 4.556 1.00 94.50 426 PHE A CA 1
ATOM 3321 C C . PHE A 1 426 ? -14.039 9.885 4.243 1.00 94.50 426 PHE A C 1
ATOM 3323 O O . PHE A 1 426 ? -14.818 9.702 5.173 1.00 94.50 426 PHE A O 1
ATOM 3330 N N . ALA A 1 427 ? -14.388 9.700 2.966 1.00 92.19 427 ALA A N 1
ATOM 3331 C CA . ALA A 1 427 ? -15.702 9.199 2.561 1.00 92.19 427 ALA A CA 1
ATOM 3332 C C . ALA A 1 427 ? -15.998 7.809 3.163 1.00 92.19 427 ALA A C 1
ATOM 3334 O O . ALA A 1 427 ? -17.021 7.646 3.822 1.00 92.19 427 ALA A O 1
ATOM 3335 N N . LEU A 1 428 ? -15.068 6.847 3.044 1.00 93.00 428 LEU A N 1
ATOM 3336 C CA . LEU A 1 428 ? -15.199 5.524 3.683 1.00 93.00 428 LEU A CA 1
ATOM 3337 C C . LEU A 1 428 ? -15.321 5.603 5.214 1.00 93.00 428 LEU A C 1
ATOM 3339 O O . LEU A 1 428 ? -16.065 4.834 5.813 1.00 93.00 428 LEU A O 1
ATOM 3343 N N . PHE A 1 429 ? -14.597 6.525 5.859 1.00 93.19 429 PHE A N 1
ATOM 3344 C CA . PHE A 1 429 ? -14.729 6.733 7.300 1.00 93.19 429 PHE A CA 1
ATOM 3345 C C . PHE A 1 429 ? -16.114 7.256 7.680 1.00 93.19 429 PHE A C 1
ATOM 3347 O O . PHE A 1 429 ? -16.661 6.795 8.674 1.00 93.19 429 PHE A O 1
ATOM 3354 N N . ARG A 1 430 ? -16.670 8.205 6.917 1.00 91.50 430 ARG A N 1
ATOM 3355 C CA . ARG A 1 430 ? -18.000 8.773 7.178 1.00 91.50 430 ARG A CA 1
ATOM 3356 C C . ARG A 1 430 ? -19.099 7.732 7.001 1.00 91.50 430 ARG A C 1
ATOM 3358 O O . ARG A 1 430 ? -19.913 7.587 7.896 1.00 91.50 430 ARG A O 1
ATOM 3365 N N . ASP A 1 431 ? -19.057 6.956 5.921 1.00 89.44 431 ASP A N 1
ATOM 3366 C CA . ASP A 1 431 ? -19.984 5.837 5.694 1.00 89.44 431 ASP A CA 1
ATOM 3367 C C . ASP A 1 431 ? -19.958 4.828 6.860 1.00 89.44 431 ASP A C 1
ATOM 3369 O O . ASP A 1 431 ? -20.986 4.563 7.483 1.00 89.44 431 ASP A O 1
ATOM 3373 N N . ALA A 1 432 ? -18.766 4.361 7.252 1.00 88.94 432 ALA A N 1
ATOM 3374 C CA . ALA A 1 432 ? -18.612 3.446 8.384 1.00 88.94 432 ALA A CA 1
ATOM 3375 C C . ALA A 1 432 ? -19.014 4.078 9.733 1.00 88.94 432 ALA A C 1
ATOM 3377 O O . ALA A 1 432 ? -19.591 3.400 10.581 1.00 88.94 432 ALA A O 1
ATOM 3378 N N . HIS A 1 433 ? -18.728 5.365 9.955 1.00 89.94 433 HIS A N 1
ATOM 3379 C CA . HIS A 1 433 ? -19.130 6.099 11.159 1.00 89.94 433 HIS A CA 1
ATOM 3380 C C . HIS A 1 433 ? -20.653 6.191 11.269 1.00 89.94 433 HIS A C 1
ATOM 3382 O O . HIS A 1 433 ? -21.223 5.796 12.287 1.00 89.94 433 HIS A O 1
ATOM 3388 N N . ASP A 1 434 ? -21.303 6.687 10.219 1.00 89.25 434 ASP A N 1
ATOM 3389 C CA . ASP A 1 434 ? -22.743 6.917 10.179 1.00 89.25 434 ASP A CA 1
ATOM 3390 C C . ASP A 1 434 ? -23.500 5.587 10.324 1.00 89.25 434 ASP A C 1
ATOM 3392 O O . ASP A 1 434 ? -24.506 5.514 11.032 1.00 89.25 434 ASP A O 1
ATOM 3396 N N . HIS A 1 435 ? -22.963 4.508 9.741 1.00 84.62 435 HIS A N 1
ATOM 3397 C CA . HIS A 1 435 ? -23.519 3.163 9.861 1.00 84.62 435 HIS A CA 1
ATOM 3398 C C . HIS A 1 435 ? -23.342 2.541 11.257 1.00 84.62 435 HIS A C 1
ATOM 3400 O O . HIS A 1 435 ? -24.295 1.974 11.787 1.00 84.62 435 HIS A O 1
ATOM 3406 N N . LEU A 1 436 ? -22.150 2.645 11.863 1.00 84.62 436 LEU A N 1
ATOM 3407 C CA . LEU A 1 436 ? -21.840 2.014 13.157 1.00 84.62 436 LEU A CA 1
ATOM 3408 C C . LEU A 1 436 ? -22.377 2.789 14.369 1.00 84.62 436 LEU A C 1
ATOM 3410 O O . LEU A 1 436 ? -22.594 2.190 15.420 1.00 84.62 436 LEU A O 1
ATOM 3414 N N . THR A 1 437 ? -22.559 4.107 14.251 1.00 87.19 437 THR A N 1
ATOM 3415 C CA . THR A 1 437 ? -23.061 4.963 15.345 1.00 87.19 437 THR A CA 1
ATOM 3416 C C . THR A 1 437 ? -24.546 5.302 15.218 1.00 87.19 437 THR A C 1
ATOM 3418 O O . THR A 1 437 ? -25.156 5.736 16.194 1.00 87.19 437 THR A O 1
ATOM 3421 N N . GLY A 1 438 ? -25.126 5.161 14.019 1.00 88.19 438 GLY A N 1
ATOM 3422 C CA . GLY A 1 438 ? -26.457 5.678 13.692 1.00 88.19 438 GLY A CA 1
ATOM 3423 C C . GLY A 1 438 ? -26.536 7.211 13.627 1.00 88.19 438 GLY A C 1
ATOM 3424 O O . GLY A 1 438 ? -27.627 7.754 13.461 1.00 88.19 438 GLY A O 1
ATOM 3425 N N . GLN A 1 439 ? -25.411 7.923 13.764 1.00 90.12 439 GLN A N 1
ATOM 3426 C CA . GLN A 1 439 ? -25.344 9.383 13.780 1.00 90.12 439 GLN A CA 1
ATOM 3427 C C . GLN A 1 439 ? -24.535 9.890 12.590 1.00 90.12 439 GLN A C 1
ATOM 3429 O O . GLN A 1 439 ? -23.381 9.511 12.411 1.00 90.12 439 GLN A O 1
ATOM 3434 N N . LYS A 1 440 ? -25.116 10.797 11.799 1.00 90.81 440 LYS A N 1
ATOM 3435 C CA . LYS A 1 440 ? -24.389 11.431 10.697 1.00 90.81 440 LYS A CA 1
ATOM 3436 C C . LYS A 1 440 ? -23.290 12.346 11.219 1.00 90.81 440 LYS A C 1
ATOM 3438 O O . LYS A 1 440 ? -23.561 13.250 12.011 1.00 90.81 440 LYS A O 1
ATOM 3443 N N . LEU A 1 441 ? -22.067 12.167 10.728 1.00 89.56 441 LEU A N 1
ATOM 3444 C CA . LEU A 1 441 ? -20.986 13.111 10.992 1.00 89.56 441 LEU A CA 1
ATOM 3445 C C . LEU A 1 441 ? -21.334 14.489 10.378 1.00 89.56 441 LEU A C 1
ATOM 3447 O O . LEU A 1 441 ? -21.753 14.533 9.219 1.00 89.56 441 LEU A O 1
ATOM 3451 N N . PRO A 1 442 ? -21.134 15.628 11.069 1.00 89.31 442 PRO A N 1
ATOM 3452 C CA . PRO A 1 442 ? -21.402 16.948 10.490 1.00 89.31 442 PRO A CA 1
ATOM 3453 C C . PRO A 1 442 ? -20.627 17.182 9.185 1.00 89.31 442 PRO A C 1
ATOM 3455 O O . PRO A 1 442 ? -19.473 16.770 9.065 1.00 89.31 442 PRO A O 1
ATOM 3458 N N . GLU A 1 443 ? -21.228 17.836 8.192 1.00 85.69 443 GLU A N 1
ATOM 3459 C CA . GLU A 1 443 ? -20.565 18.151 6.906 1.00 85.69 443 GLU A CA 1
ATOM 3460 C C . GLU A 1 443 ? -19.363 19.089 7.107 1.00 85.69 443 GLU A C 1
ATOM 3462 O O . GLU A 1 443 ? -18.288 18.869 6.547 1.00 85.69 443 GLU A O 1
ATOM 3467 N N . THR A 1 444 ? -19.490 20.015 8.063 1.00 88.25 444 THR A N 1
ATOM 3468 C CA . THR A 1 444 ? -18.435 20.921 8.541 1.00 88.25 444 THR A CA 1
ATOM 3469 C C . THR A 1 444 ? -17.270 20.229 9.261 1.00 88.25 444 THR A C 1
ATOM 3471 O O . THR A 1 444 ? -16.252 20.874 9.522 1.00 88.25 444 THR A O 1
ATOM 3474 N N . ALA A 1 445 ? -17.373 18.937 9.597 1.00 90.06 445 ALA A N 1
ATOM 3475 C CA . ALA A 1 445 ? -16.299 18.211 10.268 1.00 90.06 445 ALA A CA 1
ATOM 3476 C C . ALA A 1 445 ? -15.115 18.000 9.312 1.00 90.06 445 ALA A C 1
ATOM 3478 O O . ALA A 1 445 ? -15.191 17.221 8.358 1.00 90.06 445 ALA A O 1
ATOM 3479 N N . SER A 1 446 ? -13.996 18.670 9.582 1.00 91.62 446 SER A N 1
ATOM 3480 C CA . SER A 1 446 ? -12.781 18.523 8.778 1.00 91.62 446 SER A CA 1
ATOM 3481 C C . SER A 1 446 ? -12.049 17.208 9.059 1.00 91.62 446 SER A C 1
ATOM 3483 O O . SER A 1 446 ? -12.038 16.682 10.178 1.00 91.62 446 SER A O 1
ATOM 3485 N N . TYR A 1 447 ? -11.347 16.702 8.047 1.00 92.06 447 TYR A N 1
ATOM 3486 C CA . TYR A 1 447 ? -10.527 15.494 8.151 1.00 92.06 447 TYR A CA 1
ATOM 3487 C C . TYR A 1 447 ? -9.445 15.572 9.251 1.00 92.06 447 TYR A C 1
ATOM 3489 O O . TYR A 1 447 ? -9.081 14.550 9.840 1.00 92.06 447 TYR A O 1
ATOM 3497 N N . SER A 1 448 ? -8.936 16.768 9.566 1.00 90.19 448 SER A N 1
ATOM 3498 C CA . SER A 1 448 ? -7.999 17.005 10.672 1.00 90.19 448 SER A CA 1
ATOM 3499 C C . SER A 1 448 ? -8.669 16.879 12.042 1.00 90.19 448 SER A C 1
ATOM 3501 O O . SER A 1 448 ? -8.142 16.157 12.888 1.00 90.19 448 SER A O 1
ATOM 3503 N N . GLN A 1 449 ? -9.834 17.498 12.260 1.00 91.06 449 GLN A N 1
ATOM 3504 C CA . GLN A 1 449 ? -10.589 17.379 13.520 1.00 91.06 449 GLN A CA 1
ATOM 3505 C C . GLN A 1 449 ? -10.967 15.920 13.809 1.00 91.06 449 GLN A C 1
ATOM 3507 O O . GLN A 1 449 ? -10.748 15.425 14.913 1.00 91.06 449 GLN A O 1
ATOM 3512 N N . VAL A 1 450 ? -11.444 15.201 12.791 1.00 92.19 450 VAL A N 1
ATOM 3513 C CA . VAL A 1 450 ? -11.843 13.785 12.895 1.00 92.19 450 VAL A CA 1
ATOM 3514 C C . VAL A 1 450 ? -10.652 12.859 13.173 1.00 92.19 450 VAL A C 1
ATOM 3516 O O . VAL A 1 450 ? -10.803 11.814 13.798 1.00 92.19 450 VAL A O 1
ATOM 3519 N N . LYS A 1 451 ? -9.438 13.235 12.759 1.00 90.25 451 LYS A N 1
ATOM 3520 C CA . LYS A 1 451 ? -8.216 12.527 13.170 1.00 90.25 451 LYS A CA 1
ATOM 3521 C C . LYS A 1 451 ? -7.805 12.819 14.606 1.00 90.25 451 LYS A C 1
ATOM 3523 O O . LYS A 1 451 ? -7.286 11.924 15.267 1.00 90.25 451 LYS A O 1
ATOM 3528 N N . LEU A 1 452 ? -7.981 14.061 15.051 1.00 89.06 452 LEU A N 1
ATOM 3529 C CA . LEU A 1 452 ? -7.600 14.502 16.391 1.00 89.06 452 LEU A CA 1
ATOM 3530 C C . LEU A 1 452 ? -8.548 13.967 17.472 1.00 89.06 452 LEU A C 1
ATOM 3532 O O . LEU A 1 452 ? -8.104 13.778 18.596 1.00 89.06 452 LEU A O 1
ATOM 3536 N N . SER A 1 453 ? -9.800 13.627 17.141 1.00 90.31 453 SER A N 1
ATOM 3537 C CA . SER A 1 453 ? -10.731 13.011 18.102 1.00 90.31 453 SER A CA 1
ATOM 3538 C C . SER A 1 453 ? -10.275 11.637 18.621 1.00 90.31 453 SER A C 1
ATOM 3540 O O . SER A 1 453 ? -10.702 11.215 19.695 1.00 90.31 453 SER A O 1
ATOM 3542 N N . ASN A 1 454 ? -9.364 10.943 17.923 1.00 89.06 454 ASN A N 1
ATOM 3543 C CA . ASN A 1 454 ? -8.698 9.748 18.448 1.00 89.06 454 ASN A CA 1
ATOM 3544 C C . ASN A 1 454 ? -7.496 10.130 19.330 1.00 89.06 454 ASN A C 1
ATOM 3546 O O . ASN A 1 454 ? -6.331 9.902 18.983 1.00 89.06 454 ASN A O 1
ATOM 3550 N N . GLU A 1 455 ? -7.810 10.697 20.494 1.00 89.75 455 GLU A N 1
ATOM 3551 C CA . GLU A 1 455 ? -6.844 11.191 21.479 1.00 89.75 455 GLU A CA 1
ATOM 3552 C C . GLU A 1 455 ? -5.830 10.110 21.896 1.00 89.75 455 GLU A C 1
ATOM 3554 O O . GLU A 1 455 ? -4.631 10.364 21.999 1.00 89.75 455 GLU A O 1
ATOM 3559 N N . THR A 1 456 ? -6.284 8.861 22.057 1.00 88.69 456 THR A N 1
ATOM 3560 C CA . THR A 1 456 ? -5.437 7.720 22.445 1.00 88.69 456 THR A CA 1
ATOM 3561 C C . THR A 1 456 ? -4.339 7.438 21.411 1.00 88.69 456 THR A C 1
ATOM 3563 O O . THR A 1 456 ? -3.176 7.260 21.777 1.00 88.69 456 THR A O 1
ATOM 3566 N N . TYR A 1 457 ? -4.680 7.431 20.115 1.00 89.38 457 TYR A N 1
ATOM 3567 C CA . TYR A 1 457 ? -3.691 7.293 19.038 1.00 89.38 457 TYR A CA 1
ATOM 3568 C C . TYR A 1 457 ? -2.792 8.532 18.943 1.00 89.38 457 TYR A C 1
ATOM 3570 O O . TYR A 1 457 ? -1.577 8.400 18.777 1.00 89.38 457 TYR A O 1
ATOM 3578 N N . TYR A 1 458 ? -3.367 9.732 19.072 1.00 89.81 458 TYR A N 1
ATOM 3579 C CA . TYR A 1 458 ? -2.624 10.989 18.987 1.00 89.81 458 TYR A CA 1
ATOM 3580 C C . TYR A 1 458 ? -1.537 11.096 20.067 1.00 89.81 458 TYR A C 1
ATOM 3582 O O . TYR A 1 458 ? -0.376 11.362 19.740 1.00 89.81 458 TYR A O 1
ATOM 3590 N N . GLN A 1 459 ? -1.867 10.807 21.328 1.00 90.88 459 GLN A N 1
ATOM 3591 C CA . GLN A 1 459 ? -0.907 10.841 22.434 1.00 90.88 459 GLN A CA 1
ATOM 3592 C C . GLN A 1 459 ? 0.163 9.750 22.307 1.00 90.88 459 GLN A C 1
ATOM 3594 O O . GLN A 1 459 ? 1.352 10.047 22.442 1.00 90.88 459 GLN A O 1
ATOM 3599 N N . CYS A 1 460 ? -0.215 8.521 21.932 1.00 91.31 460 CYS A N 1
ATOM 3600 C CA . CYS A 1 460 ? 0.753 7.452 21.666 1.00 91.31 460 CYS A CA 1
ATOM 3601 C C . CYS A 1 460 ? 1.744 7.840 20.552 1.00 91.31 460 CYS A C 1
ATOM 3603 O O . CYS A 1 460 ? 2.958 7.673 20.699 1.00 91.31 460 CYS A O 1
ATOM 3605 N N . LYS A 1 461 ? 1.246 8.428 19.457 1.00 91.25 461 LYS A N 1
ATOM 3606 C CA . LYS A 1 461 ? 2.076 8.936 18.357 1.00 91.25 461 LYS A CA 1
ATOM 3607 C C . LYS A 1 461 ? 2.991 10.079 18.801 1.00 91.25 461 LYS A C 1
ATOM 3609 O O . LYS A 1 461 ? 4.166 10.092 18.436 1.00 91.25 461 LYS A O 1
ATOM 3614 N N . LYS A 1 462 ? 2.480 11.025 19.594 1.00 90.88 462 LYS A N 1
ATOM 3615 C CA . LYS A 1 462 ? 3.257 12.145 20.146 1.00 90.88 462 LYS A CA 1
ATOM 3616 C C . LYS A 1 462 ? 4.396 11.643 21.039 1.00 90.88 462 LYS A C 1
ATOM 3618 O O . LYS A 1 462 ? 5.523 12.110 20.894 1.00 90.88 462 LYS A O 1
ATOM 3623 N N . ALA A 1 463 ? 4.131 10.657 21.896 1.00 92.69 463 ALA A N 1
ATOM 3624 C CA . ALA A 1 463 ? 5.140 10.029 22.745 1.00 92.69 463 ALA A CA 1
ATOM 3625 C C . ALA A 1 463 ? 6.200 9.260 21.937 1.00 92.69 463 ALA A C 1
ATOM 3627 O O . ALA A 1 463 ? 7.389 9.407 22.210 1.00 92.69 463 ALA A O 1
ATOM 3628 N N . MET A 1 464 ? 5.798 8.515 20.900 1.00 92.44 464 MET A N 1
ATOM 3629 C CA . MET A 1 464 ? 6.730 7.838 19.985 1.00 92.44 464 MET A CA 1
ATOM 3630 C C . MET A 1 464 ? 7.646 8.839 19.261 1.00 92.44 464 MET A C 1
ATOM 3632 O O . MET A 1 464 ? 8.857 8.640 19.194 1.00 92.44 464 MET A O 1
ATOM 3636 N N . ILE A 1 465 ? 7.084 9.944 18.756 1.00 90.62 465 ILE A N 1
ATOM 3637 C CA . ILE A 1 465 ? 7.851 11.021 18.110 1.00 90.62 465 ILE A CA 1
ATOM 3638 C C . ILE A 1 465 ? 8.825 11.671 19.098 1.00 90.62 465 ILE A C 1
ATOM 3640 O O . ILE A 1 465 ? 9.982 11.897 18.739 1.00 90.62 465 ILE A O 1
ATOM 3644 N N . LYS A 1 466 ? 8.393 11.930 20.341 1.00 90.38 466 LYS A N 1
ATOM 3645 C CA . LYS A 1 466 ? 9.280 12.453 21.388 1.00 90.38 466 LYS A CA 1
ATOM 3646 C C . LYS A 1 466 ? 10.426 11.478 21.666 1.00 90.38 466 LYS A C 1
ATOM 3648 O O . LYS A 1 466 ? 11.574 11.896 21.642 1.00 90.38 466 LYS A O 1
ATOM 3653 N N . ARG A 1 467 ? 10.137 10.180 21.826 1.00 91.19 467 ARG A N 1
ATOM 3654 C CA . ARG A 1 467 ? 11.155 9.141 22.053 1.00 91.19 467 ARG A CA 1
ATOM 3655 C C . ARG A 1 467 ? 12.192 9.086 20.930 1.00 91.19 467 ARG A C 1
ATOM 3657 O O . ARG A 1 467 ? 13.370 8.968 21.236 1.00 91.19 467 ARG A O 1
ATOM 3664 N N . LEU A 1 468 ? 11.792 9.208 19.660 1.00 87.38 468 LEU A N 1
ATOM 3665 C CA . LEU A 1 468 ? 12.741 9.279 18.537 1.00 87.38 468 LEU A CA 1
ATOM 3666 C C . LEU A 1 468 ? 13.685 10.486 18.663 1.00 87.38 468 LEU A C 1
ATOM 3668 O O . LEU A 1 468 ? 14.896 10.328 18.510 1.00 87.38 468 LEU A O 1
ATOM 3672 N N . ALA A 1 469 ? 13.148 11.665 18.986 1.00 85.31 469 ALA A N 1
ATOM 3673 C CA . ALA A 1 469 ? 13.951 12.870 19.182 1.00 85.31 469 ALA A CA 1
ATOM 3674 C C . ALA A 1 469 ? 14.888 12.747 20.401 1.00 85.31 469 ALA A C 1
ATOM 3676 O O . ALA A 1 469 ? 16.085 12.993 20.268 1.00 85.31 469 ALA A O 1
ATOM 3677 N N . ASP A 1 470 ? 14.371 12.286 21.545 1.00 87.81 470 ASP A N 1
ATOM 3678 C CA . ASP A 1 470 ? 15.135 12.053 22.782 1.00 87.81 470 ASP A CA 1
ATOM 3679 C C . ASP A 1 470 ? 16.255 11.007 22.590 1.00 87.81 470 ASP A C 1
ATOM 3681 O O . ASP A 1 470 ? 17.301 11.087 23.226 1.00 87.81 470 ASP A O 1
ATOM 3685 N N . SER A 1 471 ? 16.053 10.029 21.699 1.00 86.25 471 SER A N 1
ATOM 3686 C CA . SER A 1 471 ? 17.051 9.025 21.292 1.00 86.25 471 SER A CA 1
ATOM 3687 C C . SER A 1 471 ? 18.105 9.545 20.303 1.00 86.25 471 SER A C 1
ATOM 3689 O O . SER A 1 471 ? 18.895 8.752 19.794 1.00 86.25 471 SER A O 1
ATOM 3691 N N . GLY A 1 472 ? 18.097 10.833 19.944 1.00 81.56 472 GLY A N 1
ATOM 3692 C CA . GLY A 1 472 ? 19.000 11.382 18.926 1.00 81.56 472 GLY A CA 1
ATOM 3693 C C . GLY A 1 472 ? 18.719 10.888 17.499 1.00 81.56 472 GLY A C 1
ATOM 3694 O O . GLY A 1 472 ? 19.520 11.129 16.598 1.00 81.56 472 GLY A O 1
ATOM 3695 N N . MET A 1 473 ? 17.575 10.234 17.252 1.00 81.50 473 MET A N 1
ATOM 3696 C CA . MET A 1 473 ? 17.199 9.726 15.921 1.00 81.50 473 MET A CA 1
ATOM 3697 C C . MET A 1 473 ? 16.728 10.845 14.976 1.00 81.50 473 MET A C 1
ATOM 3699 O O . MET A 1 473 ? 16.438 10.587 13.809 1.00 81.50 473 MET A O 1
ATOM 3703 N N . GLY A 1 474 ? 16.665 12.088 15.454 1.00 79.62 474 GLY A N 1
ATOM 3704 C CA . GLY A 1 474 ? 16.184 13.253 14.717 1.00 79.62 474 GLY A CA 1
ATOM 3705 C C . GLY A 1 474 ? 14.692 13.529 14.921 1.00 79.62 474 GLY A C 1
ATOM 3706 O O . GLY A 1 474 ? 13.934 12.719 15.459 1.00 79.62 474 GLY A O 1
ATOM 3707 N N . ARG A 1 475 ? 14.263 14.717 14.492 1.00 78.38 475 ARG A N 1
ATOM 3708 C CA . ARG A 1 475 ? 12.887 15.210 14.634 1.00 78.38 475 ARG A CA 1
ATOM 3709 C C . ARG A 1 475 ? 11.988 14.651 13.538 1.00 78.38 475 ARG A C 1
ATOM 3711 O O . ARG A 1 475 ? 12.264 14.892 12.371 1.00 78.38 475 ARG A O 1
ATOM 3718 N N . TRP A 1 476 ? 10.870 14.013 13.892 1.00 82.56 476 TRP A N 1
ATOM 3719 C CA . TRP A 1 476 ? 9.843 13.599 12.925 1.00 82.56 476 TRP A CA 1
ATOM 3720 C C . TRP A 1 476 ? 9.155 14.814 12.288 1.00 82.56 476 TRP A C 1
ATOM 3722 O O . TRP A 1 476 ? 8.467 15.580 12.967 1.00 82.56 476 TRP A O 1
ATOM 3732 N N . LEU A 1 477 ? 9.294 14.969 10.974 1.00 78.62 477 LEU A N 1
ATOM 3733 C CA . LEU A 1 477 ? 8.681 16.065 10.227 1.00 78.62 477 LEU A CA 1
ATOM 3734 C C . LEU A 1 477 ? 7.236 15.739 9.813 1.00 78.62 477 LEU A C 1
ATOM 3736 O O . LEU A 1 477 ? 6.939 14.682 9.254 1.00 78.62 477 LEU A O 1
ATOM 3740 N N . ALA A 1 478 ? 6.316 16.659 10.102 1.00 78.56 478 ALA A N 1
ATOM 3741 C CA . ALA A 1 478 ? 4.897 16.534 9.776 1.00 78.56 478 ALA A CA 1
ATOM 3742 C C . ALA A 1 478 ? 4.538 17.259 8.466 1.00 78.56 478 ALA A C 1
ATOM 3744 O O . ALA A 1 478 ? 5.315 18.045 7.923 1.00 78.56 478 ALA A O 1
ATOM 3745 N N . LYS A 1 479 ? 3.328 16.995 7.961 1.00 79.62 479 LYS A N 1
ATOM 3746 C CA . LYS A 1 479 ? 2.700 17.831 6.931 1.00 79.62 479 LYS A CA 1
ATOM 3747 C C . LYS A 1 479 ? 2.204 19.144 7.546 1.00 79.62 479 LYS A C 1
ATOM 3749 O O . LYS A 1 479 ? 1.754 19.098 8.691 1.00 79.62 479 LYS A O 1
ATOM 3754 N N . PRO A 1 480 ? 2.223 20.261 6.793 1.00 77.69 480 PRO A N 1
ATOM 3755 C CA . PRO A 1 480 ? 1.494 21.468 7.172 1.00 77.69 480 PRO A CA 1
ATOM 3756 C C . PRO A 1 480 ? 0.021 21.124 7.490 1.00 77.69 480 PRO A C 1
ATOM 3758 O O . PRO A 1 480 ? -0.554 20.290 6.769 1.00 77.69 480 PRO A O 1
ATOM 3761 N N . PRO A 1 481 ? -0.581 21.665 8.571 1.00 79.44 481 PRO A N 1
ATOM 3762 C CA . PRO A 1 481 ? -1.938 21.316 9.006 1.00 79.44 481 PRO A CA 1
ATOM 3763 C C . PRO A 1 481 ? -3.000 21.445 7.907 1.00 79.44 481 PRO A C 1
ATOM 3765 O O . PRO A 1 481 ? -3.907 20.612 7.827 1.00 79.44 481 PRO A O 1
ATOM 3768 N N . GLU A 1 482 ? -2.832 22.429 7.027 1.00 81.81 482 GLU A N 1
ATOM 3769 C CA . GLU A 1 482 ? -3.696 22.800 5.902 1.00 81.81 482 GLU A CA 1
ATOM 3770 C C . GLU A 1 482 ? -3.951 21.605 4.970 1.00 81.81 482 GLU A C 1
ATOM 3772 O O . GLU A 1 482 ? -5.056 21.406 4.477 1.00 81.81 482 GLU A O 1
ATOM 3777 N N . HIS A 1 483 ? -2.966 20.712 4.810 1.00 81.69 483 HIS A N 1
ATOM 3778 C CA . HIS A 1 483 ? -3.084 19.483 4.009 1.00 81.69 483 HIS A CA 1
ATOM 3779 C C . HIS A 1 483 ? -4.142 18.495 4.562 1.00 81.69 483 HIS A C 1
ATOM 3781 O O . HIS A 1 483 ? -4.506 17.515 3.904 1.00 81.69 483 HIS A O 1
ATOM 3787 N N . SER A 1 484 ? -4.608 18.685 5.798 1.00 83.56 484 SER A N 1
ATOM 3788 C CA . SER A 1 484 ? -5.695 17.897 6.396 1.00 83.56 484 SER A CA 1
ATOM 3789 C C . SER A 1 484 ? -6.935 18.730 6.743 1.00 83.56 484 SER A C 1
ATOM 3791 O O . SER A 1 484 ? -7.893 18.160 7.256 1.00 83.56 484 SER A O 1
ATOM 3793 N N . GLN A 1 485 ? -6.954 20.036 6.461 1.00 85.75 485 GLN A N 1
ATOM 3794 C CA . GLN A 1 485 ? -8.074 20.941 6.756 1.00 85.75 485 GLN A CA 1
ATOM 3795 C C . GLN A 1 485 ? -9.092 20.990 5.601 1.00 85.75 485 GLN A C 1
ATOM 3797 O O . GLN A 1 485 ? -9.435 22.057 5.109 1.00 85.75 485 GLN A O 1
ATOM 3802 N N . PHE A 1 486 ? -9.577 19.826 5.162 1.00 89.38 486 PHE A N 1
ATOM 3803 C CA . PHE A 1 486 ? -10.629 19.728 4.145 1.00 89.38 486 PHE A CA 1
ATOM 3804 C C . PHE A 1 486 ? -11.894 19.065 4.705 1.00 89.38 486 PHE A C 1
ATOM 3806 O O . PHE A 1 486 ? -11.807 18.151 5.533 1.00 89.38 486 PHE A O 1
ATOM 3813 N N . THR A 1 487 ? -13.058 19.537 4.253 1.00 86.75 487 THR A N 1
ATOM 3814 C CA . THR A 1 487 ? -14.385 18.939 4.494 1.00 86.75 487 THR A CA 1
ATOM 3815 C C . THR A 1 487 ? -14.828 18.120 3.275 1.00 86.75 487 THR A C 1
ATOM 3817 O O . THR A 1 487 ? -14.054 17.942 2.331 1.00 86.75 487 THR A O 1
ATOM 3820 N N . VAL A 1 488 ? -16.054 17.584 3.288 1.00 71.56 488 VAL A N 1
ATOM 3821 C CA . VAL A 1 488 ? -16.618 16.875 2.123 1.00 71.56 488 VAL A CA 1
ATOM 3822 C C . VAL A 1 488 ? -17.038 17.850 1.020 1.00 71.56 488 VAL A C 1
ATOM 3824 O O . VAL A 1 488 ? -16.839 17.552 -0.153 1.00 71.56 488 VAL A O 1
ATOM 3827 N N . ASP A 1 489 ? -17.530 19.035 1.374 1.00 65.06 489 ASP A N 1
ATOM 3828 C CA . ASP A 1 489 ? -18.040 20.026 0.411 1.00 65.06 489 ASP A CA 1
ATOM 3829 C C . ASP A 1 489 ? -16.930 20.539 -0.517 1.00 65.06 489 ASP A C 1
ATOM 3831 O O . ASP A 1 489 ? -17.129 20.694 -1.719 1.00 65.06 489 ASP A O 1
ATOM 3835 N N . MET A 1 490 ? -15.707 20.667 0.015 1.00 61.97 490 MET A N 1
ATOM 3836 C CA . MET A 1 490 ? -14.488 20.991 -0.745 1.00 61.97 490 MET A CA 1
ATOM 3837 C C . MET A 1 490 ? -14.061 19.900 -1.749 1.00 61.97 490 MET A C 1
ATOM 3839 O O . MET A 1 490 ? -13.054 20.065 -2.441 1.00 61.97 490 MET A O 1
ATOM 3843 N N . LEU A 1 491 ? -14.761 18.760 -1.799 1.00 58.88 491 LEU A N 1
ATOM 3844 C CA . LEU A 1 491 ? -14.508 17.669 -2.743 1.00 58.88 491 LEU A CA 1
ATOM 3845 C C . LEU A 1 491 ? -15.466 17.672 -3.936 1.00 58.88 491 LEU A C 1
ATOM 3847 O O . LEU A 1 491 ? -15.193 16.949 -4.897 1.00 58.88 491 LEU A O 1
ATOM 3851 N N . GLN A 1 492 ? -16.556 18.446 -3.897 1.00 48.31 492 GLN A N 1
ATOM 3852 C CA . GLN A 1 492 ? -17.408 18.609 -5.073 1.00 48.31 492 GLN A CA 1
ATOM 3853 C C . GLN A 1 492 ? -16.681 19.442 -6.140 1.00 48.31 492 GLN A C 1
ATOM 3855 O O . GLN A 1 492 ? -15.899 20.335 -5.795 1.00 48.31 492 GLN A O 1
ATOM 3860 N N . PRO A 1 493 ? -16.893 19.166 -7.440 1.00 40.06 493 PRO A N 1
ATOM 3861 C CA . PRO A 1 493 ? -16.410 20.062 -8.477 1.00 40.06 493 PRO A CA 1
ATOM 3862 C C . PRO A 1 493 ? -17.063 21.432 -8.284 1.00 40.06 493 PRO A C 1
ATOM 3864 O O . PRO A 1 493 ? -18.279 21.527 -8.124 1.00 40.06 493 PRO A O 1
ATOM 3867 N N . ILE A 1 494 ? -16.256 22.494 -8.328 1.00 34.09 494 ILE A N 1
ATOM 3868 C CA . ILE A 1 494 ? -16.782 23.848 -8.503 1.00 34.09 494 ILE A CA 1
ATOM 3869 C C . ILE A 1 494 ? -17.405 23.868 -9.898 1.00 34.09 494 ILE A C 1
ATOM 3871 O O . ILE A 1 494 ? -16.688 23.926 -10.896 1.00 34.09 494 ILE A O 1
ATOM 3875 N N . VAL A 1 495 ? -18.730 23.749 -9.955 1.00 30.30 495 VAL A N 1
ATOM 3876 C CA . VAL A 1 495 ? -19.496 23.996 -11.174 1.00 30.30 495 VAL A CA 1
ATOM 3877 C C . VAL A 1 495 ? -19.430 25.501 -11.416 1.00 30.30 495 VAL A C 1
ATOM 3879 O O . VAL A 1 495 ? -19.968 26.276 -10.626 1.00 30.30 495 VAL A O 1
ATOM 3882 N N . ALA A 1 496 ? -18.710 25.883 -12.467 1.00 30.11 496 ALA A N 1
ATOM 3883 C CA . ALA A 1 496 ? -18.599 27.240 -12.988 1.00 30.11 496 ALA A CA 1
ATOM 3884 C C . ALA A 1 496 ? -19.211 27.273 -14.393 1.00 30.11 496 ALA A C 1
ATOM 3886 O O . ALA A 1 496 ? -18.944 26.306 -15.146 1.00 30.11 496 ALA A O 1
#

Organism: NCBI:txid96644

Secondary structure (DSSP, 8-state):
---------------EEE-TTS-EEEPPPP-----------PPPPP---TTGGGSHHHHHHHHHH---HHHHHHHHHHHHH--SSPPPPEEEEETTEEEEEEEETTEEEEPPPBSSHHHHHHHHHHHHHHHHHHHHHHHHHS--------TTHHHHHHHHHHHHHHHHHHHHH--TTTT--SSEEEEEEEETTT--EEEEEEEE---B--GGG--TTS-S-SB--HHHHHHHHHHHHHHHHHHHTTT-GGG-SEEE-SSS-EEE-TTEEEEEEESSPPSSGGG--PPP---HHHHHHH-TTS-SSTT--EEEPTT-SSEEE--SS--------S-EEESSS-HHHHHHHHTGGGTT----STT--------PBPSS-------TT-----EEEEEETTT-S-EEEETTTTB-TTSPPPTTSHHHHHHHHHHHHHHHHSSPPPTT--HHHHHHT-HHHHHHHHHHHHHHHHTTS-PPPPPPGGGG---SGGGS----

Sequence (496 aa):
MAVASNAALQIAECSVSYTSNGALQIAPCHQSTLVATDSMAEEPKADTLPGEARFPRCLQLERDTGKNAGVIAAELFQRVCNISPPPQCTYNNTTDGFIASLVFNDRTFTSLPFPAKRDARFDCLRLVSEELLKISRKNENEKDLPMIFQRADTFSELLRAHTYAMLDKLYQESPIGSGTEKVVASIFMLDHQLKNMQCISLATGNKCITRNNIGFAGQAVVDCHAEILARRGFRRFLYAQLNATARTPENSILEPSGLGKWKVRSHFSFHLFINTAPCGDGRLYSLEPGSEEEAEAQAPWIDRNPGRLRYKIENGMGTVLGNDEFCQTVDSFERLLVGELYTSRVDRAVSKRLQGFQPTWKPFELNHPACLPCQLPYNRVVFVGVSTEKVSVNWNVVDGFLEAITTNTGRRPNGEVSRLAPSSFFALFRDAHDHLTGQKLPETASYSQVKLSNETYYQCKKAMIKRLADSGMGRWLAKPPEHSQFTVDMLQPIVA

pLDDT: mean 70.55, std 23.03, range [21.03, 98.19]

Radius of gyration: 26.57 Å; chains: 1; bounding box: 81×63×80 Å

Foldseek 3Di:
DDDDDDPPPPPPDQQWDADPVGAIDTDPDPPPPPPDDDDDDDDDDDDDDPPCVVQVVVVVCCVVLVDALCVLLCLLCCQQPVDPPDFDWDWDADPQAIKTWGADPNDIQIADHDPDPVVNRRRSSSSSSSVSVVSVVVVVVPDPPPRDDDDAQVVLVVVVVVLVVVVVVQCVVPVVCPLQFPKKKWKWKAQQVSRDIDTFKIKGAQAAAAPVLLDLQLLFDGDQHGQVQNVLSVVVVVLVLLVCCVVPVVPRQWDDPVPLDIDGDPRMFMAMEMLAQDADQRPDDDDDDDDPVVVVPPCPPDDPDRQADWFDDHVDSHTDGDDPDDHDDDDAGQAYEHQDDCQVSSQSNHAVVLPPDAQPQPPDGRHRHHYHYHPDHDSDPRSPDDCDAQWMWMDGPVVHHIFIARRRNNDGPVRGRDCSTLLVVVVSVQVSCCVSVVDGDDQQDFQLNVVVVPVSVVVSVVSSQVSCVVSVSDHHDDDDSSSRGHGNVSVDPPPD